Protein AF-0000000080464582 (afdb_homodimer)

Secondary structure (DSSP, 8-state):
----------------------------------TTTGGGSS--------S------HHHHHHHHHHHHHHHHH-SSPP---SS--GGGS-SS--HHHHHHHHHHHHHHHHTT-HHHHHHHHHHHHHHTTT-HHHHHHHHHHHHHHHHHTT-HHHHTT-HHHH-TT-----THHHHHHHHHHHHTT-HHHHHHHHHHHH-/----------------------------------TTTTTSSS--------S------HHHHHHHHHHHHHHHHH-SSPP---SS--GGGS-SS--HHHHHHHHHHHHHHHHTT-HHHHHHHHHHHHHHTTT-HHHHHHHHHHHHHHHHHTT-HHHHTT-HHHH-TT-----THHHHHHHHHHHHTT-HHHHHHHHHHHT-

Structure (mmCIF, N/CA/C/O backbone):
data_AF-0000000080464582-model_v1
#
loop_
_entity.id
_entity.type
_entity.pdbx_description
1 polymer 'Uncharacterized protein'
#
loop_
_atom_site.group_PDB
_atom_site.id
_atom_site.type_symbol
_atom_site.label_atom_id
_atom_site.label_alt_id
_atom_site.label_comp_id
_atom_site.label_asym_id
_atom_site.label_entity_id
_atom_site.label_seq_id
_atom_site.pdbx_PDB_ins_code
_atom_site.Cartn_x
_atom_site.Cartn_y
_atom_site.Cartn_z
_atom_site.occupancy
_atom_site.B_iso_or_equiv
_atom_site.auth_seq_id
_atom_site.auth_comp_id
_atom_site.auth_asym_id
_atom_site.auth_atom_id
_atom_site.pdbx_PDB_model_num
ATOM 1 N N . MET A 1 1 ? -11.555 -102.125 17.625 1 24.25 1 MET A N 1
ATOM 2 C CA . MET A 1 1 ? -10.57 -101.062 17.5 1 24.25 1 MET A CA 1
ATOM 3 C C . MET A 1 1 ? -11.258 -99.75 17.25 1 24.25 1 MET A C 1
ATOM 5 O O . MET A 1 1 ? -12.086 -99.625 16.344 1 24.25 1 MET A O 1
ATOM 9 N N . ALA A 1 2 ? -11.281 -98.875 18.281 1 27.56 2 ALA A N 1
ATOM 10 C CA . ALA A 1 2 ? -12.086 -97.75 18.859 1 27.56 2 ALA A CA 1
ATOM 11 C C . ALA A 1 2 ? -11.977 -96.5 18.031 1 27.56 2 ALA A C 1
ATOM 13 O O . ALA A 1 2 ? -10.875 -96 17.844 1 27.56 2 ALA A O 1
ATOM 14 N N . ALA A 1 3 ? -12.75 -96.375 16.953 1 27.92 3 ALA A N 1
ATOM 15 C CA . ALA A 1 3 ? -13.094 -95.375 15.922 1 27.92 3 ALA A CA 1
ATOM 16 C C . ALA A 1 3 ? -13.328 -94 16.531 1 27.92 3 ALA A C 1
ATOM 18 O O . ALA A 1 3 ? -14.289 -93.812 17.281 1 27.92 3 ALA A O 1
ATOM 19 N N . GLY A 1 4 ? -12.266 -93.438 17.031 1 22.25 4 GLY A N 1
ATOM 20 C CA . GLY A 1 4 ? -12.125 -92.25 17.812 1 22.25 4 GLY A CA 1
ATOM 21 C C . GLY A 1 4 ? -12.75 -91 17.156 1 22.25 4 GLY A C 1
ATOM 22 O O . GLY A 1 4 ? -12.594 -90.812 15.945 1 22.25 4 GLY A O 1
ATOM 23 N N . ALA A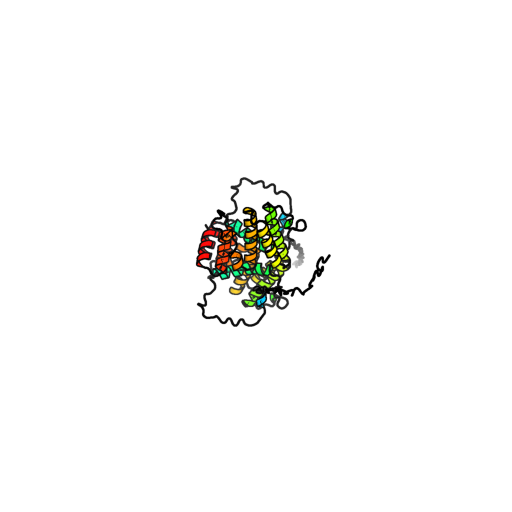 1 5 ? -13.992 -90.625 17.609 1 26.8 5 ALA A N 1
ATOM 24 C CA . ALA A 1 5 ? -14.977 -89.562 17.328 1 26.8 5 ALA A CA 1
ATOM 25 C C . ALA A 1 5 ? -14.305 -88.188 17.219 1 26.8 5 ALA A C 1
ATOM 27 O O . ALA A 1 5 ? -13.594 -87.812 18.141 1 26.8 5 ALA A O 1
ATOM 28 N N . SER A 1 6 ? -13.789 -87.812 15.984 1 22.67 6 SER A N 1
ATOM 29 C CA . SER A 1 6 ? -13.078 -86.625 15.492 1 22.67 6 SER A CA 1
ATOM 30 C C . SER A 1 6 ? -13.836 -85.375 15.82 1 22.67 6 SER A C 1
ATOM 32 O O . SER A 1 6 ? -14.898 -85.125 15.258 1 22.67 6 SER A O 1
ATOM 34 N N . LEU A 1 7 ? -13.875 -84.938 17.156 1 22.36 7 LEU A N 1
ATOM 35 C CA . LEU A 1 7 ? -14.633 -83.812 17.75 1 22.36 7 LEU A CA 1
ATOM 36 C C . LEU A 1 7 ? -14.305 -82.5 17.062 1 22.36 7 LEU A C 1
ATOM 38 O O . LEU A 1 7 ? -13.148 -82.062 17.047 1 22.36 7 LEU A O 1
ATOM 42 N N . ALA A 1 8 ? -14.938 -82.125 15.93 1 23.83 8 ALA A N 1
ATOM 43 C CA . ALA A 1 8 ? -14.906 -80.938 15.047 1 23.83 8 ALA A CA 1
ATOM 44 C C . ALA A 1 8 ? -15.148 -79.688 15.828 1 23.83 8 ALA A C 1
ATOM 46 O O . ALA A 1 8 ? -16.25 -79.438 16.344 1 23.83 8 ALA A O 1
ATOM 47 N N . LEU A 1 9 ? -14.297 -79.25 16.797 1 21.52 9 LEU A N 1
ATOM 48 C CA . LEU A 1 9 ? -14.508 -78.062 17.703 1 21.52 9 LEU A CA 1
ATOM 49 C C . LEU A 1 9 ? -14.633 -76.812 16.906 1 21.52 9 LEU A C 1
ATOM 51 O O . LEU A 1 9 ? -13.734 -76.438 16.141 1 21.52 9 LEU A O 1
ATOM 55 N N . ALA A 1 10 ? -15.812 -76.188 16.609 1 22.53 10 ALA A N 1
ATOM 56 C CA . ALA A 1 10 ? -16.359 -75.062 15.914 1 22.53 10 ALA A CA 1
ATOM 57 C C . ALA A 1 10 ? -15.859 -73.75 16.531 1 22.53 10 ALA A C 1
ATOM 59 O O . ALA A 1 10 ? -16.188 -73.438 17.688 1 22.53 10 ALA A O 1
ATOM 60 N N . CYS A 1 11 ? -14.586 -73.312 16.625 1 22.69 11 CYS A N 1
ATOM 61 C CA . CYS A 1 11 ? -14.109 -72.125 17.359 1 22.69 11 CYS A CA 1
ATOM 62 C C . CYS A 1 11 ? -14.719 -70.875 16.797 1 22.69 11 CYS A C 1
ATOM 64 O O . CYS A 1 11 ? -14.562 -70.562 15.609 1 22.69 11 CYS A O 1
ATOM 66 N N . ALA A 1 12 ? -15.82 -70.25 17.328 1 22.47 12 ALA A N 1
ATOM 67 C CA . ALA A 1 12 ? -16.641 -69.062 17.031 1 22.47 12 ALA A CA 1
ATOM 68 C C . ALA A 1 12 ? -15.805 -67.812 17.141 1 22.47 12 ALA A C 1
ATOM 70 O O . ALA A 1 12 ? -15.219 -67.5 18.188 1 22.47 12 ALA A O 1
ATOM 71 N N . LEU A 1 13 ? -15.047 -67.25 16.109 1 22.42 13 LEU A N 1
ATOM 72 C CA . LEU A 1 13 ? -14.195 -66.062 15.914 1 22.42 13 LEU A CA 1
ATOM 73 C C . LEU A 1 13 ? -14.984 -64.75 16.141 1 22.42 13 LEU A C 1
ATOM 75 O O . LEU A 1 13 ? -15.898 -64.438 15.375 1 22.42 13 LEU A O 1
ATOM 79 N N . GLY A 1 14 ? -15.453 -64.312 17.344 1 22.39 14 GLY A N 1
ATOM 80 C CA . GLY A 1 14 ? -16.234 -63.156 17.641 1 22.39 14 GLY A CA 1
ATOM 81 C C . GLY A 1 14 ? -15.523 -61.875 17.25 1 22.39 14 GLY A C 1
ATOM 82 O O . GLY A 1 14 ? -14.406 -61.594 17.703 1 22.39 14 GLY A O 1
ATOM 83 N N . ILE A 1 15 ? -15.734 -61.219 16.062 1 24.09 15 ILE A N 1
ATOM 84 C CA . ILE A 1 15 ? -15.242 -60.031 15.367 1 24.09 15 ILE A CA 1
ATOM 85 C C . ILE A 1 15 ? -15.586 -58.781 16.156 1 24.09 15 ILE A C 1
ATOM 87 O O . ILE A 1 15 ? -16.766 -58.438 16.328 1 24.09 15 ILE A O 1
ATOM 91 N N . PHE A 1 16 ? -15.031 -58.438 17.297 1 24.14 16 PHE A N 1
ATOM 92 C CA . PHE A 1 16 ? -15.328 -57.25 18.094 1 24.14 16 PHE A CA 1
ATOM 93 C C . PHE A 1 16 ? -15.07 -55.969 17.297 1 24.14 16 PHE A C 1
ATOM 95 O O . PHE A 1 16 ? -14.008 -55.812 16.688 1 24.14 16 PHE A O 1
ATOM 102 N N . GLY A 1 17 ? -16.078 -55.188 16.797 1 22.66 17 GLY A N 1
ATOM 103 C CA . GLY A 1 17 ? -16.297 -53.969 16.047 1 22.66 17 GLY A CA 1
ATOM 104 C C . GLY A 1 17 ? -15.766 -52.719 16.75 1 22.66 17 GLY A C 1
ATOM 105 O O . GLY A 1 17 ? -16.266 -52.344 17.812 1 22.66 17 GLY A O 1
ATOM 106 N N . PHE A 1 18 ? -14.508 -52.562 16.938 1 20.84 18 PHE A N 1
ATOM 107 C CA . PHE A 1 18 ? -13.898 -51.406 17.562 1 20.84 18 PHE A CA 1
ATOM 108 C C . PHE A 1 18 ? -14.352 -50.125 16.875 1 20.84 18 PHE A C 1
ATOM 110 O O . PHE A 1 18 ? -14.141 -49.938 15.68 1 20.84 18 PHE A O 1
ATOM 117 N N . LYS A 1 19 ? -15.438 -49.469 17.406 1 21.66 19 LYS A N 1
ATOM 118 C CA . LYS A 1 19 ? -15.992 -48.156 17.094 1 21.66 19 LYS A CA 1
ATOM 119 C C . LYS A 1 19 ? -14.922 -47.062 17.188 1 21.66 19 LYS A C 1
ATOM 121 O O . LYS A 1 19 ? -14.367 -46.844 18.25 1 21.66 19 LYS A O 1
ATOM 126 N N . ILE A 1 20 ? -14.094 -46.938 16.203 1 19.83 20 ILE A N 1
ATOM 127 C CA . ILE A 1 20 ? -13.125 -45.875 16.094 1 19.83 20 ILE A CA 1
ATOM 128 C C . ILE A 1 20 ? -13.844 -44.531 16.203 1 19.83 20 ILE A C 1
ATOM 130 O O . ILE A 1 20 ? -14.711 -44.219 15.383 1 19.83 20 ILE A O 1
ATOM 134 N N . LYS A 1 21 ? -14.188 -44.094 17.469 1 23.06 21 LYS A N 1
ATOM 135 C CA . LYS A 1 21 ? -14.68 -42.75 17.75 1 23.06 21 LYS A CA 1
ATOM 136 C C . LYS A 1 21 ? -13.828 -41.688 17.047 1 23.06 21 LYS A C 1
ATOM 138 O O . LYS A 1 21 ? -12.594 -41.719 17.156 1 23.06 21 LYS A O 1
ATOM 143 N N . ASN A 1 22 ? -14.273 -41.219 15.898 1 21.48 22 ASN A N 1
ATOM 144 C CA . ASN A 1 22 ? -13.867 -40.125 15.023 1 21.48 22 ASN A CA 1
ATOM 145 C C . ASN A 1 22 ? -13.641 -38.812 15.805 1 21.48 22 ASN A C 1
ATOM 147 O O . ASN A 1 22 ? -14.578 -38.281 16.391 1 21.48 22 ASN A O 1
ATOM 151 N N . MET A 1 23 ? -12.719 -38.812 16.75 1 21.05 23 MET A N 1
ATOM 152 C CA . MET A 1 23 ? -12.445 -37.531 17.438 1 21.05 23 MET A CA 1
ATOM 153 C C . MET A 1 23 ? -12.188 -36.438 16.438 1 21.05 23 MET A C 1
ATOM 155 O O . MET A 1 23 ? -11.336 -36.562 15.562 1 21.05 23 MET A O 1
ATOM 159 N N . SER A 1 24 ? -13.289 -35.781 16.109 1 21.8 24 SER A N 1
ATOM 160 C CA . SER A 1 24 ? -13.398 -34.562 15.32 1 21.8 24 SER A CA 1
ATOM 161 C C . SER A 1 24 ? -12.508 -33.469 15.883 1 21.8 24 SER A C 1
ATOM 163 O O . SER A 1 24 ? -12.641 -33.094 17.047 1 21.8 24 SER A O 1
ATOM 165 N N . TYR A 1 25 ? -11.219 -33.594 15.727 1 20.45 25 TYR A N 1
ATOM 166 C CA . TYR A 1 25 ? -10.305 -32.531 16.094 1 20.45 25 TYR A CA 1
ATOM 167 C C . TYR A 1 25 ? -10.766 -31.203 15.531 1 20.45 25 TYR A C 1
ATOM 169 O O . TYR A 1 25 ? -10.836 -31.016 14.312 1 20.45 25 TYR A O 1
ATOM 177 N N . SER A 1 26 ? -11.859 -30.766 16.109 1 21.81 26 SER A N 1
ATOM 178 C CA . SER A 1 26 ? -12.25 -29.375 15.828 1 21.81 26 SER A CA 1
ATOM 179 C C . SER A 1 26 ? -11.094 -28.422 16.094 1 21.81 26 SER A C 1
ATOM 181 O O . SER A 1 26 ? -10.68 -28.234 17.234 1 21.81 26 SER A O 1
ATOM 183 N N . ALA A 1 27 ? -10.016 -28.641 15.398 1 23.03 27 ALA A N 1
ATOM 184 C CA . ALA A 1 27 ? -8.984 -27.609 15.516 1 23.03 27 ALA A CA 1
ATOM 185 C C . ALA A 1 27 ? -9.594 -26.219 15.406 1 23.03 27 ALA A C 1
ATOM 187 O O . ALA A 1 27 ? -10.164 -25.859 14.375 1 23.03 27 ALA A O 1
ATOM 188 N N . ALA A 1 28 ? -10.117 -25.734 16.531 1 22.19 28 ALA A N 1
ATOM 189 C CA . ALA A 1 28 ? -10.469 -24.312 16.672 1 22.19 28 ALA A CA 1
ATOM 190 C C . ALA A 1 28 ? -9.344 -23.422 16.172 1 22.19 28 ALA A C 1
ATOM 192 O O . ALA A 1 28 ? -8.234 -23.453 16.719 1 22.19 28 ALA A O 1
ATOM 193 N N . ALA A 1 29 ? -9.188 -23.359 14.922 1 24.94 29 ALA A N 1
ATOM 194 C CA . ALA A 1 29 ? -8.328 -22.328 14.359 1 24.94 29 ALA A CA 1
ATOM 195 C C . ALA A 1 29 ? -8.484 -21.016 15.117 1 24.94 29 ALA A C 1
ATOM 197 O O . ALA A 1 29 ? -9.547 -20.375 15.062 1 24.94 29 ALA A O 1
ATOM 198 N N . ALA A 1 30 ? -8.078 -20.938 16.375 1 25.08 30 ALA A N 1
ATOM 199 C CA . ALA A 1 30 ? -7.977 -19.656 17.062 1 25.08 30 ALA A CA 1
ATOM 200 C C . ALA A 1 30 ? -7.363 -18.594 16.156 1 25.08 30 ALA A C 1
ATOM 202 O O . ALA A 1 30 ? -6.219 -18.719 15.727 1 25.08 30 ALA A O 1
ATOM 203 N N . GLY A 1 31 ? -8.047 -18.219 15.242 1 23.58 31 GLY A N 1
ATOM 204 C CA . GLY A 1 31 ? -7.707 -17.047 14.461 1 23.58 31 GLY A CA 1
ATOM 205 C C . GLY A 1 31 ? -7.164 -15.906 15.312 1 23.58 31 GLY A C 1
ATOM 206 O O . GLY A 1 31 ? -7.805 -15.484 16.281 1 23.58 31 GLY A O 1
ATOM 207 N N . ARG A 1 32 ? -5.891 -16.016 15.602 1 28.11 32 ARG A N 1
ATOM 208 C CA . ARG A 1 32 ? -5.328 -14.852 16.281 1 28.11 32 ARG A CA 1
ATOM 209 C C . ARG A 1 32 ? -5.918 -13.555 15.727 1 28.11 32 ARG A C 1
ATOM 211 O O . ARG A 1 32 ? -5.969 -13.359 14.508 1 28.11 32 ARG A O 1
ATOM 218 N N . PRO A 1 33 ? -6.746 -12.953 16.531 1 24.89 33 PRO A N 1
ATOM 219 C CA . PRO A 1 33 ? -7.305 -11.664 16.109 1 24.89 33 PRO A CA 1
ATOM 220 C C . PRO A 1 33 ? -6.262 -10.758 15.469 1 24.89 33 PRO A C 1
ATOM 222 O O . PRO A 1 33 ? -5.07 -10.867 15.773 1 24.89 33 PRO A O 1
ATOM 225 N N . SER A 1 34 ? -6.352 -10.477 14.219 1 28.06 34 SER A N 1
ATOM 226 C CA . SER A 1 34 ? -5.52 -9.461 13.586 1 28.06 34 SER A CA 1
ATOM 227 C C . SER A 1 34 ? -5.355 -8.242 14.492 1 28.06 34 SER A C 1
ATOM 229 O O . SER A 1 34 ? -6.176 -8.008 15.383 1 28.06 34 SER A O 1
ATOM 231 N N . ALA A 1 35 ? -4.195 -7.645 14.43 1 28.3 35 ALA A N 1
ATOM 232 C CA . ALA A 1 35 ? -3.918 -6.465 15.242 1 28.3 35 ALA A CA 1
ATOM 233 C C . ALA A 1 35 ? -5.105 -5.504 15.227 1 28.3 35 ALA A C 1
ATOM 235 O O . ALA A 1 35 ? -5.246 -4.672 16.125 1 28.3 35 ALA A O 1
ATOM 236 N N . ALA A 1 36 ? -6.051 -5.652 14.281 1 31.41 36 ALA A N 1
ATOM 237 C CA . ALA A 1 36 ? -7.18 -4.73 14.328 1 31.41 36 ALA A CA 1
ATOM 238 C C . ALA A 1 36 ? -8.117 -5.07 15.484 1 31.41 36 ALA A C 1
ATOM 240 O O . ALA A 1 36 ? -8.922 -4.234 15.898 1 31.41 36 ALA A O 1
ATOM 241 N N . ASP A 1 37 ? -8.164 -6.363 15.898 1 29.77 37 ASP A N 1
ATOM 242 C CA . ASP A 1 37 ? -9.062 -6.652 17.016 1 29.77 37 ASP A CA 1
ATOM 243 C C . ASP A 1 37 ? -8.492 -6.117 18.328 1 29.77 37 ASP A C 1
ATOM 245 O O . ASP A 1 37 ? -9.211 -6.023 19.328 1 29.77 37 ASP A O 1
ATOM 249 N N . MET A 1 38 ? -7.246 -6.199 18.453 1 28.39 38 MET A N 1
ATOM 250 C CA . MET A 1 38 ? -6.691 -5.852 19.766 1 28.39 38 MET A CA 1
ATOM 251 C C . MET A 1 38 ? -6.855 -4.363 20.047 1 28.39 38 MET A C 1
ATOM 253 O O . MET A 1 38 ? -6.414 -3.871 21.078 1 28.39 38 MET A O 1
ATOM 257 N N . ILE A 1 39 ? -7.309 -3.596 19.156 1 26.5 39 ILE A N 1
ATOM 258 C CA . ILE A 1 39 ? -7.078 -2.178 19.406 1 26.5 39 ILE A CA 1
ATOM 259 C C . ILE A 1 39 ? -8.039 -1.685 20.484 1 26.5 39 ILE A C 1
ATOM 261 O O . ILE A 1 39 ? -8.039 -0.501 20.828 1 26.5 39 ILE A O 1
ATOM 265 N N . ILE A 1 40 ? -9.109 -2.467 20.875 1 25.09 40 ILE A N 1
ATOM 266 C CA . ILE A 1 40 ? -10.008 -1.631 21.672 1 25.09 40 ILE A CA 1
ATOM 267 C C . ILE A 1 40 ? -9.469 -1.519 23.094 1 25.09 40 ILE A C 1
ATOM 269 O O . ILE A 1 40 ? -10.094 -0.885 23.953 1 25.09 40 ILE A O 1
ATOM 273 N N . THR A 1 41 ? -8.977 -2.637 23.688 1 25.89 41 THR A N 1
ATOM 274 C CA . THR A 1 41 ? -8.977 -2.516 25.141 1 25.89 41 THR A CA 1
ATOM 275 C C . THR A 1 41 ? -8.125 -1.329 25.578 1 25.89 41 THR A C 1
ATOM 277 O O . THR A 1 41 ? -7.297 -0.83 24.812 1 25.89 41 THR A O 1
ATOM 280 N N . GLY A 1 42 ? -7.992 -1.048 27.125 1 24.06 42 GLY A N 1
ATOM 281 C CA . GLY A 1 42 ? -7.508 0.012 27.984 1 24.06 42 GLY A CA 1
ATOM 282 C C . GLY A 1 42 ? -6.082 0.425 27.688 1 24.06 42 GLY A C 1
ATOM 283 O O . GLY A 1 42 ? -5.395 -0.224 26.891 1 24.06 42 GLY A O 1
ATOM 284 N N . LYS A 1 43 ? -5.527 1.388 28.75 1 23.72 43 LYS A N 1
ATOM 285 C CA . LYS A 1 43 ? -4.219 2.039 28.781 1 23.72 43 LYS A CA 1
ATOM 286 C C . LYS A 1 43 ? -3.092 1.016 28.672 1 23.72 43 LYS A C 1
ATOM 288 O O . LYS A 1 43 ? -2.984 0.119 29.516 1 23.72 43 LYS A O 1
ATOM 293 N N . PRO A 1 44 ? -2.779 0.5 27.547 1 24.44 44 PRO A N 1
ATOM 294 C CA . PRO A 1 44 ? -1.638 -0.398 27.719 1 24.44 44 PRO A CA 1
ATOM 295 C C . PRO A 1 44 ? -0.578 0.178 28.656 1 24.44 44 PRO A C 1
ATOM 297 O O . PRO A 1 44 ? -0.202 1.347 28.531 1 24.44 44 PRO A O 1
ATOM 300 N N . THR A 1 45 ? -0.744 -0.118 29.969 1 23.78 45 THR A N 1
ATOM 301 C CA . THR A 1 45 ? 0.474 0.121 30.734 1 23.78 45 THR A CA 1
ATOM 302 C C . THR A 1 45 ? 1.703 -0.329 29.953 1 23.78 45 THR A C 1
ATOM 304 O O . THR A 1 45 ? 1.854 -1.515 29.656 1 23.78 45 THR A O 1
ATOM 307 N N . ALA A 1 46 ? 2.111 0.483 29.094 1 22.92 46 ALA A N 1
ATOM 308 C CA . ALA A 1 46 ? 3.357 0.209 28.391 1 22.92 46 ALA A CA 1
ATOM 309 C C . ALA A 1 46 ? 4.484 -0.12 29.359 1 22.92 46 ALA A C 1
ATOM 311 O O . ALA A 1 46 ? 5 0.767 30.047 1 22.92 46 ALA A O 1
ATOM 312 N N . ALA A 1 47 ? 4.215 -1 30.219 1 24.11 47 ALA A N 1
ATOM 313 C CA . ALA A 1 47 ? 5.508 -1.397 30.766 1 24.11 47 ALA A CA 1
ATOM 314 C C . ALA A 1 47 ? 6.539 -1.593 29.656 1 24.11 47 ALA A C 1
ATOM 316 O O . ALA A 1 47 ? 6.363 -2.445 28.781 1 24.11 47 ALA A O 1
ATOM 317 N N . VAL A 1 48 ? 7.23 -0.482 29.328 1 27.3 48 VAL A N 1
ATOM 318 C CA . VAL A 1 48 ? 8.516 -0.428 28.641 1 27.3 48 VAL A CA 1
ATOM 319 C C . VAL A 1 48 ? 9.445 -1.511 29.188 1 27.3 48 VAL A C 1
ATOM 321 O O . VAL A 1 48 ? 9.891 -1.433 30.344 1 27.3 48 VAL A O 1
ATOM 324 N N . SER A 1 49 ? 9.016 -2.664 29.312 1 28.38 49 SER A N 1
ATOM 325 C CA . SER A 1 49 ? 10.156 -3.512 29.656 1 28.38 49 SER A CA 1
ATOM 326 C C . SER A 1 49 ? 11.43 -3.033 28.953 1 28.38 49 SER A C 1
ATOM 328 O O . SER A 1 49 ? 11.383 -2.594 27.812 1 28.38 49 SER A O 1
ATOM 330 N N . GLU A 1 50 ? 12.445 -2.574 29.703 1 29.75 50 GLU A N 1
ATOM 331 C CA . GLU A 1 50 ? 13.836 -2.27 29.391 1 29.75 50 GLU A CA 1
ATOM 332 C C . GLU A 1 50 ? 14.383 -3.215 28.312 1 29.75 50 GLU A C 1
ATOM 334 O O . GLU A 1 50 ? 15.594 -3.359 28.172 1 29.75 50 GLU A O 1
ATOM 339 N N . SER A 1 51 ? 13.641 -4.172 27.922 1 32.19 51 SER A N 1
ATOM 340 C CA . SER A 1 51 ? 14.484 -4.918 26.984 1 32.19 51 SER A CA 1
ATOM 341 C C . SER A 1 51 ? 15.133 -3.988 25.969 1 32.19 51 SER A C 1
ATOM 343 O O . SER A 1 51 ? 14.602 -2.916 25.672 1 32.19 51 SER A O 1
ATOM 345 N N . SER A 1 52 ? 16.406 -3.893 25.359 1 33.34 52 SER A N 1
ATOM 346 C CA . SER A 1 52 ? 16.969 -2.742 24.672 1 33.34 52 SER A CA 1
ATOM 347 C C . SER A 1 52 ? 15.914 -2.047 23.812 1 33.34 52 SER A C 1
ATOM 349 O O . SER A 1 52 ? 15.266 -2.682 22.984 1 33.34 52 SER A O 1
ATOM 351 N N . GLY A 1 53 ? 14.898 -1.274 24.078 1 37.28 53 GLY A N 1
ATOM 352 C CA . GLY A 1 53 ? 13.734 -0.508 23.656 1 37.28 53 GLY A CA 1
ATOM 353 C C . GLY A 1 53 ? 13.805 -0.081 22.203 1 37.28 53 GLY A C 1
ATOM 354 O O . GLY A 1 53 ? 14.016 1.097 21.906 1 37.28 53 GLY A O 1
ATOM 355 N N . MET A 1 54 ? 14.492 -0.746 21.234 1 38.53 54 MET A N 1
ATOM 356 C CA . MET A 1 54 ? 14.984 -0.423 19.891 1 38.53 54 MET A CA 1
ATOM 357 C C . MET A 1 54 ? 13.859 0.086 19 1 38.53 54 MET A C 1
ATOM 359 O O . MET A 1 54 ? 12.82 -0.57 18.875 1 38.53 54 MET A O 1
ATOM 363 N N . TYR A 1 55 ? 13.484 1.471 19 1 46.56 55 TYR A N 1
ATOM 364 C CA . TYR A 1 55 ? 12.742 2.18 17.969 1 46.56 55 TYR A CA 1
ATOM 365 C C . TYR A 1 55 ? 12.781 1.412 16.641 1 46.56 55 TYR A C 1
ATOM 367 O O . TYR A 1 55 ? 13.797 0.802 16.297 1 46.56 55 TYR A O 1
ATOM 375 N N . PRO A 1 56 ? 11.562 0.917 16.25 1 54.34 56 PRO A N 1
ATOM 376 C CA . PRO A 1 56 ? 11.695 0.298 14.93 1 54.34 56 PRO A CA 1
ATOM 377 C C . PRO A 1 56 ? 12.75 0.988 14.062 1 54.34 56 PRO A C 1
ATOM 379 O O . PRO A 1 56 ? 13.016 2.178 14.242 1 54.34 56 PRO A O 1
ATOM 382 N N . LEU A 1 57 ? 13.422 0.16 13.438 1 69.69 57 LEU A N 1
ATOM 383 C CA . LEU A 1 57 ? 14.297 0.716 12.406 1 69.69 57 LEU A CA 1
ATOM 384 C C . LEU A 1 57 ? 13.555 1.731 11.547 1 69.69 57 LEU A C 1
ATOM 386 O O . LEU A 1 57 ? 12.359 1.569 11.289 1 69.69 57 LEU A O 1
ATOM 390 N N . PRO A 1 58 ? 14.078 2.893 11.477 1 88.5 58 PRO A N 1
ATOM 391 C CA . PRO A 1 58 ? 13.469 3.996 10.727 1 88.5 58 PRO A CA 1
ATOM 392 C C . PRO A 1 58 ? 12.719 3.525 9.484 1 88.5 58 PRO A C 1
ATOM 394 O O . PRO A 1 58 ? 11.625 4.008 9.195 1 88.5 58 PRO A O 1
ATOM 397 N N . ALA A 1 59 ? 13.164 2.443 8.922 1 93.19 59 ALA A N 1
ATOM 398 C CA . ALA A 1 59 ? 12.523 1.962 7.703 1 93.19 59 ALA A CA 1
ATOM 399 C C . ALA A 1 59 ? 11.188 1.301 8.008 1 93.19 59 ALA A C 1
ATOM 401 O O . ALA A 1 59 ? 10.219 1.455 7.254 1 93.19 59 ALA A O 1
ATOM 402 N N . LYS A 1 60 ? 11.133 0.55 9.031 1 95.25 60 LYS A N 1
ATOM 403 C CA . LYS A 1 60 ? 9.891 -0.101 9.438 1 95.25 60 LYS A CA 1
ATOM 404 C C . LYS A 1 60 ? 8.805 0.927 9.719 1 95.25 60 LYS A C 1
ATOM 406 O O . LYS A 1 60 ? 7.652 0.754 9.312 1 95.25 60 LYS A O 1
ATOM 411 N N . TYR A 1 61 ? 9.164 1.953 10.43 1 95 61 TYR A N 1
ATOM 412 C CA . TYR A 1 61 ? 8.219 3.018 10.742 1 95 61 TYR A CA 1
ATOM 413 C C . TYR A 1 61 ? 7.648 3.627 9.461 1 95 61 TYR A C 1
ATOM 415 O O . TYR A 1 61 ? 6.438 3.846 9.359 1 95 61 TYR A O 1
ATOM 423 N N . ALA A 1 62 ? 8.516 3.91 8.492 1 96.25 62 ALA A N 1
ATOM 424 C CA . ALA A 1 62 ? 8.086 4.527 7.242 1 96.25 62 ALA A CA 1
ATOM 425 C C . ALA A 1 62 ? 7.133 3.609 6.48 1 96.25 62 ALA A C 1
ATOM 427 O O . ALA A 1 62 ? 6.098 4.055 5.98 1 96.25 62 ALA A O 1
ATOM 428 N N . LEU A 1 63 ? 7.441 2.338 6.441 1 97.19 63 LEU A N 1
ATOM 429 C CA . LEU A 1 63 ? 6.594 1.376 5.742 1 97.19 63 LEU A CA 1
ATOM 430 C C . LEU A 1 63 ? 5.266 1.196 6.469 1 97.19 63 LEU A C 1
ATOM 432 O O . LEU A 1 63 ? 4.219 1.075 5.828 1 97.19 63 LEU A O 1
ATOM 436 N N . GLN A 1 64 ? 5.289 1.188 7.73 1 96.5 64 GLN A N 1
ATOM 437 C CA . GLN A 1 64 ? 4.062 1.086 8.508 1 96.5 64 GLN A CA 1
ATOM 438 C C . GLN A 1 64 ? 3.131 2.262 8.227 1 96.5 64 GLN A C 1
ATOM 440 O O . GLN A 1 64 ? 1.925 2.076 8.047 1 96.5 64 GLN A O 1
ATOM 445 N N . SER A 1 65 ? 3.723 3.426 8.242 1 95.31 65 SER A N 1
ATOM 446 C CA . SER A 1 65 ? 2.92 4.613 7.961 1 95.31 65 SER A CA 1
ATOM 447 C C . SER A 1 65 ? 2.279 4.535 6.578 1 95.31 65 SER A C 1
ATOM 449 O O . SER A 1 65 ? 1.098 4.848 6.418 1 95.31 65 SER A O 1
ATOM 451 N N . LEU A 1 66 ? 2.99 4.023 5.613 1 96.38 66 LEU A N 1
ATOM 452 C CA . LEU A 1 66 ? 2.521 3.922 4.234 1 96.38 66 LEU A CA 1
ATOM 453 C C . LEU A 1 66 ? 1.427 2.869 4.109 1 96.38 66 LEU A C 1
ATOM 455 O O . LEU A 1 66 ? 0.396 3.109 3.475 1 96.38 66 L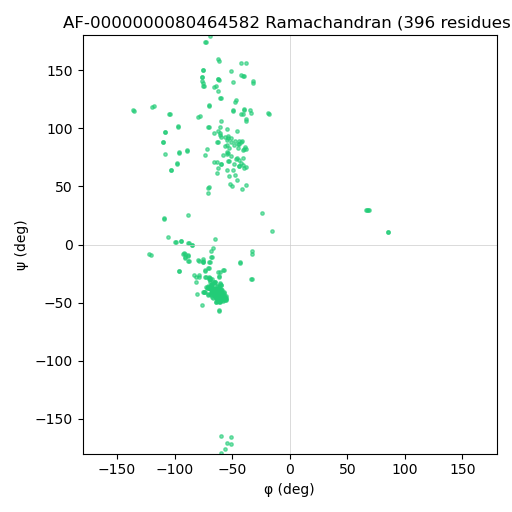EU A O 1
ATOM 459 N N . PHE A 1 67 ? 1.607 1.766 4.746 1 95.69 67 PHE A N 1
ATOM 460 C CA . PHE A 1 67 ? 0.71 0.636 4.535 1 95.69 67 PHE A CA 1
ATOM 461 C C . PHE A 1 67 ? -0.486 0.711 5.477 1 95.69 67 PHE A C 1
ATOM 463 O O . PHE A 1 67 ? -1.495 0.037 5.258 1 95.69 67 PHE A O 1
ATOM 470 N N . GLU A 1 68 ? -0.37 1.538 6.457 1 94.5 68 GLU A N 1
ATOM 471 C CA . GLU A 1 68 ? -1.465 1.658 7.418 1 94.5 68 GLU A CA 1
ATOM 472 C C . GLU A 1 68 ? -2.771 2.025 6.719 1 94.5 68 GLU A C 1
ATOM 474 O O . GLU A 1 68 ? -3.83 1.485 7.047 1 94.5 68 GLU A O 1
ATOM 479 N N . VAL A 1 69 ? -2.711 2.887 5.801 1 93.44 69 VAL A N 1
ATOM 480 C CA . VAL A 1 69 ? -3.904 3.328 5.082 1 93.44 69 VAL A CA 1
ATOM 481 C C . VAL A 1 69 ? -4.535 2.145 4.352 1 93.44 69 VAL A C 1
ATOM 483 O O . VAL A 1 69 ? -5.738 1.899 4.477 1 93.44 69 VAL A O 1
ATOM 486 N N . SER A 1 70 ? -3.746 1.419 3.652 1 92.81 70 SER A N 1
ATOM 487 C CA . SER A 1 70 ? -4.246 0.279 2.891 1 92.81 70 SER A CA 1
ATOM 488 C C . SER A 1 70 ? -4.816 -0.794 3.814 1 92.81 70 SER A C 1
ATOM 490 O O . SER A 1 70 ? -5.848 -1.398 3.51 1 92.81 70 SER A O 1
ATOM 492 N N . SER A 1 71 ? -4.141 -0.99 4.855 1 92.88 71 SER A N 1
ATOM 493 C CA . SER A 1 71 ? -4.617 -1.981 5.812 1 92.88 71 SER A CA 1
ATOM 494 C C . SER A 1 71 ? -5.969 -1.584 6.395 1 92.88 71 SER A C 1
ATOM 496 O O . SER A 1 71 ? -6.848 -2.432 6.582 1 92.88 71 SER A O 1
ATOM 498 N N . MET A 1 72 ? -6.152 -0.371 6.648 1 93 72 MET A N 1
ATOM 499 C CA . MET A 1 72 ? -7.426 0.115 7.172 1 93 72 MET A CA 1
ATOM 500 C C . MET A 1 72 ? -8.523 -0.017 6.125 1 93 72 MET A C 1
ATOM 502 O O . MET A 1 72 ? -9.664 -0.364 6.457 1 93 72 MET A O 1
ATOM 506 N N . LEU A 1 73 ? -8.156 0.254 4.961 1 93.25 73 LEU A N 1
ATOM 507 C CA . LEU A 1 73 ? -9.125 0.127 3.879 1 93.25 73 LEU A CA 1
ATOM 508 C C . LEU A 1 73 ? -9.578 -1.32 3.725 1 93.25 73 LEU A C 1
ATOM 510 O O . LEU A 1 73 ? -10.75 -1.581 3.438 1 93.25 73 LEU A O 1
ATOM 5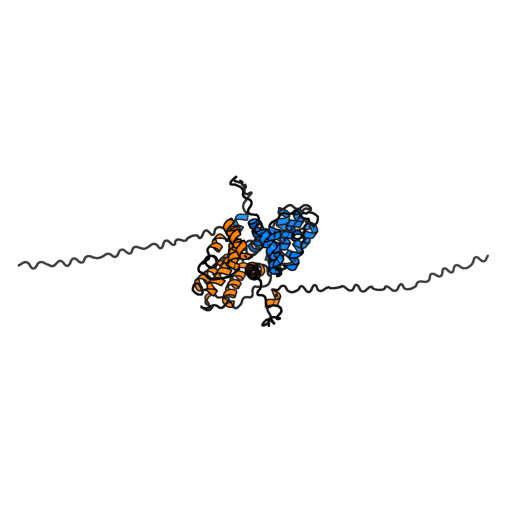14 N N . ALA A 1 74 ? -8.68 -2.201 3.941 1 92 74 ALA A N 1
ATOM 515 C CA . ALA A 1 74 ? -8.961 -3.623 3.764 1 92 74 ALA A CA 1
ATOM 516 C C . ALA A 1 74 ? -9.727 -4.18 4.957 1 92 74 ALA A C 1
ATOM 518 O O . ALA A 1 74 ? -10.461 -5.168 4.828 1 92 74 ALA A O 1
ATOM 519 N N . SER A 1 75 ? -9.547 -3.57 6.035 1 88.5 75 SER A N 1
ATOM 520 C CA . SER A 1 75 ? -10.141 -4.086 7.262 1 88.5 75 SER A CA 1
ATOM 521 C C . SER A 1 75 ? -11.664 -4.027 7.199 1 88.5 75 SER A C 1
ATOM 523 O O . SER A 1 75 ? -12.234 -3.045 6.719 1 88.5 75 SER A O 1
ATOM 525 N N . ALA A 1 76 ? -12.211 -5.113 7.637 1 81.69 76 ALA A N 1
ATOM 526 C CA . ALA A 1 76 ? -13.664 -5.145 7.734 1 81.69 76 ALA A CA 1
ATOM 527 C C . ALA A 1 76 ? -14.148 -4.34 8.938 1 81.69 76 ALA A C 1
ATOM 529 O O . ALA A 1 76 ? -15.336 -4.008 9.031 1 81.69 76 ALA A O 1
ATOM 530 N N . LYS A 1 77 ? -13.25 -4.055 9.766 1 82.5 77 LYS A N 1
ATOM 531 C CA . LYS A 1 77 ? -13.617 -3.312 10.969 1 82.5 77 LYS A CA 1
ATOM 532 C C . LYS A 1 77 ? -13.867 -1.842 10.648 1 82.5 77 LYS A C 1
ATOM 534 O O . LYS A 1 77 ? -13.141 -1.241 9.852 1 82.5 77 LYS A O 1
ATOM 539 N N . PRO A 1 78 ? -14.938 -1.431 11.273 1 79.81 78 PRO A N 1
ATOM 540 C CA . PRO A 1 78 ? -15.156 0.006 11.086 1 79.81 78 PRO A CA 1
ATOM 541 C C . PRO A 1 78 ? -14.016 0.853 11.656 1 79.81 78 PRO A C 1
ATOM 543 O O . PRO A 1 78 ? -13.359 0.441 12.609 1 79.81 78 PRO A O 1
ATOM 546 N N . ILE A 1 79 ? -13.719 1.905 10.938 1 81.5 79 ILE A N 1
ATOM 547 C CA . ILE A 1 79 ? -12.742 2.85 11.477 1 81.5 79 ILE A CA 1
ATOM 548 C C . ILE A 1 79 ? -13.352 3.598 12.664 1 81.5 79 ILE A C 1
ATOM 550 O O . ILE A 1 79 ? -14.43 4.184 12.547 1 81.5 79 ILE A O 1
ATOM 554 N N . PRO A 1 80 ? -12.68 3.412 13.797 1 72.44 80 PRO A N 1
ATOM 555 C CA . PRO A 1 80 ? -13.242 4.094 14.969 1 72.44 80 PRO A CA 1
ATOM 556 C C . PRO A 1 80 ? -13.539 5.566 14.703 1 72.44 80 PRO A C 1
ATOM 558 O O . PRO A 1 80 ? -12.766 6.242 14.016 1 72.44 80 PRO A O 1
ATOM 561 N N . SER A 1 81 ? -14.867 5.891 14.758 1 65.5 81 SER A N 1
ATOM 562 C CA . SER A 1 81 ? -15.242 7.293 14.617 1 65.5 81 SER A CA 1
ATOM 563 C C . SER A 1 81 ? -15.461 7.945 15.984 1 65.5 81 SER A C 1
ATOM 565 O O . SER A 1 81 ? -16.047 7.344 16.875 1 65.5 81 SER A O 1
ATOM 567 N N . GLN A 1 82 ? -14.531 8.672 16.406 1 59.5 82 GLN A N 1
ATOM 568 C CA . GLN A 1 82 ? -15 9.477 17.531 1 59.5 82 GLN A CA 1
ATOM 569 C C . GLN A 1 82 ? -16.297 10.211 17.188 1 59.5 82 GLN A C 1
ATOM 571 O O . GLN A 1 82 ? -16.766 10.141 16.062 1 59.5 82 GLN A O 1
ATOM 576 N N . ARG A 1 83 ? -16.781 11.25 17.969 1 64.06 83 ARG A N 1
ATOM 577 C CA . ARG A 1 83 ? -17.891 12.18 17.719 1 64.06 83 ARG A CA 1
ATOM 578 C C . ARG A 1 83 ? -17.875 12.664 16.266 1 64.06 83 ARG A C 1
ATOM 580 O O . ARG A 1 83 ? -16.891 12.477 15.555 1 64.06 83 ARG A O 1
ATOM 587 N N . PRO A 1 84 ? -18.953 13.055 15.812 1 79.75 84 PRO A N 1
ATOM 588 C CA . PRO A 1 84 ? -18.812 13.555 14.438 1 79.75 84 PRO A CA 1
ATOM 589 C C . PRO A 1 84 ? -17.531 14.359 14.227 1 79.75 84 PRO A C 1
ATOM 591 O O . PRO A 1 84 ? -17.219 15.258 15.016 1 79.75 84 PRO A O 1
ATOM 594 N N . PHE A 1 85 ? -16.719 13.906 13.43 1 90.06 85 PHE A N 1
ATOM 595 C CA . PHE A 1 85 ? -15.469 14.578 13.125 1 90.06 85 PHE A CA 1
ATOM 596 C C . PHE A 1 85 ? -15.727 15.961 12.539 1 90.06 85 PHE A C 1
ATOM 598 O O . PHE A 1 85 ? -16.578 16.125 11.664 1 90.06 85 PHE A O 1
ATOM 605 N N . ASN A 1 86 ? -15.109 16.891 13.18 1 92.38 86 ASN A N 1
ATOM 606 C CA . ASN A 1 86 ? -15.125 18.266 12.672 1 92.38 86 ASN A CA 1
ATOM 607 C C . ASN A 1 86 ? -13.742 18.906 12.758 1 92.38 86 ASN A C 1
ATOM 609 O O . ASN A 1 86 ? -13.227 19.141 13.852 1 92.38 86 ASN A O 1
ATOM 613 N N . LEU A 1 87 ? -13.227 19.203 11.609 1 95.5 87 LEU A N 1
ATOM 614 C CA . LEU A 1 87 ? -11.883 19.766 11.516 1 95.5 87 LEU A CA 1
ATOM 615 C C . LEU A 1 87 ? -11.789 21.094 12.258 1 95.5 87 LEU A C 1
ATOM 617 O O . LEU A 1 87 ? -10.797 21.359 12.93 1 95.5 87 LEU A O 1
ATOM 621 N N . HIS A 1 88 ? -12.852 21.875 12.266 1 94.06 88 HIS A N 1
ATOM 622 C CA . HIS A 1 88 ? -12.852 23.219 12.82 1 94.06 88 HIS A CA 1
ATOM 623 C C . HIS A 1 88 ? -12.961 23.188 14.344 1 94.06 88 HIS A C 1
ATOM 625 O O . HIS A 1 88 ? -12.711 24.188 15.008 1 94.06 88 HIS A O 1
ATOM 631 N N . LYS A 1 89 ? -13.32 22.062 14.844 1 93.5 89 LYS A N 1
ATOM 632 C CA . LYS A 1 89 ? -13.438 21.938 16.297 1 93.5 89 LYS A CA 1
ATOM 633 C C . LYS A 1 89 ? -12.125 21.469 16.922 1 93.5 89 LYS A C 1
ATOM 635 O O . LYS A 1 89 ? -11.977 21.469 18.141 1 93.5 89 LYS A O 1
ATOM 640 N N . LEU A 1 90 ? -11.195 21.109 16.078 1 95.19 90 LEU A N 1
ATOM 641 C CA . LEU A 1 90 ? -9.883 20.734 16.594 1 95.19 90 LEU A CA 1
ATOM 642 C C . LEU A 1 90 ? -9.086 21.953 17.031 1 95.19 90 LEU A C 1
ATOM 644 O O . LEU A 1 90 ? -9.273 23.047 16.484 1 95.19 90 LEU A O 1
ATOM 648 N N . PRO A 1 91 ? -8.242 21.75 18.016 1 95.81 91 PRO A N 1
ATOM 649 C CA . PRO A 1 91 ? -7.461 22.891 18.516 1 95.81 91 PRO A CA 1
ATOM 650 C C . PRO A 1 91 ? -6.555 23.484 17.453 1 95.81 91 PRO A C 1
ATOM 652 O O . PRO A 1 91 ? -6.195 22.812 16.484 1 95.81 91 PRO A O 1
ATOM 655 N N . SER A 1 92 ? -6.184 24.75 17.688 1 94.44 92 SER A N 1
ATOM 656 C CA . SER A 1 92 ? -5.266 25.438 16.781 1 94.44 92 SER A CA 1
ATOM 657 C C . SER A 1 92 ? -3.869 24.828 16.844 1 94.44 92 SER A C 1
ATOM 659 O O . SER A 1 92 ? -3.127 24.875 15.867 1 94.44 92 SER A O 1
ATOM 661 N N . LEU A 1 93 ? -3.639 24.328 18.031 1 95.81 93 LEU A N 1
ATOM 662 C CA . LEU A 1 93 ? -2.416 23.562 18.219 1 95.81 93 LEU A CA 1
ATOM 663 C C . LEU A 1 93 ? -2.734 22.078 18.406 1 95.81 93 LEU A C 1
ATOM 665 O O . LEU A 1 93 ? -2.846 21.609 19.547 1 95.81 93 LEU A O 1
ATOM 669 N N . PRO A 1 94 ? -2.799 21.422 17.312 1 95.5 94 PRO A N 1
ATOM 670 C CA . PRO A 1 94 ? -3.252 20.047 17.406 1 95.5 94 PRO A CA 1
ATOM 671 C C . PRO A 1 94 ? -2.176 19.109 17.953 1 95.5 94 PRO A C 1
ATOM 673 O O . PRO A 1 94 ? -0.993 19.281 17.656 1 95.5 94 PRO A O 1
ATOM 676 N N . SER A 1 95 ? -2.619 18.219 18.766 1 93.5 95 SER A N 1
ATOM 677 C CA . SER A 1 95 ? -1.748 17.141 19.203 1 93.5 95 SER A CA 1
ATOM 678 C C . SER A 1 95 ? -1.526 16.125 18.094 1 93.5 95 SER A C 1
ATOM 680 O O . SER A 1 95 ? -2.15 16.203 17.031 1 93.5 95 SER A O 1
ATOM 682 N N . LYS A 1 96 ? -0.658 15.172 18.344 1 92.19 96 LYS A N 1
ATOM 683 C CA . LYS A 1 96 ? -0.46 14.07 17.406 1 92.19 96 LYS A CA 1
ATOM 684 C C . LYS A 1 96 ? -1.743 13.266 17.219 1 92.19 96 LYS A C 1
ATOM 686 O O . LYS A 1 96 ? -2.074 12.852 16.109 1 92.19 96 LYS A O 1
ATOM 691 N N . GLU A 1 97 ? -2.4 13.094 18.297 1 92.25 97 GLU A N 1
ATOM 692 C CA . GLU A 1 97 ? -3.67 12.375 18.25 1 92.25 97 GLU A CA 1
ATOM 693 C C . GLU A 1 97 ? -4.691 13.109 17.391 1 92.25 97 GLU A C 1
ATOM 695 O O . GLU A 1 97 ? -5.473 12.484 16.672 1 92.25 97 GLU A O 1
ATOM 700 N N . ASP A 1 98 ? -4.656 14.391 17.5 1 93.5 98 ASP A N 1
ATOM 701 C CA . ASP A 1 98 ? -5.547 15.203 16.672 1 93.5 98 ASP A CA 1
ATOM 702 C C . ASP A 1 98 ? -5.23 15.023 15.188 1 93.5 98 ASP A C 1
ATOM 704 O O . ASP A 1 98 ? -6.133 14.812 14.375 1 93.5 98 ASP A O 1
ATOM 708 N N . THR A 1 99 ? -3.973 15.062 14.859 1 94.62 99 THR A N 1
ATOM 709 C CA . THR A 1 99 ? -3.562 14.906 13.469 1 94.62 99 THR A CA 1
ATOM 710 C C . THR A 1 99 ? -3.877 13.5 12.969 1 94.62 99 THR A C 1
ATOM 712 O O . THR A 1 99 ? -4.309 13.32 11.828 1 94.62 99 THR A O 1
ATOM 715 N N . ASP A 1 100 ? -3.666 12.531 13.82 1 93.19 100 ASP A N 1
ATOM 716 C CA . ASP A 1 100 ? -4.016 11.156 13.477 1 93.19 100 ASP A CA 1
ATOM 717 C C . ASP A 1 100 ? -5.508 11.023 13.195 1 93.19 100 ASP A C 1
ATOM 719 O O . ASP A 1 100 ? -5.91 10.289 12.289 1 93.19 100 ASP A O 1
ATOM 723 N N . SER A 1 101 ? -6.273 11.734 13.984 1 94.25 101 SER A N 1
ATOM 724 C CA . SER A 1 101 ? -7.715 11.664 13.781 1 94.25 101 SER A CA 1
ATOM 725 C C . SER A 1 101 ? -8.117 12.234 12.43 1 94.25 101 SER A C 1
ATOM 727 O O . SER A 1 101 ? -9.086 11.773 11.82 1 94.25 101 SER A O 1
ATOM 729 N N . ILE A 1 102 ? -7.41 13.203 11.945 1 96.75 102 ILE A N 1
ATOM 730 C CA . ILE A 1 102 ? -7.66 13.758 10.617 1 96.75 102 ILE A CA 1
ATOM 731 C C . ILE A 1 102 ? -7.398 12.695 9.555 1 96.75 102 ILE A C 1
ATOM 733 O O . ILE A 1 102 ? -8.219 12.492 8.656 1 96.75 102 ILE A O 1
ATOM 737 N N . LYS A 1 103 ? -6.277 12.008 9.703 1 96.38 103 LYS A N 1
ATOM 738 C CA . LYS A 1 103 ? -5.945 10.93 8.773 1 96.38 103 LYS A CA 1
ATOM 739 C C . LYS A 1 103 ? -7 9.828 8.812 1 96.38 103 LYS A C 1
ATOM 741 O O . LYS A 1 103 ? -7.434 9.336 7.77 1 96.38 103 LYS A O 1
ATOM 746 N N . MET A 1 104 ? -7.445 9.539 9.969 1 95.12 104 MET A N 1
ATOM 747 C CA . MET A 1 104 ? -8.445 8.484 10.125 1 95.12 104 MET A CA 1
ATOM 748 C C . MET A 1 104 ? -9.758 8.875 9.469 1 95.12 104 MET A C 1
ATOM 750 O O . MET A 1 104 ? -10.422 8.047 8.844 1 95.12 104 MET A O 1
ATOM 754 N N . GLU A 1 105 ? -10.102 10.086 9.648 1 95.75 105 GLU A N 1
ATOM 755 C CA . GLU A 1 105 ? -11.32 10.555 9.008 1 95.75 105 GLU A CA 1
ATOM 756 C C . GLU A 1 105 ? -11.203 10.508 7.488 1 95.75 105 GLU A C 1
ATOM 758 O O . GLU A 1 105 ? -12.164 10.172 6.793 1 95.75 105 GLU A O 1
ATOM 763 N N . ALA A 1 106 ? -10.008 10.867 6.992 1 96.94 106 ALA A N 1
ATOM 764 C CA . ALA A 1 106 ? -9.781 10.766 5.555 1 96.94 106 ALA A CA 1
ATOM 765 C C . ALA A 1 106 ? -9.953 9.328 5.074 1 96.94 106 ALA A C 1
ATOM 767 O O . ALA A 1 106 ? -10.625 9.078 4.07 1 96.94 106 ALA A O 1
ATOM 768 N N . VAL A 1 107 ? -9.445 8.367 5.785 1 95.88 107 VAL A N 1
ATOM 769 C CA . VAL A 1 107 ? -9.531 6.957 5.41 1 95.88 107 VAL A CA 1
ATOM 770 C C . VAL A 1 107 ? -10.984 6.492 5.484 1 95.88 107 VAL A C 1
ATOM 772 O O . VAL A 1 107 ? -11.43 5.703 4.648 1 95.88 107 VAL A O 1
ATOM 775 N N . ARG A 1 108 ? -11.695 6.992 6.461 1 94.06 108 ARG A N 1
ATOM 776 C CA . ARG A 1 108 ? -13.117 6.668 6.555 1 94.06 108 ARG A CA 1
ATOM 777 C C . ARG A 1 108 ? -13.859 7.102 5.297 1 94.06 108 ARG A C 1
ATOM 779 O O . ARG A 1 108 ? -14.672 6.344 4.762 1 94.06 108 ARG A O 1
ATOM 786 N N . LYS A 1 109 ? -13.555 8.273 4.879 1 94.69 109 LYS A N 1
ATOM 787 C CA . LYS A 1 109 ? -14.172 8.766 3.652 1 94.69 109 LYS A CA 1
ATOM 788 C C . LYS A 1 109 ? -13.805 7.887 2.459 1 94.69 109 LYS A C 1
ATOM 790 O O . LYS A 1 109 ? -14.648 7.594 1.612 1 94.69 109 LYS A O 1
ATOM 795 N N . MET A 1 110 ? -12.617 7.449 2.414 1 95.06 110 MET A N 1
ATOM 796 C CA . MET A 1 110 ? -12.18 6.578 1.328 1 95.06 110 MET A CA 1
ATOM 797 C C . MET A 1 110 ? -12.938 5.254 1.352 1 95.06 110 MET A C 1
ATOM 799 O O . MET A 1 110 ? -13.32 4.734 0.302 1 95.06 110 MET A O 1
ATOM 803 N N . LYS A 1 111 ? -13.164 4.746 2.498 1 91.19 111 LYS A N 1
ATOM 804 C CA . LYS A 1 111 ? -13.898 3.49 2.639 1 91.19 111 LYS A CA 1
ATOM 805 C C . LYS A 1 111 ? -15.312 3.621 2.096 1 91.19 111 LYS A C 1
ATOM 807 O O . LYS A 1 111 ? -15.906 2.641 1.635 1 91.19 111 LYS A O 1
ATOM 812 N N . GLU A 1 112 ? -15.758 4.812 2.16 1 89.81 112 GLU A N 1
ATOM 813 C CA . GLU A 1 112 ? -17.094 5.094 1.654 1 89.81 112 GLU A CA 1
ATOM 814 C C . GLU A 1 112 ? -17.062 5.414 0.162 1 89.81 112 GLU A C 1
ATOM 816 O O . GLU A 1 112 ? -18.094 5.77 -0.423 1 89.81 112 GLU A O 1
ATOM 821 N N . GLY A 1 113 ? -15.938 5.367 -0.444 1 90 113 GLY A N 1
ATOM 822 C CA . GLY A 1 113 ? -15.812 5.652 -1.864 1 90 113 GLY A CA 1
ATOM 823 C C . GLY A 1 113 ? -15.656 7.133 -2.162 1 90 113 GLY A C 1
ATOM 824 O O . GLY A 1 113 ? -15.742 7.551 -3.32 1 90 113 GLY A O 1
ATOM 825 N N . LYS A 1 114 ? -15.43 7.91 -1.1 1 94.62 114 LYS A N 1
ATOM 826 C CA . LYS A 1 114 ? -15.328 9.359 -1.257 1 94.62 114 LYS A CA 1
ATOM 827 C C . LYS A 1 114 ? -13.875 9.82 -1.205 1 94.62 114 LYS A C 1
ATOM 829 O O . LYS A 1 114 ? -13.5 10.633 -0.356 1 94.62 114 LYS A O 1
ATOM 834 N N . CYS A 1 115 ? -13.109 9.406 -2.148 1 96.44 115 CYS A N 1
ATOM 835 C CA . CYS A 1 115 ? -11.672 9.633 -2.158 1 96.44 115 CYS A CA 1
ATOM 836 C C . CYS A 1 115 ? -11.352 11.109 -2.355 1 96.44 115 CYS A C 1
ATOM 838 O O . CYS A 1 115 ? -10.438 11.641 -1.72 1 96.44 115 CYS A O 1
ATOM 840 N N . GLU A 1 116 ? -12.125 11.781 -3.197 1 97.31 116 GLU A N 1
ATOM 841 C CA . GLU A 1 116 ? -11.867 13.203 -3.422 1 97.31 116 GLU A CA 1
ATOM 842 C C . GLU A 1 116 ? -12.172 14.023 -2.172 1 97.31 116 GLU A C 1
ATOM 844 O O . GLU A 1 116 ? -11.477 15 -1.881 1 97.31 116 GLU A O 1
ATOM 849 N N . GLU A 1 117 ? -13.18 13.617 -1.483 1 97.56 117 GLU A N 1
ATOM 850 C CA . GLU A 1 117 ? -13.477 14.289 -0.225 1 97.56 117 GLU A CA 1
ATOM 851 C C . GLU A 1 117 ? -12.375 14.055 0.806 1 97.56 117 GLU A C 1
ATOM 853 O O . GLU A 1 117 ? -12.062 14.938 1.605 1 97.56 117 GLU A O 1
ATOM 858 N N . ALA A 1 118 ? -11.852 12.844 0.828 1 97.62 118 ALA A N 1
ATOM 859 C CA . ALA A 1 118 ? -10.727 12.523 1.709 1 97.62 118 ALA A CA 1
ATOM 860 C C . ALA A 1 118 ? -9.531 13.43 1.43 1 97.62 118 ALA A C 1
ATOM 862 O O . ALA A 1 118 ? -8.961 14.016 2.352 1 97.62 118 ALA A O 1
ATOM 863 N N . VAL A 1 119 ? -9.219 13.594 0.171 1 98.56 119 VAL A N 1
ATOM 864 C CA . VAL A 1 119 ? -8.102 14.445 -0.235 1 98.56 119 VAL A CA 1
ATOM 865 C C . VAL A 1 119 ? -8.398 15.891 0.147 1 98.56 119 VAL A C 1
ATOM 867 O O . VAL A 1 119 ? -7.531 16.578 0.687 1 98.56 119 VAL A O 1
ATOM 870 N N . GLN A 1 120 ? -9.609 16.328 -0.088 1 98.69 120 GLN A N 1
ATOM 871 C CA . GLN A 1 120 ? -9.984 17.703 0.231 1 98.69 120 GLN A CA 1
ATOM 872 C C . GLN A 1 120 ? -9.906 17.969 1.733 1 98.69 120 GLN A C 1
ATOM 874 O O . GLN A 1 120 ? -9.477 19.031 2.162 1 98.69 120 GLN A O 1
ATOM 879 N N . LEU A 1 121 ? -10.344 17.031 2.477 1 98.31 121 LEU A N 1
ATOM 880 C CA . LEU A 1 121 ? -10.25 17.156 3.928 1 98.31 121 LEU A CA 1
ATOM 881 C C . LEU A 1 121 ? -8.805 17.406 4.359 1 98.31 121 LEU A C 1
ATOM 883 O O . LEU A 1 121 ? -8.539 18.297 5.172 1 98.31 121 LEU A O 1
ATOM 887 N N . LEU A 1 122 ? -7.898 16.609 3.834 1 98.62 122 LEU A N 1
ATOM 888 C CA . LEU A 1 122 ? -6.488 16.75 4.188 1 98.62 122 LEU A CA 1
ATOM 889 C C . LEU A 1 122 ? -5.914 18.062 3.664 1 98.62 122 LEU A C 1
ATOM 891 O O . LEU A 1 122 ? -5.078 18.688 4.32 1 98.62 122 LEU A O 1
ATOM 895 N N . ARG A 1 123 ? -6.387 18.484 2.516 1 98.69 123 ARG A N 1
ATOM 896 C CA . ARG A 1 123 ? -5.973 19.797 2.002 1 98.69 123 ARG A CA 1
ATOM 897 C C . ARG A 1 123 ? -6.449 20.922 2.916 1 98.69 123 ARG A C 1
ATOM 899 O O . ARG A 1 123 ? -5.695 21.859 3.197 1 98.69 123 ARG A O 1
ATOM 906 N N . ASP A 1 124 ? -7.68 20.828 3.336 1 98.56 124 ASP A N 1
ATOM 907 C CA . ASP A 1 124 ? -8.211 21.812 4.277 1 98.56 124 ASP A CA 1
ATOM 908 C C . ASP A 1 124 ? -7.41 21.812 5.574 1 98.56 124 ASP A C 1
ATOM 910 O O . ASP A 1 124 ? -7.09 22.891 6.105 1 98.56 124 ASP A O 1
ATOM 914 N N . ALA A 1 125 ? -7.105 20.672 6.074 1 98.5 125 ALA A N 1
ATOM 915 C CA . ALA A 1 125 ? -6.297 20.578 7.289 1 98.5 125 ALA A CA 1
ATOM 916 C C . ALA A 1 125 ? -4.914 21.172 7.078 1 98.5 125 ALA A C 1
ATOM 918 O O . ALA A 1 125 ? -4.383 21.859 7.961 1 98.5 125 ALA A O 1
ATOM 919 N N . ASN A 1 126 ? -4.359 20.922 5.984 1 98 126 ASN A N 1
ATOM 920 C CA . ASN A 1 126 ? -3.059 21.484 5.637 1 98 126 ASN A CA 1
ATOM 921 C C . ASN A 1 126 ? -3.086 23 5.648 1 98 126 ASN A C 1
ATOM 923 O O . ASN A 1 126 ? -2.143 23.641 6.117 1 98 126 ASN A O 1
ATOM 927 N N . MET A 1 127 ? -4.141 23.531 5.133 1 97.81 127 MET A N 1
ATOM 928 C CA . MET A 1 127 ? -4.305 24.984 5.141 1 97.81 127 MET A CA 1
ATOM 929 C C . MET A 1 127 ? -4.5 25.5 6.562 1 97.81 127 MET A C 1
ATOM 931 O O . MET A 1 127 ? -3.9 26.5 6.953 1 97.81 127 MET A O 1
ATOM 935 N N . ARG A 1 128 ? -5.219 24.812 7.277 1 97.62 128 ARG A N 1
ATOM 936 C CA . ARG A 1 128 ? -5.543 25.234 8.641 1 97.62 128 ARG A CA 1
ATOM 937 C C . ARG A 1 128 ? -4.297 25.25 9.516 1 97.62 128 ARG A C 1
ATOM 939 O O . ARG A 1 128 ? -4.133 26.141 10.352 1 97.62 128 ARG A O 1
ATOM 946 N N . TYR A 1 129 ? -3.459 24.281 9.305 1 97.69 129 TYR A N 1
ATOM 947 C CA . TYR A 1 129 ? -2.35 24.094 10.227 1 97.69 129 TYR A CA 1
ATOM 948 C C . TYR A 1 129 ? -1.027 24.484 9.578 1 97.69 129 TYR A C 1
ATOM 950 O O . TYR A 1 129 ? 0.039 24.047 10.016 1 97.69 129 TYR A O 1
ATOM 958 N N . LYS A 1 130 ? -1.076 25.297 8.57 1 95.56 130 LYS A N 1
ATOM 959 C CA . LYS A 1 130 ? 0.107 25.656 7.789 1 95.56 130 LYS A CA 1
ATOM 960 C C . LYS A 1 130 ? 1.156 26.344 8.656 1 95.56 130 LYS A C 1
ATOM 962 O O . LYS A 1 130 ? 2.352 26.281 8.359 1 95.56 130 LYS A O 1
ATOM 967 N N . ASN A 1 131 ? 0.752 26.953 9.781 1 95.12 131 ASN A N 1
ATOM 968 C CA . ASN A 1 131 ? 1.665 27.703 10.633 1 95.12 131 ASN A CA 1
ATOM 969 C C . ASN A 1 131 ? 2.115 26.875 11.836 1 95.12 131 ASN A C 1
ATOM 971 O O . ASN A 1 131 ? 2.807 27.391 12.719 1 95.12 131 ASN A O 1
ATOM 975 N N . GLU A 1 132 ? 1.694 25.672 11.93 1 95.25 132 GLU A N 1
ATOM 976 C CA . GLU A 1 132 ? 2.125 24.703 12.938 1 95.25 132 GLU A CA 1
ATOM 977 C C . GLU A 1 132 ? 3.012 23.625 12.328 1 95.25 132 GLU A C 1
ATOM 979 O O . GLU A 1 132 ? 2.514 22.609 11.836 1 95.25 132 GLU A O 1
ATOM 984 N N . PRO A 1 133 ? 4.297 23.781 12.438 1 92.62 133 PRO A N 1
ATOM 985 C CA . PRO A 1 133 ? 5.238 22.984 11.641 1 92.62 133 PRO A CA 1
ATOM 986 C C . PRO A 1 133 ? 5.027 21.484 11.812 1 92.62 133 PRO A C 1
ATOM 988 O O . PRO A 1 133 ? 4.988 20.75 10.82 1 92.62 133 PRO A O 1
ATOM 991 N N . GLU A 1 134 ? 4.879 21 13.023 1 93.44 134 GLU A N 1
ATOM 992 C CA . GLU A 1 134 ? 4.73 19.562 13.25 1 93.44 134 GLU A CA 1
ATOM 993 C C . GLU A 1 134 ? 3.406 19.047 12.688 1 93.44 134 GLU A C 1
ATOM 995 O O . GLU A 1 134 ? 3.369 18.016 12.023 1 93.44 134 GLU A O 1
ATOM 1000 N N . ALA A 1 135 ? 2.352 19.781 12.961 1 96.12 135 ALA A N 1
ATOM 1001 C CA . ALA A 1 135 ? 1.035 19.391 12.469 1 96.12 135 ALA A CA 1
ATOM 1002 C C . ALA A 1 135 ? 0.976 19.453 10.945 1 96.12 135 ALA A C 1
ATOM 1004 O O . ALA A 1 135 ? 0.452 18.562 10.289 1 96.12 135 ALA A O 1
ATOM 1005 N N . ALA A 1 136 ? 1.515 20.516 10.438 1 95.5 136 ALA A N 1
ATOM 1006 C CA . ALA A 1 136 ? 1.548 20.688 8.984 1 95.5 136 ALA A CA 1
ATOM 1007 C C . ALA A 1 136 ? 2.291 19.547 8.312 1 95.5 136 ALA A C 1
ATOM 1009 O O . ALA A 1 136 ? 1.818 18.984 7.316 1 95.5 136 ALA A O 1
ATOM 1010 N N . PHE A 1 137 ? 3.406 19.188 8.93 1 96.25 137 PHE A N 1
ATOM 1011 C CA . PHE A 1 137 ? 4.211 18.094 8.406 1 96.25 137 PHE A CA 1
ATOM 1012 C C . PHE A 1 137 ? 3.428 16.781 8.414 1 96.25 137 PHE A C 1
ATOM 1014 O O . PHE A 1 137 ? 3.342 16.094 7.391 1 96.25 137 PHE A O 1
ATOM 1021 N N . ASN A 1 138 ? 2.824 16.5 9.477 1 96.5 138 ASN A N 1
ATOM 1022 C CA . ASN A 1 138 ? 2.121 15.227 9.625 1 96.5 138 ASN A CA 1
ATOM 1023 C C . ASN A 1 138 ? 0.874 15.172 8.75 1 96.5 138 ASN A C 1
ATOM 1025 O O . ASN A 1 138 ? 0.549 14.117 8.188 1 96.5 138 ASN A O 1
ATOM 1029 N N . VAL A 1 139 ? 0.182 16.219 8.594 1 97.88 139 VAL A N 1
ATOM 1030 C CA . VAL A 1 139 ? -0.983 16.281 7.723 1 97.88 139 VAL A CA 1
ATOM 1031 C C . VAL A 1 139 ? -0.549 16.094 6.27 1 97.88 139 VAL A C 1
ATOM 1033 O O . VAL A 1 139 ? -1.183 15.352 5.516 1 97.88 139 VAL A O 1
ATOM 1036 N N . GLN A 1 140 ? 0.525 16.75 5.938 1 98 140 GLN A N 1
ATOM 1037 C CA . GLN A 1 140 ? 1.027 16.594 4.574 1 98 140 GLN A CA 1
ATOM 1038 C C . GLN A 1 140 ? 1.49 15.172 4.312 1 98 140 GLN A C 1
ATOM 1040 O O . GLN A 1 140 ? 1.255 14.625 3.232 1 98 140 GLN A O 1
ATOM 1045 N N . MET A 1 141 ? 2.105 14.547 5.293 1 97.44 141 MET A N 1
ATOM 1046 C CA . MET A 1 141 ? 2.523 13.156 5.133 1 97.44 141 MET A CA 1
ATOM 1047 C C . MET A 1 141 ? 1.32 12.25 4.891 1 97.44 141 MET A C 1
ATOM 1049 O O . MET A 1 141 ? 1.36 11.383 4.02 1 97.44 141 MET A O 1
ATOM 1053 N N . ALA A 1 142 ? 0.307 12.484 5.629 1 97.94 142 ALA A N 1
ATOM 1054 C CA . ALA A 1 142 ? -0.927 11.734 5.414 1 97.94 142 ALA A CA 1
ATOM 1055 C C . ALA A 1 142 ? -1.479 11.977 4.012 1 97.94 142 ALA A C 1
ATOM 1057 O O . ALA A 1 142 ? -1.919 11.031 3.344 1 97.94 142 ALA A O 1
ATOM 1058 N N . LEU A 1 143 ? -1.423 13.203 3.617 1 98.56 143 LEU A N 1
ATOM 1059 C CA . LEU A 1 143 ? -1.897 13.57 2.287 1 98.56 143 LEU A CA 1
ATOM 1060 C C . LEU A 1 143 ? -1.068 12.883 1.207 1 98.56 143 LEU A C 1
ATOM 1062 O O . LEU A 1 143 ? -1.622 12.297 0.273 1 98.56 143 LEU A O 1
ATOM 1066 N N . VAL A 1 144 ? 0.232 12.891 1.334 1 98.62 144 VAL A N 1
ATOM 1067 C CA . VAL A 1 144 ? 1.139 12.266 0.378 1 98.62 144 VAL A CA 1
ATOM 1068 C C . VAL A 1 144 ? 0.871 10.766 0.321 1 98.62 144 VAL A C 1
ATOM 1070 O O . VAL A 1 144 ? 0.806 10.18 -0.763 1 98.62 144 VAL A O 1
ATOM 1073 N N . GLU A 1 145 ? 0.704 10.117 1.445 1 98.31 145 GLU A N 1
ATOM 1074 C CA . GLU A 1 145 ? 0.411 8.688 1.505 1 98.31 145 GLU A CA 1
ATOM 1075 C C . GLU A 1 145 ? -0.85 8.352 0.713 1 98.31 145 GLU A C 1
ATOM 1077 O O . GLU A 1 145 ? -0.854 7.414 -0.084 1 98.31 145 GLU A O 1
ATOM 1082 N N . ILE A 1 146 ? -1.864 9.125 0.924 1 98.25 146 ILE A N 1
ATOM 1083 C CA . ILE A 1 146 ? -3.139 8.852 0.268 1 98.25 146 ILE A CA 1
ATOM 1084 C C . ILE A 1 146 ? -3.023 9.156 -1.226 1 98.25 146 ILE A C 1
ATOM 1086 O O . ILE A 1 146 ? -3.576 8.43 -2.055 1 98.25 146 ILE A O 1
ATOM 1090 N N . LEU A 1 147 ? -2.303 10.172 -1.554 1 98.31 147 LEU A N 1
ATOM 1091 C CA . LEU A 1 147 ? -2.084 10.477 -2.963 1 98.31 147 LEU A CA 1
ATOM 1092 C C . LEU A 1 147 ? -1.287 9.367 -3.645 1 98.31 147 LEU A C 1
ATOM 1094 O O . LEU A 1 147 ? -1.556 9.023 -4.797 1 98.31 147 LEU A O 1
ATOM 1098 N N . ILE A 1 148 ? -0.259 8.781 -3.004 1 98.06 148 ILE A N 1
ATOM 1099 C CA . ILE A 1 148 ? 0.481 7.637 -3.529 1 98.06 148 ILE A CA 1
ATOM 1100 C C . ILE A 1 148 ? -0.472 6.469 -3.766 1 98.06 148 ILE A C 1
ATOM 1102 O O . ILE A 1 148 ? -0.46 5.855 -4.836 1 98.06 148 ILE A O 1
ATOM 1106 N N . LEU A 1 149 ? -1.301 6.227 -2.797 1 96.69 149 LEU A N 1
ATOM 1107 C CA . LEU A 1 149 ? -2.26 5.129 -2.9 1 96.69 149 LEU A CA 1
ATOM 1108 C C . LEU A 1 149 ? -3.205 5.344 -4.074 1 96.69 149 LEU A C 1
ATOM 1110 O O . LEU A 1 149 ? -3.572 4.387 -4.766 1 96.69 149 LEU A O 1
ATOM 1114 N N . LEU A 1 150 ? -3.561 6.57 -4.285 1 96.31 150 LEU A N 1
ATOM 1115 C CA . LEU A 1 150 ? -4.477 6.91 -5.367 1 96.31 150 LEU A CA 1
ATOM 1116 C C . LEU A 1 150 ? -3.721 7.074 -6.684 1 96.31 150 LEU A C 1
ATOM 1118 O O . LEU A 1 150 ? -4.301 7.488 -7.691 1 96.31 150 LEU A O 1
ATOM 1122 N N . GLU A 1 151 ? -2.426 6.906 -6.684 1 96.56 151 GLU A N 1
ATOM 1123 C CA . GLU A 1 151 ? -1.551 6.938 -7.852 1 96.56 151 GLU A CA 1
ATOM 1124 C C . GLU A 1 151 ? -1.464 8.344 -8.438 1 96.56 151 GLU A C 1
ATOM 1126 O O . GLU A 1 151 ? -1.389 8.508 -9.656 1 96.56 151 GLU A O 1
ATOM 1131 N N . ARG A 1 152 ? -1.601 9.273 -7.617 1 97.5 152 ARG A N 1
ATOM 1132 C CA . ARG A 1 152 ? -1.446 10.68 -7.992 1 97.5 152 ARG A CA 1
ATOM 1133 C C . ARG A 1 152 ? -0.052 11.188 -7.641 1 97.5 152 ARG A C 1
ATOM 1135 O O . ARG A 1 152 ? 0.096 12.086 -6.812 1 97.5 152 ARG A O 1
ATOM 1142 N N . TYR A 1 153 ? 0.904 10.734 -8.328 1 98.25 153 TYR A N 1
ATOM 1143 C CA . TYR A 1 153 ? 2.314 10.891 -7.984 1 98.25 153 TYR A CA 1
ATOM 1144 C C . TYR A 1 153 ? 2.795 12.305 -8.258 1 98.25 153 TYR A C 1
ATOM 1146 O O . TYR A 1 153 ? 3.564 12.867 -7.477 1 98.25 153 TYR A O 1
ATOM 1154 N N . GLN A 1 154 ? 2.379 12.852 -9.336 1 98.5 154 GLN A N 1
ATOM 1155 C CA . GLN A 1 154 ? 2.803 14.211 -9.648 1 98.5 154 GLN A CA 1
ATOM 1156 C C . GLN A 1 154 ? 2.336 15.188 -8.578 1 98.5 154 GLN A C 1
ATOM 1158 O O . GLN A 1 154 ? 3.109 16.031 -8.125 1 98.5 154 GLN A O 1
ATOM 1163 N N . GLU A 1 155 ? 1.094 15.047 -8.266 1 98.38 155 GLU A N 1
ATOM 1164 C CA . GLU A 1 155 ? 0.55 15.898 -7.211 1 98.38 155 GLU A CA 1
ATOM 1165 C C . GLU A 1 155 ? 1.279 15.68 -5.891 1 98.38 155 GLU A C 1
ATOM 1167 O O . GLU A 1 155 ? 1.642 16.641 -5.207 1 98.38 155 GLU A O 1
ATOM 1172 N N . ALA A 1 156 ? 1.537 14.461 -5.516 1 98.62 156 ALA A N 1
ATOM 1173 C CA . ALA A 1 156 ? 2.219 14.109 -4.273 1 98.62 156 ALA A CA 1
ATOM 1174 C C . ALA A 1 156 ? 3.611 14.734 -4.223 1 98.62 156 ALA A C 1
ATOM 1176 O O . ALA A 1 156 ? 4.043 15.219 -3.172 1 98.62 156 ALA A O 1
ATOM 1177 N N . ALA A 1 157 ? 4.242 14.828 -5.301 1 98.31 157 ALA A N 1
ATOM 1178 C CA . ALA A 1 157 ? 5.633 15.273 -5.379 1 98.31 157 ALA A CA 1
ATOM 1179 C C . ALA A 1 157 ? 5.754 16.75 -5.051 1 98.31 157 ALA A C 1
ATOM 1181 O O . ALA A 1 157 ? 6.852 17.25 -4.773 1 98.31 157 ALA A O 1
ATOM 1182 N N . GLU A 1 158 ? 4.684 17.422 -5.066 1 97.31 158 GLU A N 1
ATOM 1183 C CA . GLU A 1 158 ? 4.73 18.891 -4.984 1 97.31 158 GLU A CA 1
ATOM 1184 C C . GLU A 1 158 ? 4.66 19.359 -3.533 1 97.31 158 GLU A C 1
ATOM 1186 O O . GLU A 1 158 ? 4.922 20.531 -3.242 1 97.31 158 GLU A O 1
ATOM 1191 N N . TYR A 1 159 ? 4.371 18.516 -2.668 1 97.62 159 TYR A N 1
ATOM 1192 C CA . TYR A 1 159 ? 4.137 18.938 -1.296 1 97.62 159 TYR A CA 1
ATOM 1193 C C . TYR A 1 159 ? 5.449 19.25 -0.584 1 97.62 159 TYR A C 1
ATOM 1195 O O . TYR A 1 159 ? 6.434 18.531 -0.758 1 97.62 159 TYR A O 1
ATOM 1203 N N . SER A 1 160 ? 5.41 20.234 0.254 1 95.44 160 SER A N 1
ATOM 1204 C CA . SER A 1 160 ? 6.605 20.812 0.856 1 95.44 160 SER A CA 1
ATOM 1205 C C . SER A 1 160 ? 7.234 19.844 1.862 1 95.44 160 SER A C 1
ATOM 1207 O O . SER A 1 160 ? 8.445 19.875 2.086 1 95.44 160 SER A O 1
ATOM 1209 N N . CYS A 1 161 ? 6.438 18.969 2.496 1 95.75 161 CYS A N 1
ATOM 1210 C CA . CYS A 1 161 ? 6.984 18.016 3.467 1 95.75 161 CYS A CA 1
ATOM 1211 C C . CYS A 1 161 ? 8.062 17.156 2.836 1 95.75 161 CYS A C 1
ATOM 1213 O O . CYS A 1 161 ? 8.977 16.688 3.525 1 95.75 161 CYS A O 1
ATOM 1215 N N . LEU A 1 162 ? 8.07 17.031 1.513 1 96.88 162 LEU A N 1
ATOM 1216 C CA . LEU A 1 162 ? 9.039 16.219 0.801 1 96.88 162 LEU A CA 1
ATOM 1217 C C . LEU A 1 162 ? 10.195 17.062 0.289 1 96.88 162 LEU A C 1
ATOM 1219 O O . LEU A 1 162 ? 11.281 16.547 0.016 1 96.88 162 LEU A O 1
ATOM 1223 N N . ASN A 1 163 ? 9.953 18.328 0.145 1 93.75 163 ASN A N 1
ATOM 1224 C CA . ASN A 1 163 ? 10.859 19.078 -0.703 1 93.75 163 ASN A CA 1
ATOM 1225 C C . ASN A 1 163 ? 11.508 20.234 0.06 1 93.75 163 ASN A C 1
ATOM 1227 O O . ASN A 1 163 ? 12.414 20.891 -0.452 1 93.75 163 ASN A O 1
ATOM 1231 N N . ASP A 1 164 ? 11.062 20.453 1.19 1 87.31 164 ASP A N 1
ATOM 1232 C CA . ASP A 1 164 ? 11.625 21.578 1.928 1 87.31 164 ASP A CA 1
ATOM 1233 C C . ASP A 1 164 ? 13.062 21.281 2.365 1 87.31 164 ASP A C 1
ATOM 1235 O O . ASP A 1 164 ? 13.281 20.625 3.381 1 87.31 164 ASP A O 1
ATOM 1239 N N . GLU A 1 165 ? 13.961 21.797 1.688 1 76.81 165 GLU A N 1
ATOM 1240 C CA . GLU A 1 165 ? 15.383 21.562 1.942 1 76.81 165 GLU A CA 1
ATOM 1241 C C . GLU A 1 165 ? 15.828 22.25 3.229 1 76.81 165 GLU A C 1
ATOM 1243 O O . GLU A 1 165 ? 16.859 21.891 3.801 1 76.81 165 GLU A O 1
ATOM 1248 N N . ASN A 1 166 ? 15.07 23.156 3.592 1 72.38 166 ASN A N 1
ATOM 1249 C CA . ASN A 1 166 ? 15.43 23.906 4.785 1 72.38 166 ASN A CA 1
ATOM 1250 C C . ASN A 1 166 ? 14.891 23.25 6.051 1 72.38 166 ASN A C 1
ATOM 1252 O O . ASN A 1 166 ? 15.258 23.625 7.164 1 72.38 166 ASN A O 1
ATOM 1256 N N . ALA A 1 167 ? 14.094 22.297 5.727 1 69.31 167 ALA A N 1
ATOM 1257 C CA . ALA A 1 167 ? 13.516 21.625 6.879 1 69.31 167 ALA A CA 1
ATOM 1258 C C . ALA A 1 167 ? 14.5 20.625 7.48 1 69.31 167 ALA A C 1
ATOM 1260 O O . ALA A 1 167 ? 15.18 19.891 6.754 1 69.31 167 ALA A O 1
ATOM 1261 N N . LEU A 1 168 ? 15.023 20.828 8.562 1 69.62 168 LEU A N 1
ATOM 1262 C CA . LEU A 1 168 ? 15.891 19.906 9.281 1 69.62 168 LEU A CA 1
ATOM 1263 C C . LEU A 1 168 ? 15.086 18.719 9.812 1 69.62 168 LEU A C 1
ATOM 1265 O O . LEU A 1 168 ? 15.047 18.484 11.023 1 69.62 168 LEU A O 1
ATOM 1269 N N . ILE A 1 169 ? 14.344 18.125 9.031 1 75.25 169 ILE A N 1
ATOM 1270 C CA . ILE A 1 169 ? 13.523 17 9.469 1 75.25 169 ILE A CA 1
ATOM 1271 C C . ILE A 1 169 ? 14.125 15.695 8.961 1 75.25 169 ILE A C 1
ATOM 1273 O O . ILE A 1 169 ? 14.367 15.539 7.758 1 75.25 169 ILE A O 1
ATOM 1277 N N . SER A 1 170 ? 14.578 14.977 9.93 1 85.12 170 SER A N 1
ATOM 1278 C CA . SER A 1 170 ? 15.047 13.633 9.617 1 85.12 170 SER A CA 1
ATOM 1279 C C . SER A 1 170 ? 13.914 12.609 9.711 1 85.12 170 SER A C 1
ATOM 1281 O O . SER A 1 170 ? 13.625 12.102 10.797 1 85.12 170 SER A O 1
ATOM 1283 N N . ASP A 1 171 ? 13.172 12.516 8.742 1 93.06 171 ASP A N 1
ATOM 1284 C CA . ASP A 1 171 ? 12.062 11.562 8.688 1 93.06 171 ASP A CA 1
ATOM 1285 C C . ASP A 1 171 ? 12.242 10.594 7.523 1 93.06 171 ASP A C 1
ATOM 1287 O O . ASP A 1 171 ? 12.289 11 6.363 1 93.06 171 ASP A O 1
ATOM 1291 N N . ILE A 1 172 ? 12.352 9.32 7.867 1 95.25 172 ILE A N 1
ATOM 1292 C CA . ILE A 1 172 ? 12.695 8.281 6.898 1 95.25 172 ILE A CA 1
ATOM 1293 C C . ILE A 1 172 ? 11.547 8.109 5.902 1 95.25 172 ILE A C 1
ATOM 1295 O O . ILE A 1 172 ? 11.727 7.484 4.852 1 95.25 172 ILE A O 1
ATOM 1299 N N . ARG A 1 173 ? 10.438 8.633 6.078 1 96.81 173 ARG A N 1
ATOM 1300 C CA . ARG A 1 173 ? 9.328 8.609 5.125 1 96.81 173 ARG A CA 1
ATOM 1301 C C . ARG A 1 173 ? 9.648 9.453 3.898 1 96.81 173 ARG A C 1
ATOM 1303 O O . ARG A 1 173 ? 9.219 9.133 2.787 1 96.81 173 ARG A O 1
ATOM 1310 N N . ILE A 1 174 ? 10.398 10.461 4.152 1 97 174 ILE A N 1
ATOM 1311 C CA . ILE A 1 174 ? 10.695 11.383 3.061 1 97 174 ILE A CA 1
ATOM 1312 C C . ILE A 1 174 ? 11.43 10.648 1.942 1 97 174 ILE A C 1
ATOM 1314 O O . ILE A 1 174 ? 10.93 10.562 0.817 1 97 174 ILE A O 1
ATOM 1318 N N . PRO A 1 175 ? 12.555 10.016 2.254 1 95.88 175 PRO A N 1
ATOM 1319 C CA . PRO A 1 175 ? 13.203 9.312 1.146 1 95.88 175 PRO A CA 1
ATOM 1320 C C . PRO A 1 175 ? 12.375 8.141 0.63 1 95.88 175 PRO A C 1
ATOM 1322 O O . PRO A 1 175 ? 12.422 7.82 -0.562 1 95.88 175 PRO A O 1
ATOM 1325 N N . LEU A 1 176 ? 11.617 7.43 1.4 1 97.19 176 LEU A N 1
ATOM 1326 C CA . LEU A 1 176 ? 10.781 6.34 0.909 1 97.19 176 LEU A CA 1
ATOM 1327 C C . LEU A 1 176 ? 9.734 6.855 -0.071 1 97.19 176 LEU A C 1
ATOM 1329 O O . LEU A 1 176 ? 9.586 6.316 -1.17 1 97.19 176 LEU A O 1
ATOM 1333 N N . TYR A 1 177 ? 9.031 7.938 0.336 1 98.38 177 TYR A N 1
ATOM 1334 C CA . TYR A 1 177 ? 7.961 8.453 -0.509 1 98.38 177 TYR A CA 1
ATOM 1335 C C . TYR A 1 177 ? 8.523 9.055 -1.795 1 98.38 177 TYR A C 1
ATOM 1337 O O . TYR A 1 177 ? 7.965 8.844 -2.877 1 98.38 177 TYR A O 1
ATOM 1345 N N . LYS A 1 178 ? 9.594 9.758 -1.639 1 97.69 178 LYS A N 1
ATOM 1346 C CA . LYS A 1 178 ? 10.227 10.305 -2.836 1 97.69 178 LYS A CA 1
ATOM 1347 C C . LYS A 1 178 ? 10.695 9.188 -3.768 1 97.69 178 LYS A C 1
ATOM 1349 O O . LYS A 1 178 ? 10.562 9.297 -4.988 1 97.69 178 LYS A O 1
ATOM 1354 N N . ALA A 1 179 ? 11.297 8.125 -3.193 1 97.12 179 ALA A N 1
ATOM 1355 C CA . ALA A 1 179 ? 11.742 6.992 -4 1 97.12 179 ALA A CA 1
ATOM 1356 C C . ALA A 1 179 ? 10.578 6.383 -4.781 1 97.12 179 ALA A C 1
ATOM 1358 O O . ALA A 1 179 ? 10.695 6.121 -5.98 1 97.12 179 ALA A O 1
ATOM 1359 N N . ILE A 1 180 ? 9.469 6.156 -4.168 1 98.06 180 ILE A N 1
ATOM 1360 C CA . ILE A 1 180 ? 8.281 5.586 -4.801 1 98.06 180 ILE A CA 1
ATOM 1361 C C . ILE A 1 180 ? 7.762 6.535 -5.879 1 98.06 180 ILE A C 1
ATOM 1363 O O . ILE A 1 180 ? 7.547 6.125 -7.02 1 98.06 180 ILE A O 1
ATOM 1367 N N . ILE A 1 181 ? 7.613 7.773 -5.527 1 98.56 181 ILE A N 1
ATOM 1368 C CA . ILE A 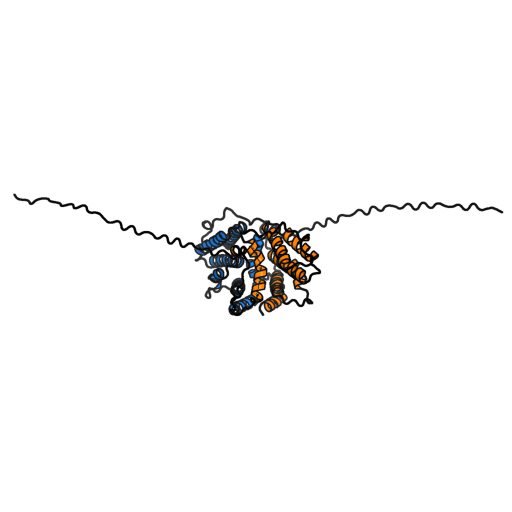1 181 ? 7.047 8.773 -6.426 1 98.56 181 ILE A CA 1
ATOM 1369 C C . ILE A 1 181 ? 7.906 8.891 -7.68 1 98.56 181 ILE A C 1
ATOM 1371 O O . ILE A 1 181 ? 7.398 8.805 -8.797 1 98.56 181 ILE A O 1
ATOM 1375 N N . TYR A 1 182 ? 9.156 9.016 -7.484 1 97.62 182 TYR A N 1
ATOM 1376 C CA . TYR A 1 182 ? 10.031 9.234 -8.633 1 97.62 182 TYR A CA 1
ATOM 1377 C C . TYR A 1 182 ? 10.148 7.973 -9.477 1 97.62 182 TYR A C 1
ATOM 1379 O O . TYR A 1 182 ? 10.281 8.047 -10.695 1 97.62 182 TYR A O 1
ATOM 1387 N N . THR A 1 183 ? 10.141 6.828 -8.828 1 97.25 183 THR A N 1
ATOM 1388 C CA . THR A 1 183 ? 10.07 5.594 -9.602 1 97.25 183 THR A CA 1
ATOM 1389 C C . THR A 1 183 ? 8.836 5.582 -10.492 1 97.25 183 THR A C 1
ATOM 1391 O O . THR A 1 183 ? 8.93 5.289 -11.688 1 97.25 183 THR A O 1
ATOM 1394 N N . MET A 1 184 ? 7.73 5.988 -9.953 1 97.31 184 MET A N 1
ATOM 1395 C CA . MET A 1 184 ? 6.457 5.93 -10.672 1 97.31 184 MET A CA 1
ATOM 1396 C C . MET A 1 184 ? 6.391 7 -11.75 1 97.31 184 MET A C 1
ATOM 1398 O O . MET A 1 184 ? 5.672 6.844 -12.742 1 97.31 184 MET A O 1
ATOM 1402 N N . LEU A 1 185 ? 7.16 7.98 -11.578 1 97.56 185 LEU A N 1
ATOM 1403 C CA . LEU A 1 185 ? 7.191 9.07 -12.547 1 97.56 185 LEU A CA 1
ATOM 1404 C C . LEU A 1 185 ? 8.305 8.859 -13.57 1 97.56 185 LEU A C 1
ATOM 1406 O O . LEU A 1 185 ? 8.586 9.742 -14.375 1 97.56 185 LEU A O 1
ATOM 1410 N N . ASP A 1 186 ? 9.008 7.805 -13.516 1 95.94 186 ASP A N 1
ATOM 1411 C CA . ASP A 1 186 ? 10.07 7.43 -14.445 1 95.94 186 ASP A CA 1
ATOM 1412 C C . ASP A 1 186 ? 11.258 8.391 -14.328 1 95.94 186 ASP A C 1
ATOM 1414 O O . ASP A 1 186 ? 11.883 8.719 -15.336 1 95.94 186 ASP A O 1
ATOM 1418 N N . LYS A 1 187 ? 11.422 8.922 -13.148 1 95.81 187 LYS A N 1
ATOM 1419 C CA . LYS A 1 187 ? 12.602 9.711 -12.82 1 95.81 187 LYS A CA 1
ATOM 1420 C C . LYS A 1 187 ? 13.656 8.859 -12.125 1 95.81 187 LYS A C 1
ATOM 1422 O O . LYS A 1 187 ? 13.883 9.008 -10.922 1 95.81 187 LYS A O 1
ATOM 1427 N N . ASP A 1 188 ? 14.367 8.109 -12.875 1 91.31 188 ASP A N 1
ATOM 1428 C CA . ASP A 1 188 ? 15.172 6.992 -12.406 1 91.31 188 ASP A CA 1
ATOM 1429 C C . ASP A 1 188 ? 16.359 7.48 -11.578 1 91.31 188 ASP A C 1
ATOM 1431 O O . ASP A 1 188 ? 16.719 6.867 -10.57 1 91.31 188 ASP A O 1
ATOM 1435 N N . THR A 1 189 ? 16.969 8.5 -12.062 1 94.06 189 THR A N 1
ATOM 1436 C CA . THR A 1 189 ? 18.141 9.023 -11.352 1 94.06 189 THR A CA 1
ATOM 1437 C C . THR A 1 189 ? 17.75 9.477 -9.945 1 94.06 189 THR A C 1
ATOM 1439 O O . THR A 1 189 ? 18.406 9.102 -8.969 1 94.06 189 THR A O 1
ATOM 1442 N N . GLU A 1 190 ? 16.719 10.25 -9.836 1 95.31 190 GLU A N 1
ATOM 1443 C CA . GLU A 1 190 ? 16.219 10.703 -8.531 1 95.31 190 GLU A CA 1
ATOM 1444 C C . GLU A 1 190 ? 15.742 9.523 -7.688 1 95.31 190 GLU A C 1
ATOM 1446 O O . GLU A 1 190 ? 16.031 9.453 -6.492 1 95.31 190 GLU A O 1
ATOM 1451 N N . ALA A 1 191 ? 15.047 8.602 -8.32 1 95.88 191 ALA A N 1
ATOM 1452 C CA . ALA A 1 191 ? 14.547 7.434 -7.605 1 95.88 191 ALA A CA 1
ATOM 1453 C C . ALA A 1 191 ? 15.688 6.656 -6.957 1 95.88 191 ALA A C 1
ATOM 1455 O O . ALA A 1 191 ? 15.617 6.305 -5.777 1 95.88 191 ALA A O 1
ATOM 1456 N N . LYS A 1 192 ? 16.703 6.41 -7.727 1 92.94 192 LYS A N 1
ATOM 1457 C CA . LYS A 1 192 ? 17.844 5.66 -7.223 1 92.94 192 LYS A CA 1
ATOM 1458 C C . LYS A 1 192 ? 18.484 6.355 -6.02 1 92.94 192 LYS A C 1
ATOM 1460 O O . LYS A 1 192 ? 18.828 5.707 -5.031 1 92.94 192 LYS A O 1
ATOM 1465 N N . LYS A 1 193 ? 18.641 7.625 -6.102 1 93.88 193 LYS A N 1
ATOM 1466 C CA . LYS A 1 193 ? 19.188 8.406 -5 1 93.88 193 LYS A CA 1
ATOM 1467 C C . LYS A 1 193 ? 18.375 8.211 -3.725 1 93.88 193 LYS A C 1
ATOM 1469 O O . LYS A 1 193 ? 18.922 7.918 -2.664 1 93.88 193 LYS A O 1
ATOM 1474 N N . TYR A 1 194 ? 17.062 8.258 -3.801 1 94.94 194 TYR A N 1
ATOM 1475 C CA . TYR A 1 194 ? 16.219 8.227 -2.607 1 94.94 194 TYR A CA 1
ATOM 1476 C C . TYR A 1 194 ? 16.031 6.801 -2.109 1 94.94 194 TYR A C 1
ATOM 1478 O O . TYR A 1 194 ? 15.875 6.57 -0.907 1 94.94 194 TYR A O 1
ATOM 1486 N N . TRP A 1 195 ? 16.094 5.816 -2.996 1 94.31 195 TRP A N 1
ATOM 1487 C CA . TRP A 1 195 ? 16.141 4.441 -2.518 1 94.31 195 TRP A CA 1
ATOM 1488 C C . TRP A 1 195 ? 17.391 4.191 -1.688 1 94.31 195 TRP A C 1
ATOM 1490 O O . TRP A 1 195 ? 17.344 3.508 -0.662 1 94.31 195 TRP A O 1
ATOM 1500 N N . LYS A 1 196 ? 18.5 4.73 -2.174 1 91.94 196 LYS A N 1
ATOM 1501 C CA . LYS A 1 196 ? 19.75 4.598 -1.427 1 91.94 196 LYS A CA 1
ATOM 1502 C C . LYS A 1 196 ? 19.641 5.27 -0.06 1 91.94 196 LYS A C 1
ATOM 1504 O O . LYS A 1 196 ? 20.094 4.723 0.943 1 91.94 196 LYS A O 1
ATOM 1509 N N . GLU A 1 197 ? 19.016 6.375 -0.006 1 92 197 GLU A N 1
ATOM 1510 C CA . GLU A 1 197 ? 18.844 7.098 1.252 1 92 197 GLU A CA 1
ATOM 1511 C C . GLU A 1 197 ? 17.906 6.344 2.195 1 92 197 GLU A C 1
ATOM 1513 O O . GLU A 1 197 ? 18.109 6.332 3.408 1 92 197 GLU A O 1
ATOM 1518 N N . PHE A 1 198 ? 16.969 5.711 1.703 1 93.5 198 PHE A N 1
ATOM 1519 C CA . PHE A 1 198 ? 16 4.977 2.516 1 93.5 198 PHE A CA 1
ATOM 1520 C C . PHE A 1 198 ? 16.656 3.752 3.152 1 93.5 198 PHE A C 1
ATOM 1522 O O . PHE A 1 198 ? 16.328 3.387 4.281 1 93.5 198 PHE A O 1
ATOM 1529 N N . ARG A 1 199 ? 17.5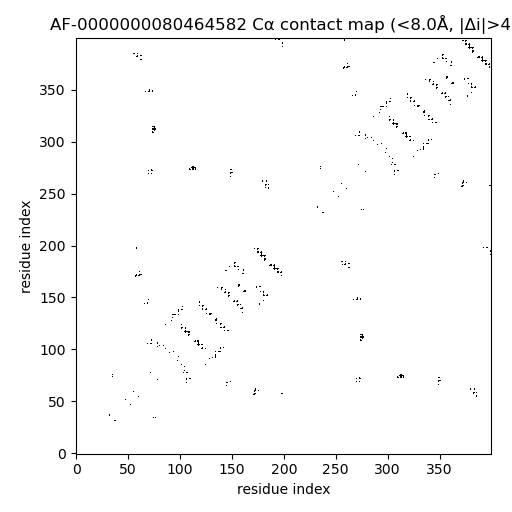94 3.209 2.553 1 83.12 199 ARG A N 1
ATOM 1530 C CA . ARG A 1 199 ? 18.188 1.934 2.957 1 83.12 199 ARG A CA 1
ATOM 1531 C C . ARG A 1 199 ? 19.375 2.148 3.881 1 83.12 199 ARG A C 1
ATOM 1533 O O . ARG A 1 199 ? 19.969 1.184 4.371 1 83.12 199 ARG A O 1
ATOM 1540 N N . LYS A 1 200 ? 19.797 3.285 4.055 1 72.62 200 LYS A N 1
ATOM 1541 C CA . LYS A 1 200 ? 20.969 3.523 4.883 1 72.62 200 LYS A CA 1
ATOM 1542 C C . LYS A 1 200 ? 20.719 3.098 6.328 1 72.62 200 LYS A C 1
ATOM 1544 O O . LYS A 1 200 ? 19.594 3.166 6.812 1 72.62 200 LYS A O 1
ATOM 1549 N N . MET B 1 1 ? -36.781 96.938 -5.047 1 20.58 1 MET B N 1
ATOM 1550 C CA . MET B 1 1 ? -36.531 96.75 -6.477 1 20.58 1 MET B CA 1
ATOM 1551 C C . MET B 1 1 ? -36.188 95.312 -6.816 1 20.58 1 MET B C 1
ATOM 1553 O O . MET B 1 1 ? -35.938 94.5 -5.922 1 20.58 1 MET B O 1
ATOM 1557 N N . ALA B 1 2 ? -35.281 95.125 -7.871 1 22.97 2 ALA B N 1
ATOM 1558 C CA . ALA B 1 2 ? -35.312 94.312 -9.094 1 22.97 2 ALA B CA 1
ATOM 1559 C C . ALA B 1 2 ? -34.75 92.875 -8.836 1 22.97 2 ALA B C 1
ATOM 1561 O O . ALA B 1 2 ? -33.594 92.625 -9.117 1 22.97 2 ALA B O 1
ATOM 1562 N N . ALA B 1 3 ? -34.812 92.375 -7.598 1 27.8 3 ALA B N 1
ATOM 1563 C CA . ALA B 1 3 ? -33.969 91.312 -7.129 1 27.8 3 ALA B CA 1
ATOM 1564 C C . ALA B 1 3 ? -34.188 90.062 -7.965 1 27.8 3 ALA B C 1
ATOM 1566 O O . ALA B 1 3 ? -35.312 89.625 -8.141 1 27.8 3 ALA B O 1
ATOM 1567 N N . GLY B 1 4 ? -33.312 89.938 -8.977 1 23.41 4 GLY B N 1
ATOM 1568 C CA . GLY B 1 4 ? -33.281 89 -10.07 1 23.41 4 GLY B CA 1
ATOM 1569 C C . GLY B 1 4 ? -33.625 87.562 -9.648 1 23.41 4 GLY B C 1
ATOM 1570 O O . GLY B 1 4 ? -33.531 87.25 -8.461 1 23.41 4 GLY B O 1
ATOM 1571 N N . ALA B 1 5 ? -34.281 86.875 -10.547 1 23.7 5 ALA B N 1
ATOM 1572 C CA . ALA B 1 5 ? -35.094 85.688 -10.781 1 23.7 5 ALA B CA 1
ATOM 1573 C C . ALA B 1 5 ? -34.281 84.438 -10.469 1 23.7 5 ALA B C 1
ATOM 1575 O O . ALA B 1 5 ? -33.062 84.375 -10.633 1 23.7 5 ALA B O 1
ATOM 1576 N N . SER B 1 6 ? -34.812 83.438 -9.688 1 21.81 6 SER B N 1
ATOM 1577 C CA . SER B 1 6 ? -34.719 82.188 -8.859 1 21.81 6 SER B CA 1
ATOM 1578 C C . SER B 1 6 ? -34.312 81 -9.68 1 21.81 6 SER B C 1
ATOM 1580 O O . SER B 1 6 ? -34.312 79.875 -9.188 1 21.81 6 SER B O 1
ATOM 1582 N N . LEU B 1 7 ? -33.969 81.188 -11.078 1 21.25 7 LEU B N 1
ATOM 1583 C CA . LEU B 1 7 ? -34.438 80 -11.82 1 21.25 7 LEU B CA 1
ATOM 1584 C C . LEU B 1 7 ? -33.562 78.812 -11.531 1 21.25 7 LEU B C 1
ATOM 1586 O O . LEU B 1 7 ? -32.375 78.75 -11.883 1 21.25 7 LEU B O 1
ATOM 1590 N N . ALA B 1 8 ? -33.594 78.062 -10.398 1 23.7 8 ALA B N 1
ATOM 1591 C CA . ALA B 1 8 ? -32.844 76.938 -9.922 1 23.7 8 ALA B CA 1
ATOM 1592 C C . ALA B 1 8 ? -32.969 75.75 -10.875 1 23.7 8 ALA B C 1
ATOM 1594 O O . ALA B 1 8 ? -34.062 75.188 -11.016 1 23.7 8 ALA B O 1
ATOM 1595 N N . LEU B 1 9 ? -32.375 75.812 -12.133 1 19.98 9 LEU B N 1
ATOM 1596 C CA . LEU B 1 9 ? -32.625 74.812 -13.172 1 19.98 9 LEU B CA 1
ATOM 1597 C C . LEU B 1 9 ? -32.125 73.438 -12.727 1 19.98 9 LEU B C 1
ATOM 1599 O O . LEU B 1 9 ? -30.906 73.25 -12.516 1 19.98 9 LEU B O 1
ATOM 1603 N N . ALA B 1 10 ? -32.781 72.5 -12.039 1 23.61 10 ALA B N 1
ATOM 1604 C CA . ALA B 1 10 ? -32.531 71.25 -11.414 1 23.61 10 ALA B CA 1
ATOM 1605 C C . ALA B 1 10 ? -32.281 70.125 -12.469 1 23.61 10 ALA B C 1
ATOM 1607 O O . ALA B 1 10 ? -33.25 69.562 -13.008 1 23.61 10 ALA B O 1
ATOM 1608 N N . CYS B 1 11 ? -31.516 70.25 -13.547 1 20.23 11 CYS B N 1
ATOM 1609 C CA . CYS B 1 11 ? -31.719 69.188 -14.562 1 20.23 11 CYS B CA 1
ATOM 1610 C C . CYS B 1 11 ? -31.375 67.812 -14.008 1 20.23 11 CYS B C 1
ATOM 1612 O O . CYS B 1 11 ? -30.422 67.688 -13.242 1 20.23 11 CYS B O 1
ATOM 1614 N N . ALA B 1 12 ? -32.062 66.562 -14.266 1 20.44 12 ALA B N 1
ATOM 1615 C CA . ALA B 1 12 ? -32.438 65.125 -13.992 1 20.44 12 ALA B CA 1
ATOM 1616 C C . ALA B 1 12 ? -31.375 64.188 -14.492 1 20.44 12 ALA B C 1
ATOM 1618 O O . ALA B 1 12 ? -31.266 63.062 -14 1 20.44 12 ALA B O 1
ATOM 1619 N N . LEU B 1 13 ? -30.516 64.25 -15.555 1 21.33 13 LEU B N 1
ATOM 1620 C CA . LEU B 1 13 ? -30.453 63.094 -16.453 1 21.33 13 LEU B CA 1
ATOM 1621 C C . LEU B 1 13 ? -29.812 61.906 -15.766 1 21.33 13 LEU B C 1
ATOM 1623 O O . LEU B 1 13 ? -29.109 62.062 -14.766 1 21.33 13 LEU B O 1
ATOM 1627 N N . GLY B 1 14 ? -29.672 60.5 -16.625 1 21.8 14 GLY B N 1
ATOM 1628 C CA . GLY B 1 14 ? -29.844 59.094 -16.938 1 21.8 14 GLY B CA 1
ATOM 1629 C C . GLY B 1 14 ? -28.562 58.281 -16.797 1 21.8 14 GLY B C 1
ATOM 1630 O O . GLY B 1 14 ? -27.609 58.469 -17.547 1 21.8 14 GLY B O 1
ATOM 1631 N N . ILE B 1 15 ? -28.094 57.906 -15.742 1 22.41 15 ILE B N 1
ATOM 1632 C CA . ILE B 1 15 ? -26.828 57.25 -15.398 1 22.41 15 ILE B CA 1
ATOM 1633 C C . ILE B 1 15 ? -26.797 55.844 -16.031 1 22.41 15 ILE B C 1
ATOM 1635 O O . ILE B 1 15 ? -27.703 55.062 -15.836 1 22.41 15 ILE B O 1
ATOM 1639 N N . PHE B 1 16 ? -26.188 55.562 -17.25 1 23.84 16 PHE B N 1
ATOM 1640 C CA . PHE B 1 16 ? -25.953 54.375 -18.078 1 23.84 16 PHE B CA 1
ATOM 1641 C C . PHE B 1 16 ? -25.203 53.312 -17.297 1 23.84 16 PHE B C 1
ATOM 1643 O O . PHE B 1 16 ? -24.094 53.562 -16.812 1 23.84 16 PHE B O 1
ATOM 1650 N N . GLY B 1 17 ? -25.812 52.281 -16.578 1 21.69 17 GLY B N 1
ATOM 1651 C CA . GLY B 1 17 ? -25.406 51.188 -15.727 1 21.69 17 GLY B CA 1
ATOM 1652 C C . GLY B 1 17 ? -24.609 50.125 -16.469 1 21.69 17 GLY B C 1
ATOM 1653 O O . GLY B 1 17 ? -25.125 49.469 -17.375 1 21.69 17 GLY B O 1
ATOM 1654 N N . PHE B 1 18 ? -23.375 50.312 -16.906 1 21.58 18 PHE B N 1
ATOM 1655 C CA . PHE B 1 18 ? -22.547 49.344 -17.609 1 21.58 18 PHE B CA 1
ATOM 1656 C C . PHE B 1 18 ? -22.453 48.062 -16.812 1 21.58 18 PHE B C 1
ATOM 1658 O O . PHE B 1 18 ? -21.969 48.062 -15.672 1 21.58 18 PHE B O 1
ATOM 1665 N N . LYS B 1 19 ? -23.375 47.125 -17.047 1 22.14 19 LYS B N 1
ATOM 1666 C CA . LYS B 1 19 ? -23.5 45.781 -16.531 1 22.14 19 LYS B CA 1
ATOM 1667 C C . LYS B 1 19 ? -22.266 44.938 -16.844 1 22.14 19 LYS B C 1
ATOM 1669 O O . LYS B 1 19 ? -21.938 44.719 -18.016 1 22.14 19 LYS B O 1
ATOM 1674 N N . ILE B 1 20 ? -21.219 45.125 -16.141 1 20.66 20 ILE B N 1
ATOM 1675 C CA . ILE B 1 20 ? -20.031 44.281 -16.281 1 20.66 20 ILE B CA 1
ATOM 1676 C C . ILE B 1 20 ? -20.422 42.812 -16.125 1 20.66 20 ILE B C 1
ATOM 1678 O O . ILE B 1 20 ? -20.969 42.406 -15.102 1 20.66 20 ILE B O 1
ATOM 1682 N N . LYS B 1 21 ? -20.75 42.125 -17.25 1 23.28 21 LYS B N 1
ATOM 1683 C CA . LYS B 1 21 ? -21 40.688 -17.422 1 23.28 21 LYS B CA 1
ATOM 1684 C C . LYS B 1 21 ? -19.906 39.844 -16.781 1 23.28 21 LYS B C 1
ATOM 1686 O O . LYS B 1 21 ? -18.719 40.031 -17.094 1 23.28 21 LYS B O 1
ATOM 1691 N N . ASN B 1 22 ? -20.031 39.562 -15.477 1 21.31 22 ASN B N 1
ATOM 1692 C CA . ASN B 1 22 ? -19.25 38.625 -14.656 1 21.31 22 ASN B CA 1
ATOM 1693 C C . ASN B 1 22 ? -19.031 37.312 -15.359 1 21.31 22 ASN B C 1
ATOM 1695 O O . ASN B 1 22 ? -19.984 36.594 -15.656 1 21.31 22 ASN B O 1
ATOM 1699 N N . MET B 1 23 ? -18.266 37.25 -16.422 1 20.88 23 MET B N 1
ATOM 1700 C CA . MET B 1 23 ? -17.953 36 -17.078 1 20.88 23 MET B CA 1
ATOM 1701 C C . MET B 1 23 ? -17.438 34.969 -16.062 1 20.88 23 MET B C 1
ATOM 1703 O O . MET B 1 23 ? -16.484 35.25 -15.328 1 20.88 23 MET B O 1
ATOM 1707 N N . SER B 1 24 ? -18.391 34.281 -15.516 1 21.36 24 SER B N 1
ATOM 1708 C CA . SER B 1 24 ? -18.25 33.125 -14.656 1 21.36 24 SER B CA 1
ATOM 1709 C C . SER B 1 24 ? -17.328 32.062 -15.281 1 21.36 24 SER B C 1
ATOM 1711 O O . SER B 1 24 ? -17.578 31.609 -16.406 1 21.36 24 SER B O 1
ATOM 1713 N N . TYR B 1 25 ? -16.062 32.312 -15.242 1 20.48 25 TYR B N 1
ATOM 1714 C CA . TYR B 1 25 ? -15.086 31.328 -15.68 1 20.48 25 TYR B CA 1
ATOM 1715 C C . TYR B 1 25 ? -15.375 29.969 -15.039 1 20.48 25 TYR B C 1
ATOM 1717 O O . TYR B 1 25 ? -15.266 29.828 -13.82 1 20.48 25 TYR B O 1
ATOM 1725 N N . SER B 1 26 ? -16.516 29.453 -15.391 1 21.41 26 SER B N 1
ATOM 1726 C CA . SER B 1 26 ? -16.766 28.078 -15.008 1 21.41 26 SER B CA 1
ATOM 1727 C C . SER B 1 26 ? -15.617 27.156 -15.43 1 21.41 26 SER B C 1
ATOM 1729 O O . SER B 1 26 ? -15.438 26.891 -16.625 1 21.41 26 SER B O 1
ATOM 1731 N N . ALA B 1 27 ? -14.43 27.531 -15.062 1 22.66 27 ALA B N 1
ATOM 1732 C CA . ALA B 1 27 ? -13.406 26.547 -15.406 1 22.66 27 ALA B CA 1
ATOM 1733 C C . ALA B 1 27 ? -13.844 25.141 -14.992 1 22.66 27 ALA B C 1
ATOM 1735 O O . ALA B 1 27 ? -14.133 24.891 -13.82 1 22.66 27 ALA B O 1
ATOM 1736 N N . ALA B 1 28 ? -14.531 24.484 -15.914 1 23.11 28 ALA B N 1
ATOM 1737 C CA . ALA B 1 28 ? -14.812 23.047 -15.859 1 23.11 28 ALA B CA 1
ATOM 1738 C C . ALA B 1 28 ? -13.562 22.266 -15.484 1 23.11 28 ALA B C 1
ATOM 1740 O O . ALA B 1 28 ? -12.547 22.312 -16.188 1 23.11 28 ALA B O 1
ATOM 1741 N N . ALA B 1 29 ? -13.227 22.344 -14.273 1 24.92 29 ALA B N 1
ATOM 1742 C CA . ALA B 1 29 ? -12.211 21.422 -13.797 1 24.92 29 ALA B CA 1
ATOM 1743 C C . ALA B 1 29 ? -12.406 20.031 -14.414 1 24.92 29 ALA B C 1
ATOM 1745 O O . ALA B 1 29 ? -13.383 19.344 -14.117 1 24.92 29 ALA B O 1
ATOM 1746 N N . ALA B 1 30 ? -12.234 19.875 -15.727 1 24.81 30 ALA B N 1
ATOM 1747 C CA . ALA B 1 30 ? -12.164 18.562 -16.344 1 24.81 30 ALA B CA 1
ATOM 1748 C C . ALA B 1 30 ? -11.344 17.594 -15.484 1 24.81 30 ALA B C 1
ATOM 1750 O O . ALA B 1 30 ? -10.156 17.812 -15.258 1 24.81 30 ALA B O 1
ATOM 1751 N N . GLY B 1 31 ? -11.859 17.297 -14.43 1 23.45 31 GLY B N 1
ATOM 1752 C CA . GLY B 1 31 ? -11.305 16.203 -13.648 1 23.45 31 GLY B CA 1
ATOM 1753 C C . GLY B 1 31 ? -10.844 15.031 -14.492 1 23.45 31 GLY B C 1
ATOM 1754 O O . GLY B 1 31 ? -11.609 14.508 -15.305 1 23.45 31 GLY B O 1
ATOM 1755 N N . ARG B 1 32 ? -9.625 15.18 -14.984 1 28.48 32 ARG B N 1
ATOM 1756 C CA . ARG B 1 32 ? -9.102 14.023 -15.695 1 28.48 32 ARG B CA 1
ATOM 1757 C C . ARG B 1 32 ? -9.523 12.727 -15.016 1 28.48 32 ARG B C 1
ATOM 1759 O O . ARG B 1 32 ? -9.438 12.602 -13.797 1 28.48 32 ARG B O 1
ATOM 1766 N N . PRO B 1 33 ? -10.461 12.055 -15.656 1 24.83 33 PRO B N 1
ATOM 1767 C CA . PRO B 1 33 ? -10.852 10.742 -15.125 1 24.83 33 PRO B CA 1
ATOM 1768 C C . PRO B 1 33 ? -9.664 9.922 -14.633 1 24.83 33 PRO B C 1
ATOM 1770 O O . PRO B 1 33 ? -8.547 10.102 -15.117 1 24.83 33 PRO B O 1
ATOM 1773 N N . SER B 1 34 ? -9.547 9.68 -13.375 1 28.11 34 SER B N 1
ATOM 1774 C CA . SER B 1 34 ? -8.562 8.734 -12.883 1 28.11 34 SER B CA 1
ATOM 1775 C C . SER B 1 34 ? -8.469 7.504 -13.781 1 28.11 34 SER B C 1
ATOM 1777 O O . SER B 1 34 ? -9.414 7.195 -14.508 1 28.11 34 SER B O 1
ATOM 1779 N N . ALA B 1 35 ? -7.262 6.984 -13.914 1 27.89 35 ALA B N 1
ATOM 1780 C CA . ALA B 1 35 ? -7.035 5.816 -14.758 1 27.89 35 ALA B CA 1
ATOM 1781 C C . ALA B 1 35 ? -8.125 4.766 -14.547 1 27.89 35 ALA B C 1
ATOM 1783 O O . ALA B 1 35 ? -8.281 3.857 -15.359 1 27.89 35 ALA B O 1
ATOM 1784 N N . ALA B 1 36 ? -8.93 4.871 -13.453 1 31.41 36 ALA B N 1
ATOM 1785 C CA . ALA B 1 36 ? -9.953 3.838 -13.32 1 31.41 36 ALA B CA 1
ATOM 1786 C C . ALA B 1 36 ? -11.078 4.043 -14.336 1 31.41 36 ALA B C 1
ATOM 1788 O O . ALA B 1 36 ? -11.859 3.127 -14.594 1 31.41 36 ALA B O 1
ATOM 1789 N N . ASP B 1 37 ? -11.344 5.32 -14.773 1 29.45 37 ASP B N 1
ATOM 1790 C CA . ASP B 1 37 ? -12.43 5.469 -15.742 1 29.45 37 ASP B CA 1
ATOM 1791 C C . ASP B 1 37 ? -12.016 4.926 -17.109 1 29.45 37 ASP B C 1
ATOM 1793 O O . ASP B 1 37 ? -12.859 4.758 -17.984 1 29.45 37 ASP B O 1
ATOM 1797 N N . MET B 1 38 ? -10.805 5.137 -17.422 1 27.84 38 MET B N 1
ATOM 1798 C CA . MET B 1 38 ? -10.438 4.789 -18.797 1 27.84 38 MET B CA 1
ATOM 1799 C C . MET B 1 38 ? -10.523 3.283 -19.016 1 27.84 38 MET B C 1
ATOM 1801 O O . MET B 1 38 ? -10.18 2.787 -20.094 1 27.84 38 MET B O 1
ATOM 1805 N N . ILE B 1 39 ? -10.812 2.539 -18.047 1 26.64 39 ILE B N 1
ATOM 1806 C CA . ILE B 1 39 ? -10.523 1.135 -18.328 1 26.64 39 ILE B CA 1
ATOM 1807 C C . ILE B 1 39 ? -11.586 0.562 -19.266 1 26.64 39 ILE B C 1
ATOM 1809 O O . ILE B 1 39 ? -11.562 -0.629 -19.578 1 26.64 39 ILE B O 1
ATOM 1813 N N . ILE B 1 40 ? -12.766 1.25 -19.484 1 24.84 40 ILE B N 1
ATOM 1814 C CA . ILE B 1 40 ? -13.68 0.331 -20.156 1 24.84 40 ILE B CA 1
ATOM 1815 C C . ILE B 1 40 ? -13.289 0.188 -21.625 1 24.84 40 ILE B C 1
ATOM 1817 O O . ILE B 1 40 ? -13.789 -0.697 -22.328 1 24.84 40 ILE B O 1
ATOM 1821 N N . THR B 1 41 ? -13.148 1.353 -22.328 1 25.34 41 THR B N 1
ATOM 1822 C CA . THR B 1 41 ? -13.367 1.134 -23.75 1 25.34 41 THR B CA 1
ATOM 1823 C C . THR B 1 41 ? -12.367 0.127 -24.312 1 25.34 41 THR B C 1
ATOM 1825 O O . THR B 1 41 ? -11.367 -0.185 -23.656 1 25.34 41 THR B O 1
ATOM 1828 N N . GLY B 1 42 ? -12.227 0.054 -25.906 1 24.05 42 GLY B N 1
ATOM 1829 C CA . GLY B 1 42 ? -11.664 -0.831 -26.906 1 24.05 42 GLY B CA 1
ATOM 1830 C C . GLY B 1 42 ? -10.188 -1.107 -26.703 1 24.05 42 GLY B C 1
ATOM 1831 O O . GLY B 1 42 ? -9.547 -0.473 -25.875 1 24.05 42 GLY B O 1
ATOM 1832 N N . LYS B 1 43 ? -9.609 -1.972 -27.844 1 23.48 43 LYS B N 1
ATOM 1833 C CA . LYS B 1 43 ? -8.234 -2.436 -27.984 1 23.48 43 LYS B CA 1
ATOM 1834 C C . LYS B 1 43 ? -7.25 -1.279 -27.875 1 23.48 43 LYS B C 1
ATOM 1836 O O . LYS B 1 43 ? -7.332 -0.306 -28.625 1 23.48 43 LYS B O 1
ATOM 1841 N N . PRO B 1 44 ? -6.898 -0.872 -26.719 1 24.78 44 PRO B N 1
ATOM 1842 C CA . PRO B 1 44 ? -5.895 0.185 -26.859 1 24.78 44 PRO B CA 1
ATOM 1843 C C . PRO B 1 44 ? -4.918 -0.088 -28 1 24.78 44 PRO B C 1
ATOM 1845 O O . PRO B 1 44 ? -4.316 -1.164 -28.062 1 24.78 44 PRO B O 1
ATOM 1848 N N . THR B 1 45 ? -5.395 0.266 -29.219 1 23.7 45 THR B N 1
ATOM 1849 C CA . THR B 1 45 ? -4.281 0.316 -30.172 1 23.7 45 THR B CA 1
ATOM 1850 C C . THR B 1 45 ? -3.076 1.013 -29.547 1 23.7 45 THR B C 1
ATOM 1852 O O . THR B 1 45 ? -3.127 2.209 -29.25 1 23.7 45 THR B O 1
ATOM 1855 N N . ALA B 1 46 ? -2.477 0.345 -28.672 1 23.45 46 ALA B N 1
ATOM 1856 C CA . ALA B 1 46 ? -1.201 0.874 -28.188 1 23.45 46 ALA B CA 1
ATOM 1857 C C . ALA B 1 46 ? -0.327 1.333 -29.359 1 23.45 46 ALA B C 1
ATOM 1859 O O . ALA B 1 46 ? 0.205 0.51 -30.094 1 23.45 46 ALA B O 1
ATOM 1860 N N . ALA B 1 47 ? -0.871 2.16 -30.109 1 23.69 47 ALA B N 1
ATOM 1861 C CA . ALA B 1 47 ? 0.224 2.76 -30.875 1 23.69 47 ALA B CA 1
ATOM 1862 C C . ALA B 1 47 ? 1.401 3.098 -29.969 1 23.69 47 ALA B C 1
ATOM 1864 O O . ALA B 1 47 ? 1.265 3.895 -29.031 1 23.69 47 ALA B O 1
ATOM 1865 N N . VAL B 1 48 ? 2.264 2.082 -29.766 1 27.44 48 VAL B N 1
ATOM 1866 C CA . VAL B 1 48 ? 3.652 2.182 -29.328 1 27.44 48 VAL B CA 1
ATOM 1867 C C . VAL B 1 48 ? 4.312 3.396 -29.984 1 27.44 48 VAL B C 1
ATOM 1869 O O . VAL B 1 48 ? 4.523 3.424 -31.188 1 27.44 48 VAL B O 1
ATOM 1872 N N . SER B 1 49 ? 3.742 4.477 -29.906 1 28.91 49 SER B N 1
ATOM 1873 C CA . SER B 1 49 ? 4.699 5.461 -30.406 1 28.91 49 SER B CA 1
ATOM 1874 C C . SER B 1 49 ? 6.129 5.055 -30.062 1 28.91 49 SER B C 1
ATOM 1876 O O . SER B 1 49 ? 6.395 4.539 -28.984 1 28.91 49 SER B O 1
ATOM 1878 N N . GLU B 1 50 ? 6.977 4.723 -31.078 1 29.55 50 GLU B N 1
ATOM 1879 C CA . GLU B 1 50 ? 8.414 4.461 -31.125 1 29.55 50 GLU B CA 1
ATOM 1880 C C . GLU B 1 50 ? 9.156 5.316 -30.094 1 29.55 50 GLU B C 1
ATOM 1882 O O . GLU B 1 50 ? 10.375 5.492 -30.203 1 29.55 50 GLU B O 1
ATOM 1887 N N . SER B 1 51 ? 8.523 6.203 -29.469 1 32.69 51 SER B N 1
ATOM 1888 C CA . SER B 1 51 ? 9.594 6.844 -28.719 1 32.69 51 SER B CA 1
ATOM 1889 C C . SER B 1 51 ? 10.422 5.812 -27.953 1 32.69 51 SER B C 1
ATOM 1891 O O . SER B 1 51 ? 9.945 4.719 -27.656 1 32.69 51 SER B O 1
ATOM 1893 N N . SER B 1 52 ? 11.758 5.684 -27.531 1 33.25 52 SER B N 1
ATOM 1894 C CA . SER B 1 52 ? 12.484 4.473 -27.156 1 33.25 52 SER B CA 1
ATOM 1895 C C . SER B 1 52 ? 11.617 3.557 -26.297 1 33.25 52 SER B C 1
ATOM 1897 O O . SER B 1 52 ? 10.969 4.016 -25.359 1 33.25 52 SER B O 1
ATOM 1899 N N . GLY B 1 53 ? 10.758 2.584 -26.578 1 37.25 53 GLY B N 1
ATOM 1900 C CA . GLY B 1 53 ? 9.891 1.498 -26.156 1 37.25 53 GLY B CA 1
ATOM 1901 C C . GLY B 1 53 ? 10.172 1.032 -24.734 1 37.25 53 GLY B C 1
ATOM 1902 O O . GLY B 1 53 ? 10.211 -0.171 -24.469 1 37.25 53 GLY B O 1
ATOM 1903 N N . MET B 1 54 ? 10.961 1.685 -23.844 1 39.12 54 MET B N 1
ATOM 1904 C CA . MET B 1 54 ? 11.672 1.271 -22.641 1 39.12 54 MET B CA 1
ATOM 1905 C C . MET B 1 54 ? 10.703 0.708 -21.594 1 39.12 54 MET B C 1
ATOM 1907 O O . MET B 1 54 ? 9.688 1.335 -21.281 1 39.12 54 MET B O 1
ATOM 1911 N N . TYR B 1 55 ? 10.414 -0.7 -21.531 1 47.38 55 TYR B N 1
ATOM 1912 C CA . TYR B 1 55 ? 9.867 -1.475 -20.438 1 47.38 55 TYR B CA 1
ATOM 1913 C C . TYR B 1 55 ? 10.008 -0.718 -19.109 1 47.38 55 TYR B C 1
ATOM 1915 O O . TYR B 1 55 ? 11 -0.027 -18.891 1 47.38 55 TYR B O 1
ATOM 1923 N N . PRO B 1 56 ? 8.805 -0.316 -18.562 1 55.34 56 PRO B N 1
ATOM 1924 C CA . PRO B 1 56 ? 9.062 0.305 -17.266 1 55.34 56 PRO B CA 1
ATOM 1925 C C . PRO B 1 56 ? 10.266 -0.296 -16.547 1 55.34 56 PRO B C 1
ATOM 1927 O O . PRO B 1 56 ? 10.609 -1.459 -16.766 1 55.34 56 PRO B O 1
ATOM 1930 N N . LEU B 1 57 ? 10.922 0.587 -15.984 1 70.25 57 LEU B N 1
ATOM 1931 C CA . LEU B 1 57 ? 11.969 0.105 -15.086 1 70.25 57 LEU B CA 1
ATOM 1932 C C . LEU B 1 57 ? 11.438 -0.974 -14.156 1 70.25 57 LEU B C 1
ATOM 1934 O O . LEU B 1 57 ? 10.289 -0.903 -13.711 1 70.25 57 LEU B O 1
ATOM 1938 N N . PRO B 1 58 ? 12.031 -2.1 -14.195 1 88.69 58 PRO B N 1
ATOM 1939 C CA . PRO B 1 58 ? 11.617 -3.244 -13.383 1 88.69 58 PRO B CA 1
ATOM 1940 C C . PRO B 1 58 ? 11.062 -2.828 -12.016 1 88.69 58 PRO B C 1
ATOM 1942 O O . PRO B 1 58 ? 10.062 -3.385 -11.562 1 88.69 58 PRO B O 1
ATOM 1945 N N . ALA B 1 59 ? 11.539 -1.74 -11.531 1 93.19 59 ALA B N 1
ATOM 1946 C CA . ALA B 1 59 ? 11.086 -1.303 -10.211 1 93.19 59 ALA B CA 1
ATOM 1947 C C . ALA B 1 59 ? 9.672 -0.738 -10.273 1 93.19 59 ALA B C 1
ATOM 1949 O O . ALA B 1 59 ? 8.867 -0.95 -9.367 1 93.19 59 ALA B O 1
ATOM 1950 N N . LYS B 1 60 ? 9.383 0.007 -11.273 1 95.31 60 LYS B N 1
ATOM 1951 C CA . LYS B 1 60 ? 8.047 0.565 -11.445 1 95.31 60 LYS B CA 1
ATOM 1952 C C . LYS B 1 60 ? 7 -0.539 -11.547 1 95.31 60 LYS B C 1
ATOM 1954 O O . LYS B 1 60 ? 5.93 -0.446 -10.938 1 95.31 60 LYS B O 1
ATOM 1959 N N . TYR B 1 61 ? 7.312 -1.533 -12.312 1 95.06 61 TYR B N 1
ATOM 1960 C CA . TYR B 1 61 ? 6.406 -2.664 -12.461 1 95.06 61 TYR B CA 1
ATOM 1961 C C . TYR B 1 61 ? 6.109 -3.307 -11.109 1 95.06 61 TYR B C 1
ATOM 1963 O O . TYR B 1 61 ? 4.953 -3.611 -10.797 1 95.06 61 TYR B O 1
ATOM 1971 N N . ALA B 1 62 ? 7.148 -3.525 -10.305 1 96.25 62 ALA B N 1
ATOM 1972 C CA . ALA B 1 62 ? 6.988 -4.164 -9 1 96.25 62 ALA B CA 1
ATOM 1973 C C . ALA B 1 62 ? 6.117 -3.312 -8.078 1 96.25 62 ALA B C 1
ATOM 1975 O O . ALA B 1 62 ? 5.223 -3.83 -7.41 1 96.25 62 ALA B O 1
ATOM 1976 N N . LEU B 1 63 ? 6.344 -2.021 -8.086 1 97.12 63 LEU B N 1
ATOM 1977 C CA . LEU B 1 63 ? 5.562 -1.121 -7.246 1 97.12 63 LEU B CA 1
ATOM 1978 C C . LEU B 1 63 ? 4.117 -1.041 -7.727 1 97.12 63 LEU B C 1
ATOM 1980 O O . LEU B 1 63 ? 3.189 -0.992 -6.918 1 97.12 63 LEU B O 1
ATOM 1984 N N . GLN B 1 64 ? 3.918 -1.036 -8.977 1 96.56 64 GLN B N 1
ATOM 1985 C CA . GLN B 1 64 ? 2.57 -1.03 -9.531 1 96.56 64 GLN B CA 1
ATOM 1986 C C . GLN B 1 64 ? 1.791 -2.27 -9.102 1 96.56 64 GLN B C 1
ATOM 1988 O O . GLN B 1 64 ? 0.624 -2.174 -8.719 1 96.56 64 GLN B O 1
ATOM 1993 N N . SER B 1 65 ? 2.455 -3.385 -9.227 1 95.31 65 SER B N 1
ATOM 1994 C CA . SER B 1 65 ? 1.803 -4.625 -8.82 1 95.31 65 SER B CA 1
ATOM 1995 C C . SER B 1 65 ? 1.401 -4.586 -7.352 1 95.31 65 SER B C 1
ATOM 1997 O O . SER B 1 65 ? 0.292 -4.988 -6.996 1 95.31 65 SER B O 1
ATOM 1999 N N . LEU B 1 66 ? 2.225 -4.02 -6.52 1 96.44 66 LEU B N 1
ATOM 2000 C CA . LEU B 1 66 ? 1.99 -3.943 -5.082 1 96.44 66 LEU B CA 1
ATOM 2001 C C . LEU B 1 66 ? 0.859 -2.971 -4.766 1 96.44 66 LEU B C 1
ATOM 2003 O O . LEU B 1 66 ? -0.032 -3.283 -3.973 1 96.44 66 LEU B O 1
ATOM 2007 N N . PHE B 1 67 ? 0.866 -1.855 -5.414 1 95.75 67 PHE B N 1
ATOM 2008 C CA . PHE B 1 67 ? -0.059 -0.791 -5.047 1 95.75 67 PHE B CA 1
ATOM 2009 C C . PHE B 1 67 ? -1.392 -0.956 -5.77 1 95.75 67 PHE B C 1
ATOM 2011 O O . PHE B 1 67 ? -2.395 -0.358 -5.375 1 95.75 67 PHE B O 1
ATOM 2018 N N . GLU B 1 68 ? -1.394 -1.777 -6.75 1 94.5 68 GLU B N 1
ATOM 2019 C CA . GLU B 1 68 ? -2.625 -1.979 -7.508 1 94.5 68 GLU B CA 1
ATOM 2020 C C . GLU B 1 68 ? -3.762 -2.439 -6.602 1 94.5 68 GLU B C 1
ATOM 2022 O O . GLU B 1 68 ? -4.898 -1.985 -6.742 1 94.5 68 GLU B O 1
ATOM 2027 N N . VAL B 1 69 ? -3.484 -3.287 -5.711 1 93.38 69 VAL B N 1
ATOM 2028 C CA . VAL B 1 69 ? -4.5 -3.812 -4.805 1 93.38 69 VAL B CA 1
ATO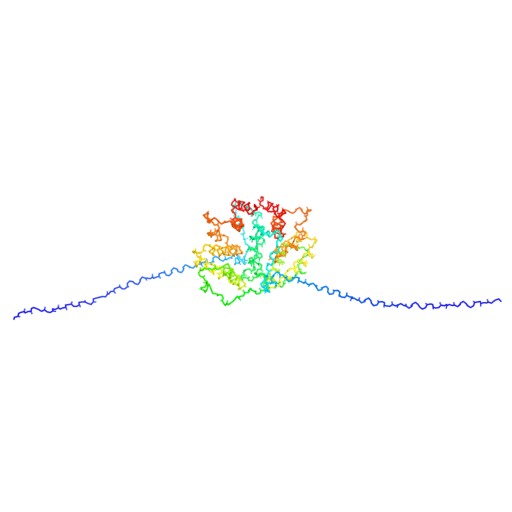M 2029 C C . VAL B 1 69 ? -5.082 -2.678 -3.965 1 93.38 69 VAL B C 1
ATOM 2031 O O . VAL B 1 69 ? -6.305 -2.525 -3.877 1 93.38 69 VAL B O 1
ATOM 2034 N N . SER B 1 70 ? -4.238 -1.898 -3.412 1 92.75 70 SER B N 1
ATOM 2035 C CA . SER B 1 70 ? -4.684 -0.795 -2.566 1 92.75 70 SER B CA 1
ATOM 2036 C C . SER B 1 70 ? -5.477 0.23 -3.369 1 92.75 70 SER B C 1
ATOM 2038 O O . SER B 1 70 ? -6.48 0.761 -2.889 1 92.75 70 SER B O 1
ATOM 2040 N N . SER B 1 71 ? -5.008 0.478 -4.512 1 92.94 71 SER B N 1
ATOM 2041 C CA . SER B 1 71 ? -5.711 1.428 -5.367 1 92.94 71 SER B CA 1
ATOM 2042 C C . SER B 1 71 ? -7.113 0.93 -5.707 1 92.94 71 SER B C 1
ATOM 2044 O O . SER B 1 71 ? -8.062 1.712 -5.73 1 92.94 71 SER B O 1
ATOM 2046 N N . MET B 1 72 ? -7.246 -0.302 -5.934 1 92.94 72 MET B N 1
ATOM 2047 C CA . MET B 1 72 ? -8.555 -0.884 -6.227 1 92.94 72 MET B CA 1
ATOM 2048 C C . MET B 1 72 ? -9.461 -0.822 -5.008 1 92.94 72 MET B C 1
ATOM 2050 O O . MET B 1 72 ? -10.664 -0.557 -5.133 1 92.94 72 MET B O 1
ATOM 2054 N N . LEU B 1 73 ? -8.883 -1.052 -3.926 1 93.31 73 LEU B N 1
ATOM 2055 C CA . LEU B 1 73 ? -9.656 -0.989 -2.691 1 93.31 73 LEU B CA 1
ATOM 2056 C C . LEU B 1 73 ? -10.18 0.421 -2.451 1 93.31 73 LEU B C 1
ATOM 2058 O O . LEU B 1 73 ? -11.297 0.596 -1.961 1 93.31 73 LEU B O 1
ATOM 2062 N N . ALA B 1 74 ? -9.398 1.357 -2.811 1 92 74 ALA B N 1
ATOM 2063 C CA . ALA B 1 74 ? -9.75 2.756 -2.578 1 92 74 ALA B CA 1
ATOM 2064 C C . ALA B 1 74 ? -10.758 3.248 -3.617 1 92 74 ALA B C 1
ATOM 2066 O O . ALA B 1 74 ? -11.523 4.176 -3.355 1 92 74 ALA B O 1
ATOM 2067 N N . SER B 1 75 ? -10.703 2.662 -4.723 1 88.38 75 SER B N 1
ATOM 2068 C CA . SER B 1 75 ? -11.547 3.125 -5.82 1 88.38 75 SER B CA 1
ATOM 2069 C C . SER B 1 75 ? -13.023 2.951 -5.496 1 88.38 75 SER B C 1
ATOM 2071 O O . SER B 1 75 ? -13.43 1.933 -4.934 1 88.38 75 SER B O 1
ATOM 2073 N N . ALA B 1 76 ? -13.719 3.99 -5.832 1 82.06 76 ALA B N 1
ATOM 2074 C CA . ALA B 1 76 ? -15.172 3.912 -5.676 1 82.06 76 ALA B CA 1
ATOM 2075 C C . ALA B 1 76 ? -15.797 3.059 -6.777 1 82.06 76 ALA B C 1
ATOM 2077 O O . ALA B 1 76 ? -16.953 2.627 -6.656 1 82.06 76 ALA B O 1
ATOM 2078 N N . LYS B 1 77 ? -15.023 2.848 -7.754 1 82.5 77 LYS B N 1
ATOM 2079 C CA . LYS B 1 77 ? -15.539 2.068 -8.875 1 82.5 77 LYS B CA 1
ATOM 2080 C C . LYS B 1 77 ? -15.617 0.585 -8.523 1 82.5 77 LYS B C 1
ATOM 2082 O O . LYS B 1 77 ? -14.727 0.05 -7.863 1 82.5 77 LYS B O 1
ATOM 2087 N N . PRO B 1 78 ? -16.75 0.082 -8.953 1 80 78 PRO B N 1
ATOM 2088 C CA . PRO B 1 78 ? -16.812 -1.365 -8.734 1 80 78 PRO B CA 1
ATOM 2089 C C . PRO B 1 78 ? -15.734 -2.127 -9.5 1 80 78 PRO B C 1
ATOM 2091 O O . PRO B 1 78 ? -15.289 -1.676 -10.555 1 80 78 PRO B O 1
ATOM 2094 N N . ILE B 1 79 ? -15.234 -3.152 -8.844 1 81.56 79 ILE B N 1
ATOM 2095 C CA . ILE B 1 79 ? -14.297 -4.023 -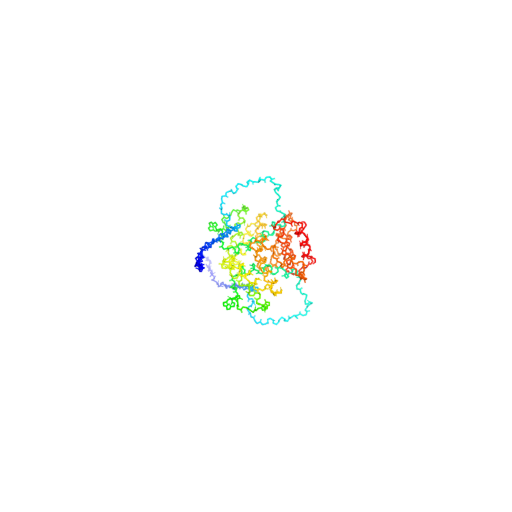9.555 1 81.56 79 ILE B CA 1
ATOM 2096 C C . ILE B 1 79 ? -15.047 -4.82 -10.617 1 81.56 79 ILE B C 1
ATOM 2098 O O . ILE B 1 79 ? -16.047 -5.484 -10.32 1 81.56 79 ILE B O 1
ATOM 2102 N N . PRO B 1 80 ? -14.602 -4.574 -11.844 1 72.56 80 PRO B N 1
ATOM 2103 C CA . PRO B 1 80 ? -15.305 -5.301 -12.906 1 72.56 80 PRO B CA 1
ATOM 2104 C C . PRO B 1 80 ? -15.438 -6.793 -12.609 1 72.56 80 PRO B C 1
ATOM 2106 O O . PRO B 1 80 ? -14.516 -7.402 -12.062 1 72.56 80 PRO B O 1
ATOM 2109 N N . SER B 1 81 ? -16.734 -7.223 -12.445 1 65 81 SER B N 1
ATOM 2110 C CA . SER B 1 81 ? -16.984 -8.648 -12.242 1 65 81 SER B CA 1
ATOM 2111 C C . SER B 1 81 ? -17.375 -9.328 -13.555 1 65 81 SER B C 1
ATOM 2113 O O . SER B 1 81 ? -18.141 -8.781 -14.336 1 65 81 SER B O 1
ATOM 2115 N N . GLN B 1 82 ? -16.469 -9.984 -14.133 1 58.69 82 GLN B N 1
ATOM 2116 C CA . GLN B 1 82 ? -17.047 -10.844 -15.164 1 58.69 82 GLN B CA 1
ATOM 2117 C C . GLN B 1 82 ? -18.203 -11.672 -14.602 1 58.69 82 GLN B C 1
ATOM 2119 O O . GLN B 1 82 ? -18.438 -11.68 -13.391 1 58.69 82 GLN B O 1
ATOM 2124 N N . ARG B 1 83 ? -18.812 -12.672 -15.305 1 63.97 83 ARG B N 1
ATOM 2125 C CA . ARG B 1 83 ? -19.781 -13.672 -14.875 1 63.97 83 ARG B CA 1
ATOM 2126 C C . ARG B 1 83 ? -19.469 -14.172 -13.469 1 63.97 83 ARG B C 1
ATOM 2128 O O . ARG B 1 83 ? -18.375 -13.938 -12.953 1 63.97 83 ARG B O 1
ATOM 2135 N N . PRO B 1 84 ? -20.422 -14.648 -12.82 1 79.62 84 PRO B N 1
ATOM 2136 C CA . PRO B 1 84 ? -20.016 -15.141 -11.5 1 79.62 84 PRO B CA 1
ATOM 2137 C C . PRO B 1 84 ? -18.672 -15.852 -11.516 1 79.62 84 PRO B C 1
ATOM 2139 O O . PRO B 1 84 ? -18.438 -16.734 -12.359 1 79.62 84 PRO B O 1
ATOM 2142 N N . PHE B 1 85 ? -17.766 -15.32 -10.875 1 90.12 85 PHE B N 1
ATOM 2143 C CA . PHE B 1 85 ? -16.438 -15.906 -10.805 1 90.12 85 PHE B CA 1
ATOM 2144 C C . PHE B 1 85 ? -16.484 -17.297 -10.195 1 90.12 85 PHE B C 1
ATOM 2146 O O . PHE B 1 85 ? -17.156 -17.516 -9.18 1 90.12 85 PHE B O 1
ATOM 2153 N N . ASN B 1 86 ? -15.93 -18.188 -10.938 1 92.44 86 ASN B N 1
ATOM 2154 C CA . ASN B 1 86 ? -15.766 -19.562 -10.453 1 92.44 86 ASN B CA 1
ATOM 2155 C C . ASN B 1 86 ? -14.375 -20.094 -10.773 1 92.44 86 ASN B C 1
ATOM 2157 O O . ASN B 1 86 ? -14.039 -20.312 -11.945 1 92.44 86 ASN B O 1
ATOM 2161 N N . LEU B 1 87 ? -13.648 -20.344 -9.734 1 95.62 87 LEU B N 1
ATOM 2162 C CA . LEU B 1 87 ? -12.273 -20.812 -9.875 1 95.62 87 LEU B CA 1
ATOM 2163 C C . LEU B 1 87 ? -12.219 -22.141 -10.625 1 95.62 87 LEU B C 1
ATOM 2165 O O . LEU B 1 87 ? -11.344 -22.344 -11.469 1 95.62 87 LEU B O 1
ATOM 2169 N N . HIS B 1 88 ? -13.219 -22.984 -10.453 1 94.25 88 HIS B N 1
ATOM 2170 C CA . HIS B 1 88 ? -13.219 -24.328 -11.008 1 94.25 88 HIS B CA 1
ATOM 2171 C C . HIS B 1 88 ? -13.594 -24.312 -12.484 1 94.25 88 HIS B C 1
ATOM 2173 O O . HIS B 1 88 ? -13.391 -25.312 -13.188 1 94.25 88 HIS B O 1
ATOM 2179 N N . LYS B 1 89 ? -14.094 -23.234 -12.914 1 93.5 89 LYS B N 1
ATOM 2180 C CA . LYS B 1 89 ? -14.469 -23.141 -14.32 1 93.5 89 LYS B CA 1
ATOM 2181 C C . LYS B 1 89 ? -13.328 -22.578 -15.156 1 93.5 89 LYS B C 1
ATOM 2183 O O . LYS B 1 89 ? -13.391 -22.578 -16.391 1 93.5 89 LYS B O 1
ATOM 2188 N N . LEU B 1 90 ? -12.289 -22.141 -14.5 1 95.19 90 LEU B N 1
ATOM 2189 C CA . LEU B 1 90 ? -11.125 -21.672 -15.227 1 95.19 90 LEU B CA 1
ATOM 2190 C C . LEU B 1 90 ? -10.328 -22.828 -15.805 1 95.19 90 LEU B C 1
ATOM 2192 O O . LEU B 1 90 ? -10.336 -23.938 -15.25 1 95.19 90 LEU B O 1
ATOM 2196 N N . PRO B 1 91 ? -9.68 -22.562 -16.922 1 95.81 91 PRO B N 1
ATOM 2197 C CA . PRO B 1 91 ? -8.922 -23.656 -17.562 1 95.81 91 PRO B CA 1
ATOM 2198 C C . PRO B 1 91 ? -7.801 -24.188 -16.672 1 95.81 91 PRO B C 1
ATOM 2200 O O . PRO B 1 91 ? -7.328 -23.469 -15.773 1 95.81 91 PRO B O 1
ATOM 2203 N N . SER B 1 92 ? -7.383 -25.406 -16.984 1 94.5 92 SER B N 1
ATOM 2204 C CA . SER B 1 92 ? -6.281 -26.016 -16.25 1 94.5 92 SER B CA 1
ATOM 2205 C C . SER B 1 92 ? -4.961 -25.312 -16.547 1 94.5 92 SER B C 1
ATOM 2207 O O . SER B 1 92 ? -4.059 -25.297 -15.695 1 94.5 92 SER B O 1
ATOM 2209 N N . LEU B 1 93 ? -4.977 -24.812 -17.75 1 95.88 93 LEU B N 1
ATOM 2210 C CA . LEU B 1 93 ? -3.863 -23.953 -18.141 1 95.88 93 LEU B CA 1
ATOM 2211 C C . LEU B 1 93 ? -4.312 -22.5 -18.266 1 95.88 93 LEU B C 1
ATOM 2213 O O . LEU B 1 93 ? -4.648 -22.031 -19.359 1 95.88 93 LEU B O 1
ATOM 2217 N N . PRO B 1 94 ? -4.234 -21.859 -17.156 1 95.44 94 PRO B N 1
ATOM 2218 C CA . PRO B 1 94 ? -4.797 -20.5 -17.156 1 95.44 94 PRO B CA 1
ATOM 2219 C C . PRO B 1 94 ? -3.9 -19.484 -17.875 1 95.44 94 PRO B C 1
ATOM 2221 O O . PRO B 1 94 ? -2.672 -19.578 -17.781 1 95.44 94 PRO B O 1
ATOM 2224 N N . SER B 1 95 ? -4.523 -18.656 -18.594 1 93.44 95 SER B N 1
ATOM 2225 C CA . SER B 1 95 ? -3.822 -17.5 -19.172 1 93.44 95 SER B CA 1
ATOM 2226 C C . SER B 1 95 ? -3.492 -16.469 -18.109 1 93.44 95 SER B C 1
ATOM 2228 O O . SER B 1 95 ? -3.916 -16.594 -16.953 1 93.44 95 SER B O 1
ATOM 2230 N N . LYS B 1 96 ? -2.76 -15.461 -18.5 1 92.19 96 LYS B N 1
ATOM 2231 C CA . LYS B 1 96 ? -2.486 -14.344 -17.609 1 92.19 96 LYS B CA 1
ATOM 2232 C C . LYS B 1 96 ? -3.777 -13.633 -17.203 1 92.19 96 LYS B C 1
ATOM 2234 O O . LYS B 1 96 ? -3.941 -13.242 -16.047 1 92.19 96 LYS B O 1
ATOM 2239 N N . GLU B 1 97 ? -4.617 -13.516 -18.141 1 92.31 97 GLU B N 1
ATOM 2240 C CA . GLU B 1 97 ? -5.91 -12.891 -17.875 1 92.31 97 GLU B CA 1
ATOM 2241 C C . GLU B 1 97 ? -6.711 -13.695 -16.859 1 92.31 97 GLU B C 1
ATOM 2243 O O . GLU B 1 97 ? -7.398 -13.117 -16.016 1 92.31 97 GLU B O 1
ATOM 2248 N N . ASP B 1 98 ? -6.598 -14.969 -16.969 1 93.62 98 ASP B N 1
ATOM 2249 C CA . ASP B 1 98 ? -7.27 -15.836 -16 1 93.62 98 ASP B CA 1
ATOM 2250 C C . ASP B 1 98 ? -6.715 -15.625 -14.602 1 93.62 98 ASP B C 1
ATOM 2252 O O . ASP B 1 98 ? -7.477 -15.477 -13.641 1 93.62 98 ASP B O 1
ATOM 2256 N N . THR B 1 99 ? -5.422 -15.57 -14.5 1 94.62 99 THR B N 1
ATOM 2257 C CA . THR B 1 99 ? -4.789 -15.383 -13.195 1 94.62 99 THR B CA 1
ATOM 2258 C C . THR B 1 99 ? -5.117 -14 -12.641 1 94.62 99 THR B C 1
ATOM 2260 O O . THR B 1 99 ? -5.355 -13.852 -11.438 1 94.62 99 THR B O 1
ATOM 2263 N N . ASP B 1 100 ? -5.121 -13.023 -13.516 1 93.25 100 ASP B N 1
ATOM 2264 C CA . ASP B 1 100 ? -5.508 -11.68 -13.102 1 93.25 100 ASP B CA 1
ATOM 2265 C C . ASP B 1 100 ? -6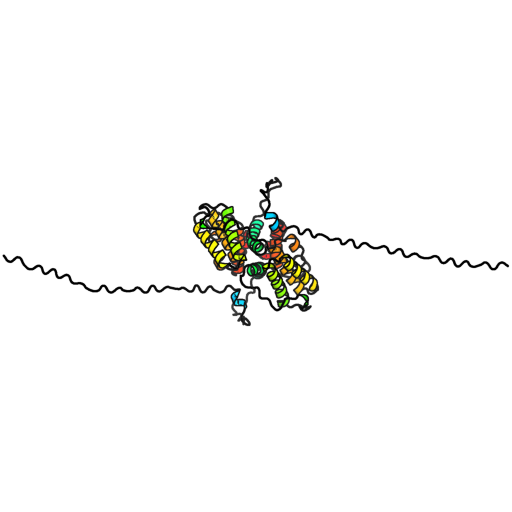.934 -11.656 -12.562 1 93.25 100 ASP B C 1
ATOM 2267 O O . ASP B 1 100 ? -7.23 -10.938 -11.602 1 93.25 100 ASP B O 1
ATOM 2271 N N . SER B 1 101 ? -7.766 -12.43 -13.211 1 94.31 101 SER B N 1
ATOM 2272 C CA . SER B 1 101 ? -9.156 -12.461 -12.766 1 94.31 101 SER B CA 1
ATOM 2273 C C . SER B 1 101 ? -9.273 -13.047 -11.367 1 94.31 101 SER B C 1
ATOM 2275 O O . SER B 1 101 ? -10.156 -12.664 -10.602 1 94.31 101 SER B O 1
ATOM 2277 N N . ILE B 1 102 ? -8.43 -13.961 -11.016 1 96.69 102 ILE B N 1
ATOM 2278 C CA . ILE B 1 102 ? -8.406 -14.523 -9.672 1 96.69 102 ILE B CA 1
ATOM 2279 C C . ILE B 1 102 ? -8.047 -13.438 -8.664 1 96.69 102 ILE B C 1
ATOM 2281 O O . ILE B 1 102 ? -8.711 -13.281 -7.637 1 96.69 102 ILE B O 1
ATOM 2285 N N . LYS B 1 103 ? -7.016 -12.672 -9 1 96.31 103 LYS B N 1
ATOM 2286 C CA . LYS B 1 103 ? -6.609 -11.57 -8.141 1 96.31 103 LYS B CA 1
ATOM 2287 C C . LYS B 1 103 ? -7.73 -10.547 -7.984 1 96.31 103 LYS B C 1
ATOM 2289 O O . LYS B 1 103 ? -8.008 -10.078 -6.879 1 96.31 103 LYS B O 1
ATOM 2294 N N . MET B 1 104 ? -8.391 -10.289 -9.039 1 95.12 104 MET B N 1
ATOM 2295 C CA . MET B 1 104 ? -9.477 -9.312 -9.016 1 95.12 104 MET B CA 1
ATOM 2296 C C . MET B 1 104 ? -10.625 -9.797 -8.141 1 95.12 104 MET B C 1
ATOM 2298 O O . MET B 1 104 ? -11.227 -9.008 -7.402 1 95.12 104 MET B O 1
ATOM 2302 N N . GLU B 1 105 ? -10.898 -11.016 -8.258 1 95.69 105 GLU B N 1
ATOM 2303 C CA . GLU B 1 105 ? -11.953 -11.57 -7.422 1 95.69 105 GLU B CA 1
ATOM 2304 C C . GLU B 1 105 ? -11.578 -11.516 -5.945 1 95.69 105 GLU B C 1
ATOM 2306 O O . GLU B 1 105 ? -12.422 -11.242 -5.09 1 95.69 105 GLU B O 1
ATOM 2311 N N . ALA B 1 106 ? -10.297 -11.789 -5.676 1 96.88 106 ALA B N 1
ATOM 2312 C CA . ALA B 1 106 ? -9.828 -11.664 -4.301 1 96.88 106 ALA B CA 1
ATOM 2313 C C . ALA B 1 106 ? -10.023 -10.242 -3.781 1 96.88 106 ALA B C 1
ATOM 2315 O O . ALA B 1 106 ? -10.523 -10.039 -2.674 1 96.88 106 ALA B O 1
ATOM 2316 N N . VAL B 1 107 ? -9.703 -9.242 -4.57 1 95.88 107 VAL B N 1
ATOM 2317 C CA . VAL B 1 107 ? -9.828 -7.848 -4.172 1 95.88 107 VAL B CA 1
ATOM 2318 C C . VAL B 1 107 ? -11.305 -7.488 -3.99 1 95.88 107 VAL B C 1
ATOM 2320 O O . VAL B 1 107 ? -11.656 -6.727 -3.086 1 95.88 107 VAL B O 1
ATOM 2323 N N . ARG B 1 108 ? -12.141 -8.039 -4.836 1 94 108 ARG B N 1
ATOM 2324 C CA . ARG B 1 108 ? -13.578 -7.82 -4.68 1 94 108 ARG B CA 1
ATOM 2325 C C . ARG B 1 108 ? -14.062 -8.297 -3.316 1 94 108 ARG B C 1
ATOM 2327 O O . ARG B 1 108 ? -14.828 -7.605 -2.645 1 94 108 ARG B O 1
ATOM 2334 N N . LYS B 1 109 ? -13.594 -9.445 -2.963 1 94.62 109 LYS B N 1
ATOM 2335 C CA . LYS B 1 109 ? -13.961 -9.977 -1.652 1 94.62 109 LYS B CA 1
ATOM 2336 C C . LYS B 1 109 ? -13.453 -9.07 -0.533 1 94.62 109 LYS B C 1
ATOM 2338 O O . LYS B 1 109 ? -14.156 -8.836 0.451 1 94.62 109 LYS B O 1
ATOM 2343 N N . MET B 1 110 ? -12.312 -8.555 -0.689 1 95.06 110 MET B N 1
ATOM 2344 C CA . MET B 1 110 ? -11.758 -7.648 0.312 1 95.06 110 MET B CA 1
ATOM 2345 C C . MET B 1 110 ? -12.602 -6.383 0.432 1 95.06 110 MET B C 1
ATOM 2347 O O . MET B 1 110 ? -12.836 -5.891 1.537 1 95.06 110 MET B O 1
ATOM 2351 N N . LYS B 1 111 ? -13.055 -5.898 -0.663 1 91.06 111 LYS B N 1
ATOM 2352 C CA . LYS B 1 111 ? -13.891 -4.699 -0.665 1 91.06 111 LYS B CA 1
ATOM 2353 C C . LYS B 1 111 ? -15.18 -4.93 0.111 1 91.06 111 LYS B C 1
ATOM 2355 O O . LYS B 1 111 ? -15.75 -3.992 0.673 1 91.06 111 LYS B O 1
ATOM 2360 N N . GLU B 1 112 ? -15.531 -6.148 0.124 1 89.81 112 GLU B N 1
ATOM 2361 C CA . GLU B 1 112 ? -16.75 -6.523 0.852 1 89.81 112 GLU B CA 1
ATOM 2362 C C . GLU B 1 112 ? -16.438 -6.828 2.314 1 89.81 112 GLU B C 1
ATOM 2364 O O . GLU B 1 112 ? -17.312 -7.254 3.064 1 89.81 112 GLU B O 1
ATOM 2369 N N . GLY B 1 113 ? -15.227 -6.695 2.721 1 90 113 GLY B N 1
ATOM 2370 C CA . GLY B 1 113 ? -14.836 -6.965 4.094 1 90 113 GLY B CA 1
ATOM 2371 C C . GLY B 1 113 ? -14.531 -8.43 4.352 1 90 113 GLY B C 1
ATOM 2372 O O . GLY B 1 113 ? -14.391 -8.852 5.5 1 90 113 GLY B O 1
ATOM 2373 N N . LYS B 1 114 ? -14.438 -9.195 3.258 1 94.5 114 LYS B N 1
ATOM 2374 C CA . LYS B 1 114 ? -14.203 -10.633 3.385 1 94.5 114 LYS B CA 1
ATOM 2375 C C . LYS B 1 114 ? -12.75 -10.984 3.08 1 94.5 114 LYS B C 1
ATOM 2377 O O . LYS B 1 114 ? -12.469 -11.766 2.17 1 94.5 114 LYS B O 1
ATOM 2382 N N . CYS B 1 115 ? -11.875 -10.508 3.879 1 96.31 115 CYS B N 1
ATOM 2383 C CA . CYS B 1 115 ? -10.438 -10.625 3.641 1 96.31 115 CYS B CA 1
ATOM 2384 C C . CYS B 1 115 ? -9.984 -12.078 3.766 1 96.31 115 CYS B C 1
ATOM 2386 O O . CYS B 1 115 ? -9.164 -12.547 2.973 1 96.31 115 CYS B O 1
ATOM 2388 N N . GLU B 1 116 ? -10.555 -12.805 4.723 1 97.25 116 GLU B N 1
ATOM 2389 C CA . GLU B 1 116 ? -10.156 -14.195 4.887 1 97.25 116 GLU B CA 1
ATOM 2390 C C . GLU B 1 116 ? -10.609 -15.047 3.701 1 97.25 116 GLU B C 1
ATOM 2392 O O . GLU B 1 116 ? -9.914 -15.969 3.285 1 97.25 116 GLU B O 1
ATOM 2397 N N . GLU B 1 117 ? -11.742 -14.711 3.205 1 97.5 117 GLU B N 1
ATOM 2398 C CA . GLU B 1 117 ? -12.211 -15.414 2.012 1 97.5 117 GLU B CA 1
ATOM 2399 C C . GLU B 1 117 ? -11.32 -15.102 0.808 1 97.5 117 GLU B C 1
ATOM 2401 O O . GLU B 1 117 ? -11.094 -15.961 -0.042 1 97.5 117 GLU B O 1
ATOM 2406 N N . ALA B 1 118 ? -10.883 -13.859 0.692 1 97.56 118 ALA B N 1
ATOM 2407 C CA . ALA B 1 118 ? -9.961 -13.461 -0.366 1 97.56 118 ALA B CA 1
ATOM 2408 C C . ALA B 1 118 ? -8.672 -14.281 -0.305 1 97.56 118 ALA B C 1
ATOM 2410 O O . ALA B 1 118 ? -8.234 -14.828 -1.315 1 97.56 118 ALA B O 1
ATOM 2411 N N . VAL B 1 119 ? -8.141 -14.414 0.889 1 98.5 119 VAL B N 1
ATOM 2412 C CA . VAL B 1 119 ? -6.918 -15.18 1.089 1 98.5 119 VAL B CA 1
ATOM 2413 C C . VAL B 1 119 ? -7.168 -16.641 0.755 1 98.5 119 VAL B C 1
ATOM 2415 O O . VAL B 1 119 ? -6.359 -17.281 0.067 1 98.5 119 VAL B O 1
ATOM 2418 N N . GLN B 1 120 ? -8.297 -17.172 1.191 1 98.69 120 GLN B N 1
ATOM 2419 C CA . GLN B 1 120 ? -8.617 -18.562 0.932 1 98.69 120 GLN B CA 1
ATOM 2420 C C . GLN B 1 120 ? -8.781 -18.828 -0.563 1 98.69 120 GLN B C 1
ATOM 2422 O O . GLN B 1 120 ? -8.359 -19.875 -1.068 1 98.69 120 GLN B O 1
ATOM 2427 N N . LEU B 1 121 ? -9.398 -17.938 -1.215 1 98.31 121 LEU B N 1
ATOM 2428 C CA . LEU B 1 121 ? -9.547 -18.062 -2.66 1 98.31 121 LEU B CA 1
ATOM 2429 C C . LEU B 1 121 ? -8.188 -18.203 -3.334 1 98.31 121 LEU B C 1
ATOM 2431 O O . LEU B 1 121 ? -8 -19.078 -4.184 1 98.31 121 LEU B O 1
ATOM 2435 N N . LEU B 1 122 ? -7.258 -17.344 -2.971 1 98.62 122 LEU B N 1
ATOM 2436 C CA . LEU B 1 122 ? -5.926 -17.375 -3.562 1 98.62 122 LEU B CA 1
ATOM 2437 C C . LEU B 1 122 ? -5.18 -18.641 -3.154 1 98.62 122 LEU B C 1
ATOM 2439 O O . LEU B 1 122 ? -4.426 -19.219 -3.951 1 98.62 122 LEU B O 1
ATOM 2443 N N . ARG B 1 123 ? -5.414 -19.109 -1.941 1 98.62 123 ARG B N 1
ATOM 2444 C CA . ARG B 1 123 ? -4.828 -20.375 -1.516 1 98.62 123 ARG B CA 1
ATOM 2445 C C . ARG B 1 123 ? -5.371 -21.547 -2.344 1 98.62 123 ARG B C 1
ATOM 2447 O O . ARG B 1 123 ? -4.617 -22.422 -2.756 1 98.62 123 ARG B O 1
ATOM 2454 N N . ASP B 1 124 ? -6.668 -21.531 -2.551 1 98.56 124 ASP B N 1
ATOM 2455 C CA . ASP B 1 124 ? -7.281 -22.547 -3.391 1 98.56 124 ASP B CA 1
ATOM 2456 C C . ASP B 1 124 ? -6.711 -22.516 -4.809 1 98.56 124 ASP B C 1
ATOM 2458 O O . ASP B 1 124 ? -6.418 -23.562 -5.395 1 98.56 124 ASP B O 1
ATOM 2462 N N . ALA B 1 125 ? -6.578 -21.359 -5.34 1 98.5 125 ALA B N 1
ATOM 2463 C CA . ALA B 1 125 ? -6.004 -21.203 -6.676 1 98.5 125 ALA B CA 1
ATOM 2464 C C . ALA B 1 125 ? -4.562 -21.703 -6.711 1 98.5 125 ALA B C 1
ATOM 2466 O O . ALA B 1 125 ? -4.145 -22.344 -7.676 1 98.5 125 ALA B O 1
ATOM 2467 N N . ASN B 1 126 ? -3.844 -21.406 -5.738 1 98 126 ASN B N 1
ATOM 2468 C CA . ASN B 1 126 ? -2.465 -21.859 -5.625 1 98 126 ASN B CA 1
ATOM 2469 C C . ASN B 1 126 ? -2.385 -23.391 -5.637 1 98 126 ASN B C 1
ATOM 2471 O O . ASN B 1 126 ? -1.499 -23.969 -6.273 1 98 126 ASN B O 1
ATOM 2475 N N . MET B 1 127 ? -3.301 -23.969 -4.938 1 97.81 127 MET B N 1
ATOM 2476 C CA . MET B 1 127 ? -3.355 -25.438 -4.922 1 97.81 127 MET B CA 1
ATOM 2477 C C . MET B 1 127 ? -3.758 -25.984 -6.289 1 97.81 127 MET B C 1
ATOM 2479 O O . MET B 1 127 ? -3.162 -26.938 -6.781 1 97.81 127 MET B O 1
ATOM 2483 N N . ARG B 1 128 ? -4.637 -25.344 -6.875 1 97.62 128 ARG B N 1
ATOM 2484 C CA . ARG B 1 128 ? -5.16 -25.797 -8.156 1 97.62 128 ARG B CA 1
ATOM 2485 C C . ARG B 1 128 ? -4.09 -25.734 -9.242 1 97.62 128 ARG B C 1
ATOM 2487 O O . ARG B 1 128 ? -4.008 -26.625 -10.102 1 97.62 128 ARG B O 1
ATOM 2494 N N . TYR B 1 129 ? -3.295 -24.703 -9.164 1 97.62 129 TYR B N 1
ATOM 2495 C CA . TYR B 1 129 ? -2.377 -24.453 -10.266 1 97.62 129 TYR B CA 1
ATOM 2496 C C . TYR B 1 129 ? -0.937 -24.75 -9.859 1 97.62 129 TYR B C 1
ATOM 2498 O O . TYR B 1 129 ? 0.003 -24.219 -10.469 1 97.62 129 TYR B O 1
ATOM 2506 N N . LYS B 1 130 ? -0.749 -25.562 -8.875 1 95.56 130 LYS B N 1
ATOM 2507 C CA . LYS B 1 130 ? 0.574 -25.812 -8.305 1 95.56 130 LYS B CA 1
ATOM 2508 C C . LYS B 1 130 ? 1.506 -26.422 -9.344 1 95.56 130 LYS B C 1
ATOM 2510 O O . LYS B 1 130 ? 2.727 -26.281 -9.258 1 95.56 130 LYS B O 1
ATOM 2515 N N . ASN B 1 131 ? 0.947 -27.078 -10.383 1 95.06 131 ASN B N 1
ATOM 2516 C CA . ASN B 1 131 ? 1.751 -27.766 -11.391 1 95.06 131 ASN B CA 1
ATOM 2517 C C . ASN B 1 131 ? 1.928 -26.906 -12.641 1 95.06 131 ASN B C 1
ATOM 2519 O O . ASN B 1 131 ? 2.494 -27.375 -13.633 1 95.06 131 ASN B O 1
ATOM 2523 N N . GLU B 1 132 ? 1.416 -25.734 -12.656 1 95.19 132 GLU B N 1
ATOM 2524 C CA . GLU B 1 132 ? 1.596 -24.75 -13.719 1 95.19 132 GLU B CA 1
ATOM 2525 C C . GLU B 1 132 ? 2.496 -23.609 -13.266 1 95.19 132 GLU B C 1
ATOM 2527 O O . GLU B 1 132 ? 2.02 -22.625 -12.688 1 95.19 132 GLU B O 1
ATOM 2532 N N . PRO B 1 133 ? 3.752 -23.672 -13.586 1 92.5 133 PRO B N 1
ATOM 2533 C CA . PRO B 1 133 ? 4.754 -22.812 -12.961 1 92.5 133 PRO B CA 1
ATOM 2534 C C . PRO B 1 133 ? 4.41 -21.328 -13.086 1 92.5 133 PRO B C 1
ATOM 2536 O O . PRO B 1 133 ? 4.484 -20.594 -12.094 1 92.5 133 PRO B O 1
ATOM 2539 N N . GLU B 1 134 ? 4.023 -20.844 -14.258 1 93.38 134 GLU B N 1
ATOM 2540 C CA . GLU B 1 134 ? 3.734 -19.438 -14.445 1 93.38 134 GLU B CA 1
ATOM 2541 C C . GLU B 1 134 ? 2.494 -19.016 -13.656 1 93.38 134 GLU B C 1
ATOM 2543 O O . GLU B 1 134 ? 2.5 -17.984 -12.984 1 93.38 134 GLU B O 1
ATOM 2548 N N . ALA B 1 135 ? 1.459 -19.812 -13.742 1 96.12 135 ALA B N 1
ATOM 2549 C CA . ALA B 1 135 ? 0.221 -19.516 -13.023 1 96.12 135 ALA B CA 1
ATOM 2550 C C . ALA B 1 135 ? 0.431 -19.594 -11.516 1 96.12 135 ALA B C 1
ATOM 2552 O O . ALA B 1 135 ? -0.039 -18.719 -10.773 1 96.12 135 ALA B O 1
ATOM 2553 N N . ALA B 1 136 ? 1.128 -20.594 -11.117 1 95.44 136 ALA B N 1
ATOM 2554 C CA . ALA B 1 136 ? 1.424 -20.766 -9.695 1 95.44 136 ALA B CA 1
ATOM 2555 C C . ALA B 1 136 ? 2.186 -19.547 -9.156 1 95.44 136 ALA B C 1
ATOM 2557 O O . ALA B 1 136 ? 1.853 -19.031 -8.086 1 95.44 136 ALA B O 1
ATOM 2558 N N . PHE B 1 137 ? 3.146 -19.125 -9.961 1 96.25 137 PHE B N 1
ATOM 2559 C CA . PHE B 1 137 ? 3.953 -17.969 -9.57 1 96.25 137 PHE B CA 1
ATOM 2560 C C . PHE B 1 137 ? 3.086 -16.719 -9.438 1 96.25 137 PHE B C 1
ATOM 2562 O O . PHE B 1 137 ? 3.131 -16.047 -8.414 1 96.25 137 PHE B O 1
ATOM 2569 N N . ASN B 1 138 ? 2.283 -16.484 -10.383 1 96.5 138 ASN B N 1
ATOM 2570 C CA . ASN B 1 138 ? 1.475 -15.273 -10.398 1 96.5 138 ASN B CA 1
ATOM 2571 C C . ASN B 1 138 ? 0.399 -15.305 -9.312 1 96.5 138 ASN B C 1
ATOM 2573 O O . ASN B 1 138 ? 0.103 -14.281 -8.703 1 96.5 138 ASN B O 1
ATOM 2577 N N . VAL B 1 139 ? -0.167 -16.391 -9.055 1 97.88 139 VAL B N 1
ATOM 2578 C CA . VAL B 1 139 ? -1.158 -16.531 -7.988 1 97.88 139 VAL B CA 1
ATOM 2579 C C . VAL B 1 139 ? -0.496 -16.312 -6.633 1 97.88 139 VAL B C 1
ATOM 2581 O O . VAL B 1 139 ? -1.041 -15.609 -5.777 1 97.88 139 VAL B O 1
ATOM 2584 N N . GLN B 1 140 ? 0.663 -16.875 -6.492 1 98 140 GLN B N 1
ATOM 2585 C CA . GLN B 1 140 ? 1.379 -16.688 -5.234 1 98 140 GLN B CA 1
ATOM 2586 C C . GLN B 1 140 ? 1.775 -15.227 -5.043 1 98 140 GLN B C 1
ATOM 2588 O O . GLN B 1 140 ? 1.692 -14.695 -3.936 1 98 140 GLN B O 1
ATOM 2593 N N . MET B 1 141 ? 2.17 -14.57 -6.121 1 97.44 141 MET B N 1
ATOM 2594 C CA . MET B 1 141 ? 2.506 -13.148 -6.027 1 97.44 141 MET B CA 1
ATOM 2595 C C . MET B 1 141 ? 1.302 -12.336 -5.574 1 97.44 141 MET B C 1
ATOM 2597 O O . MET B 1 141 ? 1.428 -11.453 -4.719 1 97.44 141 MET B O 1
ATOM 2601 N N . ALA B 1 142 ? 0.191 -12.656 -6.121 1 97.94 142 ALA B N 1
ATOM 2602 C CA . ALA B 1 142 ? -1.038 -11.992 -5.695 1 97.94 142 ALA B CA 1
ATOM 2603 C C . ALA B 1 142 ? -1.321 -12.258 -4.219 1 97.94 142 ALA B C 1
ATOM 2605 O O . ALA B 1 142 ? -1.707 -11.352 -3.48 1 97.94 142 ALA B O 1
ATOM 2606 N N . LEU B 1 143 ? -1.104 -13.477 -3.848 1 98.56 143 LEU B N 1
ATOM 2607 C CA . LEU B 1 143 ? -1.313 -13.867 -2.459 1 98.56 143 LEU B CA 1
ATOM 2608 C C . LEU B 1 143 ? -0.365 -13.117 -1.533 1 98.56 143 LEU B C 1
ATOM 2610 O O . LEU B 1 143 ? -0.791 -12.57 -0.514 1 98.56 143 LEU B O 1
ATOM 2614 N N . VAL B 1 144 ? 0.889 -13.031 -1.874 1 98.62 144 VAL B N 1
ATOM 2615 C CA . VAL B 1 144 ? 1.899 -12.336 -1.087 1 98.62 144 VAL B CA 1
ATOM 2616 C C . VAL B 1 144 ? 1.537 -10.852 -0.976 1 98.62 144 VAL B C 1
ATOM 2618 O O . VAL B 1 144 ? 1.621 -10.266 0.106 1 98.62 144 VAL B O 1
ATOM 2621 N N . GLU B 1 145 ? 1.135 -10.234 -2.057 1 98.31 145 GLU B N 1
ATOM 2622 C CA . GLU B 1 145 ? 0.732 -8.828 -2.059 1 98.31 145 GLU B CA 1
ATOM 2623 C C . GLU B 1 145 ? -0.393 -8.578 -1.06 1 98.31 145 GLU B C 1
ATOM 2625 O O . GLU B 1 145 ? -0.327 -7.637 -0.268 1 98.31 145 GLU B O 1
ATOM 2630 N N . ILE B 1 146 ? -1.367 -9.43 -1.089 1 98.19 146 ILE B N 1
ATOM 2631 C CA . ILE B 1 146 ? -2.527 -9.25 -0.223 1 98.19 146 ILE B CA 1
ATOM 2632 C C . ILE B 1 146 ? -2.137 -9.531 1.227 1 98.19 146 ILE B C 1
ATOM 2634 O O . ILE B 1 146 ? -2.59 -8.836 2.143 1 98.19 146 ILE B O 1
ATOM 2638 N N . LEU B 1 147 ? -1.296 -10.484 1.413 1 98.31 147 LEU B N 1
ATOM 2639 C CA . LEU B 1 147 ? -0.82 -10.766 2.764 1 98.31 147 LEU B CA 1
ATOM 2640 C C . LEU B 1 147 ? -0 -9.602 3.305 1 98.31 147 LEU B C 1
ATOM 2642 O O . LEU B 1 147 ? -0.089 -9.266 4.488 1 98.31 147 LEU B O 1
ATOM 2646 N N . ILE B 1 148 ? 0.854 -8.945 2.5 1 98.06 148 ILE B N 1
ATOM 2647 C CA . ILE B 1 148 ? 1.588 -7.746 2.898 1 98.06 148 ILE B CA 1
ATOM 2648 C C . ILE B 1 148 ? 0.607 -6.648 3.301 1 98.06 148 ILE B C 1
ATOM 2650 O O . ILE B 1 148 ? 0.76 -6.023 4.355 1 98.06 148 ILE B O 1
ATOM 2654 N N . LEU B 1 149 ? -0.401 -6.473 2.49 1 96.56 149 LEU B N 1
ATOM 2655 C CA . LEU B 1 149 ? -1.404 -5.449 2.764 1 96.56 149 LEU B CA 1
ATOM 2656 C C . LEU B 1 149 ? -2.115 -5.723 4.086 1 96.56 149 LEU B C 1
ATOM 2658 O O . LEU B 1 149 ? -2.43 -4.793 4.832 1 96.56 149 LEU B O 1
ATOM 2662 N N . LEU B 1 150 ? -2.328 -6.977 4.344 1 96.25 150 LEU B N 1
ATOM 2663 C CA . LEU B 1 150 ? -3.012 -7.379 5.566 1 96.25 150 LEU B CA 1
ATOM 2664 C C . LEU B 1 150 ? -2.031 -7.473 6.73 1 96.25 150 LEU B C 1
ATOM 2666 O O . LEU B 1 150 ? -2.395 -7.926 7.816 1 96.25 150 LEU B O 1
ATOM 2670 N N . GLU B 1 151 ? -0.779 -7.207 6.512 1 96.56 151 GLU B N 1
ATOM 2671 C CA . GLU B 1 151 ? 0.286 -7.168 7.512 1 96.56 151 GLU B CA 1
ATOM 2672 C C . GLU B 1 151 ? 0.573 -8.562 8.07 1 96.56 151 GLU B C 1
ATOM 2674 O O . GLU B 1 151 ? 0.871 -8.711 9.25 1 96.56 151 GLU B O 1
ATOM 2679 N N . ARG B 1 152 ? 0.36 -9.508 7.273 1 97.5 152 ARG B N 1
ATOM 2680 C CA . ARG B 1 152 ? 0.676 -10.891 7.609 1 97.5 152 ARG B CA 1
ATOM 2681 C C . ARG B 1 152 ? 2.023 -11.305 7.023 1 97.5 152 ARG B C 1
ATOM 2683 O O . ARG B 1 152 ? 2.09 -12.195 6.176 1 97.5 152 ARG B O 1
ATOM 2690 N N . TYR B 1 153 ? 3.041 -10.773 7.527 1 98.25 153 TYR B N 1
ATOM 2691 C CA . TYR B 1 153 ? 4.379 -10.828 6.949 1 98.25 153 TYR B CA 1
ATOM 2692 C C . TYR B 1 153 ? 5 -12.203 7.129 1 98.25 153 TYR B C 1
ATOM 2694 O O . TYR B 1 153 ? 5.664 -12.719 6.223 1 98.25 153 TYR B O 1
ATOM 2702 N N . GLN B 1 154 ? 4.809 -12.773 8.258 1 98.5 154 GLN B N 1
ATOM 2703 C CA . GLN B 1 154 ? 5.375 -14.094 8.492 1 98.5 154 GLN B CA 1
ATOM 2704 C C . GLN B 1 154 ? 4.805 -15.117 7.508 1 98.5 154 GLN B C 1
ATOM 2706 O O . GLN B 1 154 ? 5.547 -15.906 6.922 1 98.5 154 GLN B O 1
ATOM 2711 N N . GLU B 1 155 ? 3.514 -15.07 7.414 1 98.38 155 GLU B N 1
ATOM 2712 C CA . GLU B 1 155 ? 2.861 -15.961 6.465 1 98.38 155 GLU B CA 1
ATOM 2713 C C . GLU B 1 155 ? 3.338 -15.695 5.039 1 98.38 155 GLU B C 1
ATOM 2715 O O . GLU B 1 155 ? 3.646 -16.641 4.297 1 98.38 155 GLU B O 1
ATOM 2720 N N . ALA B 1 156 ? 3.445 -14.469 4.629 1 98.62 156 ALA B N 1
ATOM 2721 C CA . ALA B 1 156 ? 3.879 -14.086 3.289 1 98.62 156 ALA B CA 1
ATOM 2722 C C . ALA B 1 156 ? 5.281 -14.609 2.994 1 98.62 156 ALA B C 1
ATOM 2724 O O . ALA B 1 156 ? 5.559 -15.07 1.886 1 98.62 156 ALA B O 1
ATOM 2725 N N . ALA B 1 157 ? 6.094 -14.641 3.949 1 98.31 157 ALA B N 1
ATOM 2726 C CA . ALA B 1 157 ? 7.504 -14.977 3.787 1 98.31 157 ALA B CA 1
ATOM 2727 C C . ALA B 1 157 ? 7.676 -16.453 3.436 1 98.31 157 ALA B C 1
ATOM 2729 O O . ALA B 1 157 ? 8.742 -16.859 2.969 1 98.31 157 ALA B O 1
ATOM 2730 N N . GLU B 1 158 ? 6.672 -17.203 3.623 1 97.31 158 GLU B N 1
ATOM 2731 C CA . GLU B 1 158 ? 6.805 -18.656 3.525 1 97.31 158 GLU B CA 1
ATOM 2732 C C . GLU B 1 158 ? 6.52 -19.141 2.107 1 97.31 158 GLU B C 1
ATOM 2734 O O . GLU B 1 158 ? 6.816 -20.281 1.767 1 97.31 158 GLU B O 1
ATOM 2739 N N . TYR B 1 159 ? 6.02 -18.328 1.313 1 97.56 159 TYR B N 1
ATOM 2740 C CA . TYR B 1 159 ? 5.59 -18.781 -0.002 1 97.56 159 TYR B CA 1
ATOM 2741 C C . TYR B 1 159 ? 6.781 -18.984 -0.926 1 97.56 159 TYR B C 1
ATOM 2743 O O . TYR B 1 159 ? 7.73 -18.203 -0.916 1 97.56 159 TYR B O 1
ATOM 2751 N N . SER B 1 160 ? 6.672 -19.984 -1.758 1 95.38 160 SER B N 1
ATOM 2752 C CA . SER B 1 160 ? 7.789 -20.469 -2.557 1 95.38 160 SER B CA 1
ATOM 2753 C C . SER B 1 160 ? 8.164 -19.469 -3.65 1 95.38 160 SER B C 1
ATOM 2755 O O . SER B 1 160 ? 9.32 -19.422 -4.074 1 95.38 160 SER B O 1
ATOM 2757 N N . CYS B 1 161 ? 7.215 -18.656 -4.129 1 95.75 161 CYS B N 1
ATOM 2758 C CA . CYS B 1 161 ? 7.523 -17.688 -5.172 1 95.75 161 CYS B CA 1
ATOM 2759 C C . CYS B 1 161 ? 8.633 -16.75 -4.727 1 95.75 161 CYS B C 1
ATOM 2761 O O . CYS B 1 161 ? 9.375 -16.219 -5.559 1 95.75 161 CYS B O 1
ATOM 2763 N N . LEU B 1 162 ? 8.852 -16.609 -3.424 1 96.88 162 LEU B N 1
ATOM 2764 C CA . LEU B 1 162 ? 9.867 -15.719 -2.885 1 96.88 162 LEU B CA 1
ATOM 2765 C C . LEU B 1 162 ? 11.156 -16.484 -2.588 1 96.88 162 LEU B C 1
ATOM 2767 O O . LEU B 1 162 ? 12.234 -15.883 -2.502 1 96.88 162 LEU B O 1
ATOM 2771 N N . ASN B 1 163 ? 11.031 -17.75 -2.414 1 93.62 163 ASN B N 1
ATOM 2772 C CA . ASN B 1 163 ? 12.125 -18.438 -1.741 1 93.62 163 ASN B CA 1
ATOM 2773 C C . ASN B 1 163 ? 12.719 -19.531 -2.617 1 93.62 163 ASN B C 1
ATOM 2775 O O . ASN B 1 163 ? 13.75 -20.125 -2.277 1 93.62 163 ASN B O 1
ATOM 2779 N N . ASP B 1 164 ? 12.094 -19.781 -3.656 1 87.31 164 ASP B N 1
ATOM 2780 C CA . ASP B 1 164 ? 12.602 -20.875 -4.492 1 87.31 164 ASP B CA 1
ATOM 2781 C C . ASP B 1 164 ? 13.914 -20.469 -5.164 1 87.31 164 ASP B C 1
ATOM 2783 O O . ASP B 1 164 ? 13.914 -19.797 -6.191 1 87.31 164 ASP B O 1
ATOM 2787 N N . GLU B 1 165 ? 14.953 -20.906 -4.648 1 76.56 165 GLU B N 1
ATOM 2788 C CA . GLU B 1 165 ? 16.281 -20.578 -5.145 1 76.56 165 GLU B CA 1
ATOM 2789 C C . GLU B 1 165 ? 16.547 -21.234 -6.492 1 76.56 165 GLU B C 1
ATOM 2791 O O . GLU B 1 165 ? 17.438 -20.812 -7.234 1 76.56 165 GLU B O 1
ATOM 2796 N N . ASN B 1 166 ? 15.812 -22.188 -6.73 1 71.88 166 ASN B N 1
ATOM 2797 C CA . ASN B 1 166 ? 16.016 -22.922 -7.977 1 71.88 166 ASN B CA 1
ATOM 2798 C C . ASN B 1 166 ? 15.211 -22.312 -9.117 1 71.88 166 ASN B C 1
ATOM 2800 O O . ASN B 1 166 ? 15.398 -22.688 -10.281 1 71.88 166 ASN B O 1
ATOM 2804 N N . ALA B 1 167 ? 14.414 -21.438 -8.648 1 69.12 167 ALA B N 1
ATOM 2805 C CA . ALA B 1 167 ? 13.594 -20.797 -9.688 1 69.12 167 ALA B CA 1
ATOM 2806 C C . ALA B 1 167 ? 14.391 -19.75 -10.445 1 69.12 167 ALA B C 1
ATOM 2808 O O . ALA B 1 167 ? 15.125 -18.969 -9.844 1 69.12 167 ALA B O 1
ATOM 2809 N N . LEU B 1 168 ? 14.719 -19.906 -11.602 1 69.38 168 LEU B N 1
ATOM 2810 C CA . LEU B 1 168 ? 15.375 -18.922 -12.461 1 69.38 168 LEU B CA 1
ATOM 2811 C C . LEU B 1 168 ? 14.422 -17.797 -12.828 1 69.38 168 LEU B C 1
ATOM 2813 O O . LEU B 1 168 ? 14.148 -17.578 -14.008 1 69.38 168 LEU B O 1
ATOM 2817 N N . ILE B 1 169 ? 13.781 -17.266 -11.93 1 75 169 ILE B N 1
ATOM 2818 C CA . ILE B 1 169 ? 12.828 -16.203 -12.203 1 75 169 ILE B CA 1
ATOM 2819 C C . ILE B 1 169 ? 13.422 -14.859 -11.797 1 75 169 ILE B C 1
ATOM 2821 O O . ILE B 1 169 ? 13.852 -14.688 -10.656 1 75 169 ILE B O 1
ATOM 2825 N N . SER B 1 170 ? 13.648 -14.109 -12.828 1 85.19 170 SER B N 1
ATOM 2826 C CA . SER B 1 170 ? 14.07 -12.734 -12.586 1 85.19 170 SER B CA 1
ATOM 2827 C C . SER B 1 170 ? 12.875 -11.797 -12.477 1 85.19 170 SER B C 1
ATOM 2829 O O . SER B 1 170 ? 12.375 -11.297 -13.484 1 85.19 170 SER B O 1
ATOM 2831 N N . ASP B 1 171 ? 12.289 -11.781 -11.398 1 92.94 171 ASP B N 1
ATOM 2832 C CA . ASP B 1 171 ? 11.148 -10.906 -11.148 1 92.94 171 ASP B CA 1
ATOM 2833 C C . ASP B 1 171 ? 11.453 -9.914 -10.023 1 92.94 171 ASP B C 1
ATOM 2835 O O . ASP B 1 171 ? 11.727 -10.32 -8.891 1 92.94 171 ASP B O 1
ATOM 2839 N N . ILE B 1 172 ? 11.406 -8.641 -10.375 1 95.19 172 ILE B N 1
ATOM 2840 C CA . ILE B 1 172 ? 11.844 -7.578 -9.477 1 95.19 172 ILE B CA 1
ATOM 2841 C C . ILE B 1 172 ? 10.875 -7.48 -8.289 1 95.19 172 ILE B C 1
ATOM 2843 O O . ILE B 1 172 ? 11.188 -6.84 -7.281 1 95.19 172 ILE B O 1
ATOM 2847 N N . ARG B 1 173 ? 9.789 -8.094 -8.281 1 96.69 173 ARG B N 1
ATOM 2848 C CA . ARG B 1 173 ? 8.867 -8.141 -7.152 1 96.69 173 ARG B CA 1
ATOM 2849 C C . ARG B 1 173 ? 9.445 -8.953 -6.004 1 96.69 173 ARG B C 1
ATOM 2851 O O . ARG B 1 173 ? 9.195 -8.656 -4.832 1 96.69 173 ARG B O 1
ATOM 2858 N N . ILE B 1 174 ? 10.219 -9.898 -6.383 1 97 174 ILE B N 1
ATOM 2859 C CA . ILE B 1 174 ? 10.766 -10.797 -5.367 1 97 174 ILE B CA 1
ATOM 2860 C C . ILE B 1 174 ? 11.617 -9.992 -4.387 1 97 174 ILE B C 1
ATOM 2862 O O . ILE B 1 174 ? 11.32 -9.945 -3.191 1 97 174 ILE B O 1
ATOM 2866 N N . PRO B 1 175 ? 12.633 -9.281 -4.879 1 95.81 175 PRO B N 1
ATOM 2867 C CA . PRO B 1 175 ? 13.406 -8.523 -3.895 1 95.81 175 PRO B CA 1
ATOM 2868 C C . PRO B 1 175 ? 12.602 -7.41 -3.234 1 95.81 175 PRO B C 1
ATOM 2870 O O . PRO B 1 175 ? 12.828 -7.086 -2.066 1 95.81 175 PRO B O 1
ATOM 2873 N N . LEU B 1 176 ? 11.664 -6.762 -3.859 1 97.12 176 LEU B N 1
ATOM 2874 C CA . LEU B 1 176 ? 10.852 -5.73 -3.225 1 97.12 176 LEU B CA 1
ATOM 2875 C C . LEU B 1 176 ? 10.031 -6.316 -2.082 1 97.12 176 LEU B C 1
ATOM 2877 O O . LEU B 1 176 ? 10.031 -5.781 -0.971 1 97.12 176 LEU B O 1
ATOM 2881 N N . TYR B 1 177 ? 9.344 -7.453 -2.369 1 98.38 177 TYR B N 1
ATOM 2882 C CA . TYR B 1 177 ? 8.477 -8.039 -1.357 1 98.38 177 TYR B CA 1
ATOM 2883 C C . TYR B 1 177 ? 9.289 -8.586 -0.191 1 98.38 177 TYR B C 1
ATOM 2885 O O . TYR B 1 177 ? 8.914 -8.414 0.971 1 98.38 177 TYR B O 1
ATOM 2893 N N . LYS B 1 178 ? 10.367 -9.203 -0.533 1 97.69 178 LYS B N 1
ATOM 2894 C CA . LYS B 1 178 ? 11.234 -9.695 0.534 1 97.69 178 LYS B CA 1
ATOM 2895 C C . LYS B 1 178 ? 11.773 -8.547 1.378 1 97.69 178 LYS B C 1
ATOM 2897 O O . LYS B 1 178 ? 11.859 -8.656 2.604 1 97.69 178 LYS B O 1
ATOM 2902 N N . ALA B 1 179 ? 12.195 -7.445 0.712 1 97.06 179 ALA B N 1
ATOM 2903 C CA . ALA B 1 179 ? 12.688 -6.277 1.439 1 97.06 179 ALA B CA 1
ATOM 2904 C C . ALA B 1 179 ? 11.633 -5.754 2.41 1 97.06 179 ALA B C 1
ATOM 2906 O O . ALA B 1 179 ? 11.938 -5.477 3.572 1 97.06 179 ALA B O 1
ATOM 2907 N N . ILE B 1 180 ? 10.422 -5.617 1.995 1 98.06 180 ILE B N 1
ATOM 2908 C CA . ILE B 1 180 ? 9.32 -5.137 2.822 1 98.06 180 ILE B CA 1
ATOM 2909 C C . ILE B 1 180 ? 9.062 -6.113 3.967 1 98.06 180 ILE B C 1
ATOM 2911 O O . ILE B 1 180 ? 9.023 -5.715 5.133 1 98.06 180 ILE B O 1
ATOM 2915 N N . ILE B 1 181 ? 8.953 -7.355 3.646 1 98.56 181 ILE B N 1
ATOM 2916 C CA . ILE B 1 181 ? 8.617 -8.391 4.621 1 98.56 181 ILE B CA 1
ATOM 2917 C C . ILE B 1 181 ? 9.688 -8.438 5.707 1 98.56 181 ILE B C 1
ATOM 2919 O O . ILE B 1 181 ? 9.375 -8.383 6.898 1 98.56 181 ILE B O 1
ATOM 2923 N N . TYR B 1 182 ? 10.891 -8.477 5.301 1 97.69 182 TYR B N 1
ATOM 2924 C CA . TYR B 1 182 ? 11.969 -8.617 6.277 1 97.69 182 TYR B CA 1
ATOM 2925 C C . TYR B 1 182 ? 12.117 -7.344 7.102 1 97.69 182 TYR B C 1
ATOM 2927 O O . TYR B 1 182 ? 12.469 -7.402 8.281 1 97.69 182 TYR B O 1
ATOM 2935 N N . THR B 1 183 ? 11.938 -6.215 6.469 1 97.19 183 THR B N 1
ATOM 2936 C CA . THR B 1 183 ? 11.906 -4.984 7.246 1 97.19 183 THR B CA 1
ATOM 2937 C C . THR B 1 183 ? 10.844 -5.059 8.336 1 97.19 183 THR B C 1
ATOM 2939 O O . THR B 1 183 ? 11.125 -4.754 9.5 1 97.19 183 THR B O 1
ATOM 2942 N N . MET B 1 184 ? 9.695 -5.543 8 1 97.25 184 MET B N 1
ATOM 2943 C CA . MET B 1 184 ? 8.57 -5.57 8.922 1 97.25 184 MET B CA 1
ATOM 2944 C C . MET B 1 184 ? 8.766 -6.637 10 1 97.25 184 MET B C 1
ATOM 2946 O O . MET B 1 184 ? 8.219 -6.527 11.094 1 97.25 184 MET B O 1
ATOM 2950 N N . LEU B 1 185 ? 9.555 -7.555 9.68 1 97.5 185 LEU B N 1
ATOM 2951 C CA . LEU B 1 185 ? 9.828 -8.633 10.625 1 97.5 185 LEU B CA 1
ATOM 2952 C C . LEU B 1 185 ? 11.078 -8.336 11.438 1 97.5 185 LEU B C 1
ATOM 2954 O O . LEU B 1 185 ? 11.562 -9.188 12.18 1 97.5 185 LEU B O 1
ATOM 2958 N N . ASP B 1 186 ? 11.688 -7.238 11.281 1 95.88 186 ASP B N 1
ATOM 2959 C CA . ASP B 1 186 ? 12.859 -6.781 12.008 1 95.88 186 ASP B CA 1
ATOM 2960 C C . ASP B 1 186 ? 14.078 -7.648 11.688 1 95.88 186 ASP B C 1
ATOM 2962 O O . ASP B 1 186 ? 14.891 -7.934 12.57 1 95.88 186 ASP B O 1
ATOM 2966 N N . LYS B 1 187 ? 14.078 -8.172 10.492 1 95.75 187 LYS B N 1
ATOM 2967 C CA . LYS B 1 187 ? 15.242 -8.875 9.961 1 95.75 187 LYS B CA 1
ATOM 2968 C C . LYS B 1 187 ? 16.094 -7.949 9.094 1 95.75 187 LYS B C 1
ATOM 2970 O O . LYS B 1 187 ? 16.125 -8.086 7.871 1 95.75 187 LYS B O 1
ATOM 2975 N N . ASP B 1 188 ? 16.875 -7.148 9.734 1 91.25 188 ASP B N 1
ATOM 2976 C CA . ASP B 1 188 ? 17.5 -5.977 9.141 1 91.25 188 ASP B CA 1
ATOM 2977 C C . ASP B 1 188 ? 18.562 -6.383 8.117 1 91.25 188 ASP B C 1
ATOM 2979 O O . ASP B 1 188 ? 18.688 -5.746 7.066 1 91.25 188 ASP B O 1
ATOM 2983 N N . THR B 1 189 ? 19.312 -7.355 8.469 1 94.06 189 THR B N 1
ATOM 2984 C CA . THR B 1 189 ? 20.375 -7.793 7.566 1 94.06 189 THR B CA 1
ATOM 2985 C C . THR B 1 189 ? 19.797 -8.273 6.242 1 94.06 189 THR B C 1
ATOM 2987 O O . THR B 1 189 ? 20.234 -7.859 5.172 1 94.06 189 THR B O 1
ATOM 2990 N N . GLU B 1 190 ? 18.812 -9.133 6.301 1 95.31 190 GLU B N 1
ATOM 2991 C CA . GLU B 1 190 ? 18.141 -9.617 5.102 1 95.31 190 GLU B CA 1
ATOM 2992 C C . GLU B 1 190 ? 17.438 -8.484 4.359 1 95.31 190 GLU B C 1
ATOM 2994 O O . GLU B 1 190 ? 17.5 -8.406 3.133 1 95.31 190 GLU B O 1
ATOM 2999 N N . ALA B 1 191 ? 16.797 -7.621 5.121 1 95.81 191 ALA B N 1
ATOM 3000 C CA . ALA B 1 191 ? 16.094 -6.496 4.508 1 95.81 191 ALA B CA 1
ATOM 3001 C C . ALA B 1 191 ? 17.047 -5.641 3.68 1 95.81 191 ALA B C 1
ATOM 3003 O O . ALA B 1 191 ? 16.75 -5.301 2.533 1 95.81 191 ALA B O 1
ATOM 3004 N N . LYS B 1 192 ? 18.156 -5.312 4.266 1 92.94 192 LYS B N 1
ATOM 3005 C CA . LYS B 1 192 ? 19.141 -4.484 3.58 1 92.94 192 LYS B CA 1
ATOM 3006 C C . LYS B 1 192 ? 19.609 -5.141 2.283 1 92.94 192 LYS B C 1
ATOM 3008 O O . LYS B 1 192 ? 19.734 -4.473 1.255 1 92.94 192 LYS B O 1
ATOM 3013 N N . LYS B 1 193 ? 19.859 -6.398 2.322 1 93.81 193 LYS B N 1
ATOM 3014 C CA . LYS B 1 193 ? 20.266 -7.148 1.138 1 93.81 193 LYS B CA 1
ATOM 3015 C C . LYS B 1 193 ? 19.234 -7.02 0.023 1 93.81 193 LYS B C 1
ATOM 3017 O O . LYS B 1 193 ? 19.578 -6.699 -1.116 1 93.81 193 LYS B O 1
ATOM 3022 N N . TYR B 1 194 ? 17.953 -7.152 0.326 1 94.88 194 TYR B N 1
ATOM 3023 C CA . TYR B 1 194 ? 16.938 -7.195 -0.706 1 94.88 194 TYR B CA 1
ATOM 3024 C C . TYR B 1 194 ? 16.547 -5.789 -1.157 1 94.88 194 TYR B C 1
ATOM 3026 O O . TYR B 1 194 ? 16.172 -5.582 -2.314 1 94.88 194 TYR B O 1
ATOM 3034 N N . TRP B 1 195 ? 16.703 -4.797 -0.289 1 94.44 195 TRP B N 1
ATOM 3035 C CA . TRP B 1 195 ? 16.562 -3.422 -0.763 1 94.44 195 TRP B CA 1
ATOM 3036 C C . TRP B 1 195 ? 17.641 -3.094 -1.795 1 94.44 195 TRP B C 1
ATOM 3038 O O . TRP B 1 195 ? 17.359 -2.426 -2.795 1 94.44 195 TRP B O 1
ATOM 3048 N N . LYS B 1 196 ? 18.844 -3.551 -1.519 1 91.94 196 LYS B N 1
ATOM 3049 C CA . LYS B 1 196 ? 19.922 -3.34 -2.469 1 91.94 196 LYS B CA 1
ATOM 3050 C C . LYS B 1 196 ? 19.641 -4.031 -3.799 1 91.94 196 LYS B C 1
ATOM 3052 O O . LYS B 1 196 ? 19.859 -3.459 -4.867 1 91.94 196 LYS B O 1
ATOM 3057 N N . GLU B 1 197 ? 19.094 -5.195 -3.748 1 91.94 197 GLU B N 1
ATOM 3058 C CA . GLU B 1 197 ? 18.766 -5.945 -4.957 1 91.94 197 GLU B CA 1
ATOM 3059 C C . GLU B 1 197 ? 17.625 -5.273 -5.727 1 91.94 197 GLU B C 1
ATOM 3061 O O . GLU B 1 197 ? 17.641 -5.266 -6.961 1 91.94 197 GLU B O 1
ATOM 3066 N N . PHE B 1 198 ? 16.734 -4.707 -5.098 1 93.31 198 PHE B N 1
ATOM 3067 C CA . PHE B 1 198 ? 15.594 -4.051 -5.738 1 93.31 198 PHE B CA 1
ATOM 3068 C C . PHE B 1 198 ? 16.047 -2.803 -6.484 1 93.31 198 PHE B C 1
ATOM 3070 O O . PHE B 1 198 ? 15.484 -2.467 -7.535 1 93.31 198 PHE B O 1
ATOM 3077 N N . ARG B 1 199 ? 17.047 -2.193 -6.082 1 83.62 199 ARG B N 1
ATOM 3078 C CA . ARG B 1 199 ? 17.422 -0.892 -6.621 1 83.62 199 ARG B CA 1
ATOM 3079 C C . ARG B 1 199 ? 18.625 -1.013 -7.543 1 83.62 199 ARG B C 1
ATOM 3081 O O . ARG B 1 199 ? 19.281 -0.014 -7.855 1 83.62 199 ARG B O 1
ATOM 3088 N N . LYS B 1 200 ? 19.031 -2.102 -7.816 1 71.06 200 LYS B N 1
ATOM 3089 C CA . LYS B 1 200 ? 20.141 -2.234 -8.758 1 71.06 200 LYS B CA 1
ATOM 3090 C C . LYS B 1 200 ? 19.766 -1.678 -10.125 1 71.06 200 LYS B C 1
ATOM 3092 O O . LYS B 1 200 ? 18.594 -1.718 -10.523 1 71.06 200 LYS B O 1
#

Sequence (400 aa):
MAAGASLALACALGIFGFKIKNMSYSAAAAGRPSAADMIITGKPTAAVSESSGMYPLPAKYALQSLFEVSSMLASAKPIPSQRPFNLHKLPSLPSKEDTDSIKMEAVRKMKEGKCEEAVQLLRDANMRYKNEPEAAFNVQMALVEILILLERYQEAAEYSCLNDENALISDIRIPLYKAIIYTMLDKDTEAKKYWKEFRKMAAGASLALACALGIFGFKIKNMSYSAAAAGRPSAADMIITGKPTAAVSESSGMYPLPAKYALQSLFEVSSMLASAKPIPSQRPFNLHKLPSLPSKEDTDSIKMEAVRKMKEGKCEEAVQLLRDANMRYKNEPEAAFNVQMALVEILILLERYQEAAEYSCLNDENALISDIRIPLYKAIIYTMLDKDTEAKKYWKEFRK

Organism: Brassica campestris (NCBI:txid3711)

Nearest PDB structures (foldseek):
  4gpk-assembly2_F  TM=7.293E-01  e=1.371E+00  Bacillus thuringiensis serovar thuringiensis
  7t8n-assembly1_BBB-2  TM=5.152E-01  e=4.991E-01  Escherichia coli K-12
  4gpk-assembly2_H  TM=6.313E-01  e=1.920E+00  Bacillus thuringiensis serovar thuringiensis
  7t8n-assembly1_AAA-2  TM=5.140E-01  e=1.744E+00  Escherichia coli K-12
  4buj-assembly2_F  TM=4.821E-01  e=4.146E+00  Saccharomyces cerevisiae S288C

Solvent-accessible surface area (backbone atoms only — not comparable to full-atom values): 23916 Å² total; per-residue (Å²): 137,86,81,74,79,79,78,80,78,80,81,82,82,80,83,80,81,78,77,76,77,76,76,75,74,72,73,72,74,72,68,71,69,52,77,78,64,63,63,69,71,78,80,70,75,69,71,71,61,78,57,89,76,70,68,67,55,59,57,35,52,30,50,47,63,56,43,45,59,45,29,54,60,42,41,61,60,78,71,87,70,72,68,86,83,51,80,84,76,49,62,90,76,55,52,70,67,52,51,48,49,53,49,49,50,26,52,50,31,20,70,71,38,34,44,68,57,20,52,48,51,38,50,52,49,30,62,72,26,60,87,36,67,70,52,24,38,52,37,42,48,49,43,33,45,51,26,50,47,67,66,37,38,73,67,38,66,66,41,56,78,70,62,46,79,83,55,88,69,91,52,54,42,41,31,45,52,49,16,53,35,25,35,70,66,70,35,56,72,62,11,51,54,21,46,54,59,41,65,104,131,86,74,78,84,78,82,74,79,77,85,80,91,85,84,84,78,81,75,75,79,76,75,73,76,71,72,72,73,71,66,72,70,53,78,78,64,64,63,70,70,77,80,72,74,69,71,67,63,75,59,89,78,71,68,68,56,57,56,36,53,32,50,48,64,53,44,45,58,45,29,52,59,41,41,62,59,77,70,87,69,71,69,87,85,52,80,86,75,49,62,90,75,55,50,70,67,51,50,50,49,51,49,50,50,25,52,49,31,20,68,70,38,35,46,69,57,18,53,47,51,38,50,51,50,31,63,72,24,59,88,36,67,70,53,23,38,53,36,41,49,48,41,34,45,53,26,51,48,66,66,36,38,72,68,38,68,65,40,55,77,69,61,45,80,81,54,88,68,91,51,53,42,42,31,45,51,48,17,52,36,25,34,70,67,68,35,58,70,61,12,49,53,20,47,52,61,42,66,104

Radius of gyration: 32.34 Å; Cα contacts (8 Å, |Δi|>4): 350; chains: 2; bounding box: 58×198×62 Å

InterPro domains:
  IPR011990 Tetratricopeptide-like helical domain superfamily [G3DSA:1.25.40.10] (27-200)

Foldseek 3Di:
DDPPDPPPPPPPPPPPPPPPPPPPPPVPPPPPPDPVVPPPDDDPPPPCPPPVSDDPDLLVVLVCLLCVLVVQLPDPDQQDDDPPDDLVPADLAHDPVRLVNLLSVLSNCVNVVNNVVSLVSLVVQLVSNVVPVVSNLSSLLSNLSSCVVVVVLVVSCPDCNQPVPPDPDDRLNNLVSQLSSCVSVVVVVSNVVSVVVSVD/DCPDDDCPPPDDDDPPPPPPPPPPCPVPPPPPPDPVVPPPDDDPPPPCPPPVSDDPDLLVVLVCLLCVLVVQLPDPDQQDDDPPDDLVPADLAHDPVRLVNLLSVLSNCVNVVNNVVSLVSLVVQLVSNVVPVVSNLSSLLSNLSSCVVVVVLVVSCPDCNQPVPPDPDDRLNNLVSQLSSCVSVVVVVSNVVSVVVSVD

pLDDT: mean 74.14, std 30.97, range [19.83, 98.69]